Protein AF-E4XYS5-F1 (afdb_monomer)

pLDDT: mean 79.87, std 17.16, range [31.55, 98.06]

Sequence (472 aa):
MVQEGDLAFTRGDLIILDQVAGKALLSENEAHGRCERTGFSGNVRSDNVWVVPTLLKPDEELVKLFKMTDVELERLNRKTMSAAQMDQTESSAKYYTLQEYAQDFFRNENKGKSSRGVIAFDKSKSQASWAKSTQPITQPLLIKTPDYLTSDAGHMFLAILKFCGDHPTGRTVNITDQTDPIFNLPLKKKELRDECYCQIMKQLTRNPKKTSEARAWKLFWLLCGLMPPSAQLYPHTKELTEMEQDECPLIPQRSRLFKMRRRRSTTLSTLGPSQELKEVFPLDSSMRAGDLVSQIAKRLRMKSHEGFSLFIFIADKMIAIKDDQFFFDVIRELSDALSRSGQSAADYKVHFMRKLWISFIPGKDSVSDKLFNFPQESKKYLRGFYDVDQKKAAEIGAYLYTAFFDESPLNRQALKKGQITTELIPQNVKFSMDKVRKDIEKQLTNLAGVSPDDAKFKFLKVLSKIENMIVR

Nearest PDB structures (foldseek):
  5mv9-assembly1_A  TM=8.852E-01  e=9.282E-31  Homo sapiens
  5mv7-assembly1_A  TM=8.387E-01  e=4.853E-29  Homo sapiens
  5mv8-assembly1_A  TM=8.291E-01  e=2.849E-28  Homo sapiens
  5xbf-assembly1_A  TM=8.338E-01  e=1.431E-27  Homo sapiens
  5ejr-assembly1_A  TM=6.623E-01  e=1.104E-14  Dictyostelium discoideum

Foldseek 3Di:
DDDPFADDDDFLFDWAFPDPQCVCCVPVQKGWTAGPVPRDIGIDGNVVDDRDDDPDPDDPVVSVCRVDDPVVVVVVVVVVVVVVVVVVPPDDPPQAFCPVVLVPFFDDPPPPDDDDDDDDDDPPPPDDLQAADLDFDQAQGTPQQDPVCRVLLRQLLVLLSVQLVSDDDDDDDDPCVSCCSNVVVCLVDVSCLVSSVSSLSNNCHPPPDLSSNLRSVVNLLVSVLRDDHDPVCNVSNQSNQPRDDPDPPSDPRSVCSNVCQDFDWDFAQEDAQADRPTDTDGDGSQAFFLNVLVVVCVVLVWPDSPQKFKWKDFPNDIDTGDRRDGPVVVLVVVQVVCVVVVHHGGDMHMYIARRACPPDDQPPTLSCLRGHVLNVVLVCQQQPVFDDDLLLLLLQLLLVCQQHHDPDPVSVVCLVVLNCLSSSGHPPDDDPSVVSSVSNVVNNVVCVPPHSSNSSSVNSVSVVVRDPSPDD

Radius of gyration: 35.55 Å; Cα contacts (8 Å, |Δi|>4): 589; chains: 1; bounding box: 96×62×100 Å

Secondary structure (DSSP, 8-state):
---TTBPP--TT--EEESSGGGHHHHHSSEEEEEETTT--EEEEEGGG------SSPPPHHHHHHHHS-HHHHHHHHHHHHHHHHHGGGT-------THHHHHHHB--TTTT----------GGGS--TTS--SSPPSS-SBTTS-GGGHHHHHHHHHHHHHHHTSS-------HHHHHHHHHHHHHH-GGGHHHHHHHHHHHHTT---HHHHHHHHHHHHHHHHH-PPPTTTHHHHHHHHHS--S--TTSS-THHHHH----EEEEEEE--SSS-EEEEEEE-TT-BHHHHHHHHHHHHT-S--TTEEEEEEETTEEEEPPTTSBHHHHHHHHHHHHHHTT---PPEEEEEEE---TT--TTT-HHHIIIIIHHHHHHHHHTT-S---HHHHHHHHHHHHHHHS-S-HHHHHHHHTTTTGGGTS-TTS---HHHHHHHHHHHHGGGTT--HHHHHHHHHHHHHHHS--S--

InterPro domains:
  IPR000299 FERM domain [PS50057] (266-472)
  IPR000857 MyTH4 domain [PF00784] (182-239)
  IPR000857 MyTH4 domain [PS51016] (132-287)
  IPR000857 MyTH4 domain [SM00139] (132-277)
  IPR014352 FERM/acyl-CoA-binding protein superfamily [G3DSA:1.20.80.10] (363-467)
  IPR019748 FERM central domain [PF00373] (374-467)
  IPR019748 FERM central domain [cd14473] (374-465)
  IPR019749 Band 4.1 domain [SM00295] (252-470)
  IPR029071 Ubiquitin-like domain superfamily [SSF54236] (279-360)
  IPR035963 FERM superfamily, second domain [SSF47031] (353-466)
  IPR038185 MyTH4 domain superfamily [G3DSA:1.25.40.530] (80-275)
  IPR051567 Unconventional Myosin ATPase [PTHR22692] (7-465)

Structure (mmCIF, N/CA/C/O backbone):
data_AF-E4XYS5-F1
#
_entry.id   AF-E4XYS5-F1
#
loop_
_atom_site.group_PDB
_atom_site.id
_atom_site.type_symbol
_atom_site.label_atom_id
_atom_site.label_alt_id
_atom_site.label_comp_id
_atom_site.label_asym_id
_atom_site.label_entity_id
_atom_site.label_seq_id
_atom_site.pdbx_PDB_ins_code
_atom_site.Cartn_x
_atom_site.Cartn_y
_atom_site.Cartn_z
_atom_site.occupancy
_atom_site.B_iso_or_equiv
_atom_site.auth_seq_id
_atom_site.auth_comp_id
_atom_site.auth_asym_id
_atom_site.auth_atom_id
_atom_site.pdbx_PDB_model_num
ATOM 1 N N . MET A 1 1 ? 53.256 43.129 -13.836 1.00 31.55 1 MET A N 1
ATOM 2 C CA . MET A 1 1 ? 53.830 43.705 -12.603 1.00 31.55 1 MET A CA 1
ATOM 3 C C . MET A 1 1 ? 53.522 42.715 -11.498 1.00 31.55 1 MET A C 1
ATOM 5 O O . MET A 1 1 ? 52.348 42.496 -11.245 1.00 31.55 1 MET A O 1
ATOM 9 N N . VAL A 1 2 ? 54.535 42.018 -10.981 1.00 37.69 2 VAL A N 1
ATOM 10 C CA . VAL A 1 2 ? 54.390 41.026 -9.900 1.00 37.69 2 VAL A CA 1
ATOM 11 C C . VAL A 1 2 ? 54.386 41.803 -8.584 1.00 37.69 2 VAL A C 1
ATOM 13 O O . VAL A 1 2 ? 55.275 42.631 -8.389 1.00 37.69 2 VAL A O 1
ATOM 16 N N . GLN A 1 3 ? 53.367 41.619 -7.745 1.00 41.12 3 GLN A N 1
ATOM 17 C CA . GLN A 1 3 ? 53.355 42.174 -6.390 1.00 41.12 3 GLN A CA 1
ATOM 18 C C . GLN A 1 3 ? 54.384 41.399 -5.548 1.00 41.12 3 GLN A C 1
ATOM 20 O O . GLN A 1 3 ? 54.482 40.178 -5.668 1.00 41.12 3 GLN A O 1
ATOM 25 N N . GLU A 1 4 ? 55.201 42.092 -4.750 1.00 48.41 4 GLU A N 1
ATOM 26 C CA . GLU A 1 4 ? 56.162 41.447 -3.842 1.00 48.41 4 GLU A CA 1
ATOM 27 C C . GLU A 1 4 ? 55.414 40.503 -2.888 1.00 48.41 4 GLU A C 1
ATOM 29 O O . GLU A 1 4 ? 54.647 40.955 -2.042 1.00 48.41 4 GLU A O 1
ATOM 34 N N . GLY A 1 5 ? 55.618 39.192 -3.054 1.00 66.50 5 GLY A N 1
ATOM 35 C CA . GLY A 1 5 ? 54.980 38.142 -2.250 1.00 66.50 5 GLY A CA 1
ATOM 36 C C . GLY A 1 5 ? 54.414 36.968 -3.058 1.00 66.50 5 GLY A C 1
ATOM 37 O O . GLY A 1 5 ? 54.273 35.878 -2.507 1.00 66.50 5 GLY A O 1
ATOM 38 N N . ASP A 1 6 ? 54.150 37.143 -4.357 1.00 79.62 6 ASP A N 1
ATOM 39 C CA . ASP A 1 6 ? 53.554 36.093 -5.197 1.00 79.62 6 ASP A CA 1
ATOM 40 C C . ASP A 1 6 ? 54.557 34.991 -5.585 1.00 79.62 6 ASP A C 1
ATOM 42 O O . ASP A 1 6 ? 55.689 35.252 -6.007 1.00 79.62 6 ASP A O 1
ATOM 46 N N . LEU A 1 7 ? 54.121 33.730 -5.505 1.00 84.62 7 LEU A N 1
ATOM 47 C CA . LEU A 1 7 ? 54.910 32.576 -5.926 1.00 84.62 7 LEU A CA 1
ATOM 48 C C . LEU A 1 7 ? 54.969 32.490 -7.458 1.00 84.62 7 LEU A C 1
ATOM 50 O O . LEU A 1 7 ? 53.948 32.374 -8.133 1.00 84.62 7 LEU A O 1
ATOM 54 N N . ALA A 1 8 ? 56.179 32.451 -8.015 1.00 83.50 8 ALA A N 1
ATOM 55 C CA . ALA A 1 8 ? 56.385 32.210 -9.440 1.00 83.50 8 ALA A CA 1
ATOM 56 C C . ALA A 1 8 ? 56.363 30.704 -9.770 1.00 83.50 8 ALA A C 1
ATOM 58 O O . ALA A 1 8 ? 57.221 29.938 -9.321 1.00 83.50 8 ALA A O 1
ATOM 59 N N . PHE A 1 9 ? 55.413 30.283 -10.608 1.00 86.88 9 PHE A N 1
ATOM 60 C CA . PHE A 1 9 ? 55.270 28.905 -11.088 1.00 86.88 9 PHE A CA 1
ATOM 61 C C . PHE A 1 9 ? 54.766 28.854 -12.538 1.00 86.88 9 PHE A C 1
ATOM 63 O O . PHE A 1 9 ? 54.326 29.849 -13.109 1.00 86.88 9 PHE A O 1
ATOM 70 N N . THR A 1 10 ? 54.867 27.678 -13.151 1.00 84.25 10 THR A N 1
ATOM 71 C CA . THR A 1 10 ? 54.460 27.395 -14.534 1.00 84.25 10 THR A CA 1
ATOM 72 C C . THR A 1 10 ? 53.454 26.244 -14.585 1.00 84.25 10 THR A C 1
ATOM 74 O O . THR A 1 10 ? 53.304 25.493 -13.619 1.00 84.25 10 THR A O 1
ATOM 77 N N . ARG A 1 11 ? 52.731 26.100 -15.706 1.00 80.00 11 ARG A N 1
ATOM 78 C CA . ARG A 1 11 ? 51.699 25.061 -15.871 1.00 80.00 11 ARG A CA 1
ATOM 79 C C . ARG A 1 11 ? 52.278 23.666 -15.603 1.00 80.00 11 ARG A C 1
ATOM 81 O O . ARG A 1 11 ? 53.223 23.238 -16.262 1.00 80.00 11 ARG A O 1
ATOM 88 N N . GLY A 1 12 ? 51.657 22.959 -14.661 1.00 76.06 12 GLY A N 1
ATOM 89 C CA . GLY A 1 12 ? 52.041 21.609 -14.253 1.00 76.06 12 GLY A CA 1
ATOM 90 C C . GLY A 1 12 ? 53.146 21.537 -13.196 1.00 76.06 12 GLY A C 1
ATOM 91 O O . GLY A 1 12 ? 53.653 20.446 -12.937 1.00 76.06 12 GLY A O 1
ATOM 92 N N . ASP A 1 13 ? 53.524 22.660 -12.584 1.00 85.75 13 ASP A N 1
ATOM 93 C CA . ASP A 1 13 ? 54.304 22.642 -11.348 1.00 85.75 13 ASP A CA 1
ATOM 94 C C . ASP A 1 13 ? 53.445 22.168 -10.171 1.00 85.75 13 ASP A C 1
ATOM 96 O O . ASP A 1 13 ? 52.285 22.559 -10.030 1.00 85.75 13 ASP A O 1
ATOM 100 N N . LEU A 1 14 ? 54.030 21.329 -9.313 1.00 87.75 14 LEU A N 1
ATOM 101 C CA . LEU A 1 14 ? 53.398 20.913 -8.067 1.00 87.75 14 LEU A CA 1
ATOM 102 C C . LEU A 1 14 ? 53.655 21.972 -6.993 1.00 87.75 14 LEU A C 1
ATOM 104 O O . LEU A 1 14 ? 54.805 22.329 -6.718 1.00 87.75 14 LEU A O 1
ATOM 108 N N . ILE A 1 15 ? 52.577 22.448 -6.379 1.00 87.75 15 ILE A N 1
ATOM 109 C CA . ILE A 1 15 ? 52.628 23.410 -5.281 1.00 87.75 15 ILE A CA 1
ATOM 110 C C . ILE A 1 15 ? 52.199 22.693 -4.008 1.00 87.75 15 ILE A C 1
ATOM 112 O O . ILE A 1 15 ? 51.088 22.173 -3.912 1.00 87.75 15 ILE A O 1
ATOM 116 N N . ILE A 1 16 ? 53.097 22.673 -3.030 1.00 86.31 16 ILE A N 1
ATOM 117 C CA . ILE A 1 16 ? 52.853 22.114 -1.706 1.00 86.31 16 ILE A CA 1
ATOM 118 C C . ILE A 1 16 ? 52.352 23.259 -0.833 1.00 86.31 16 ILE A C 1
ATOM 120 O O . ILE A 1 16 ? 53.089 24.208 -0.579 1.00 86.31 16 ILE A O 1
ATOM 124 N N . LEU A 1 17 ? 51.088 23.202 -0.421 1.00 83.69 17 LEU A N 1
ATOM 125 C CA . LEU A 1 17 ? 50.502 24.219 0.450 1.00 83.69 17 LEU A CA 1
ATOM 126 C C . LEU A 1 17 ? 50.949 23.988 1.896 1.00 83.69 17 LEU A C 1
ATOM 128 O O . LEU A 1 17 ? 50.937 22.854 2.373 1.00 83.69 17 LEU A O 1
ATOM 132 N N . ASP A 1 18 ? 51.290 25.067 2.601 1.00 75.81 18 ASP A N 1
ATOM 133 C CA . ASP A 1 18 ? 51.774 24.980 3.987 1.00 75.81 18 ASP A CA 1
ATOM 134 C C . ASP A 1 18 ? 50.654 24.600 4.973 1.00 75.81 18 ASP A C 1
ATOM 136 O O . ASP A 1 18 ? 50.909 24.096 6.067 1.00 75.81 18 ASP A O 1
ATOM 140 N N . GLN A 1 19 ? 49.394 24.818 4.582 1.00 69.75 19 GLN A N 1
ATOM 141 C CA . GLN A 1 19 ? 48.221 24.417 5.354 1.00 69.75 19 GLN A CA 1
ATOM 142 C C . GLN A 1 19 ? 47.654 23.077 4.878 1.00 69.75 19 GLN A C 1
ATOM 144 O O . GLN A 1 19 ? 47.500 22.818 3.682 1.00 69.75 19 GLN A O 1
ATOM 149 N N . VAL A 1 20 ? 47.236 22.249 5.836 1.00 62.53 20 VAL A N 1
ATOM 150 C CA . VAL A 1 20 ? 46.615 20.948 5.566 1.00 62.53 20 VAL A CA 1
ATOM 151 C C . VAL A 1 20 ? 45.285 21.135 4.818 1.00 62.53 20 VAL A C 1
ATOM 153 O O . VAL A 1 20 ? 44.413 21.892 5.244 1.00 62.53 20 VAL A O 1
ATOM 156 N N . ALA A 1 21 ? 45.127 20.403 3.710 1.00 62.06 21 ALA A N 1
ATOM 157 C CA . ALA A 1 21 ? 43.904 20.288 2.906 1.00 62.06 21 ALA A CA 1
ATOM 158 C C . ALA A 1 21 ? 43.437 21.544 2.134 1.00 62.06 21 ALA A C 1
ATOM 160 O O . ALA A 1 21 ? 42.296 21.578 1.678 1.00 62.06 21 ALA A O 1
ATOM 161 N N . GLY A 1 22 ? 44.289 22.562 1.948 1.00 60.88 22 GLY A N 1
ATOM 162 C CA . GLY A 1 22 ? 43.999 23.683 1.034 1.00 60.88 22 GLY A CA 1
ATOM 163 C C . GLY A 1 22 ? 42.775 24.526 1.412 1.00 60.88 22 GLY A C 1
ATOM 164 O O . GLY A 1 22 ? 42.204 25.202 0.559 1.00 60.88 22 GLY A O 1
ATOM 165 N N . LYS A 1 23 ? 42.362 24.488 2.687 1.00 68.44 23 LYS A N 1
ATOM 166 C CA . LYS A 1 23 ? 41.141 25.142 3.177 1.00 68.44 23 LYS A CA 1
ATOM 167 C C . LYS A 1 23 ? 41.140 26.650 2.905 1.00 68.44 23 LYS A C 1
ATOM 169 O O . LYS A 1 23 ? 40.156 27.142 2.370 1.00 68.44 23 LYS A O 1
ATOM 174 N N . ALA A 1 24 ? 42.247 27.341 3.193 1.00 65.12 24 ALA A N 1
ATOM 175 C CA . ALA A 1 24 ? 42.402 28.772 2.918 1.00 65.12 24 ALA A CA 1
ATOM 176 C C . ALA A 1 24 ? 42.255 29.104 1.423 1.00 65.12 24 ALA A C 1
ATOM 178 O O . ALA A 1 24 ? 41.591 30.065 1.063 1.00 65.12 24 ALA A O 1
ATOM 179 N N . LEU A 1 25 ? 42.756 28.243 0.535 1.00 68.44 25 LEU A N 1
ATOM 180 C CA . LEU A 1 25 ? 42.672 28.454 -0.912 1.00 68.44 25 LEU A CA 1
ATOM 181 C C . LEU A 1 25 ? 41.231 28.304 -1.446 1.00 68.44 25 LEU A C 1
ATOM 183 O O . LEU A 1 25 ? 40.883 28.903 -2.458 1.00 68.44 25 LEU A O 1
ATOM 187 N N . LEU A 1 26 ? 40.386 27.531 -0.750 1.00 68.00 26 LEU A N 1
ATOM 188 C CA . LEU A 1 26 ? 38.963 27.347 -1.069 1.00 68.00 26 LEU A CA 1
ATOM 189 C C . LEU A 1 26 ? 38.045 28.400 -0.421 1.00 68.00 26 LEU A C 1
ATOM 191 O O . LEU A 1 26 ? 36.931 28.590 -0.905 1.00 68.00 26 LEU A O 1
ATOM 195 N N . SER A 1 27 ? 38.464 29.049 0.673 1.00 70.81 27 SER A N 1
ATOM 196 C CA . SER A 1 27 ? 37.641 30.021 1.416 1.00 70.81 27 SER A CA 1
ATOM 197 C C . SER A 1 27 ? 38.082 31.478 1.276 1.00 70.81 27 SER A C 1
ATOM 199 O O . SER A 1 27 ? 37.237 32.367 1.302 1.00 70.81 27 SER A O 1
ATOM 201 N N . GLU A 1 28 ? 39.382 31.729 1.150 1.00 70.81 28 GLU A N 1
ATOM 202 C CA . GLU A 1 28 ? 40.009 33.059 1.189 1.00 70.81 28 GLU A CA 1
ATOM 203 C C . GLU A 1 28 ? 40.663 33.439 -0.157 1.00 70.81 28 GLU A C 1
ATOM 205 O O . GLU A 1 28 ? 41.222 34.522 -0.284 1.00 70.81 28 GLU A O 1
ATOM 210 N N . ASN A 1 29 ? 40.547 32.582 -1.185 1.00 76.50 29 ASN A N 1
ATOM 211 C CA . ASN A 1 29 ? 41.082 32.743 -2.554 1.00 76.50 29 ASN A CA 1
ATOM 212 C C . ASN A 1 29 ? 42.606 32.922 -2.680 1.00 76.50 29 ASN A C 1
ATOM 214 O O . ASN A 1 29 ? 43.127 33.067 -3.791 1.00 76.50 29 ASN A O 1
ATOM 218 N N . GLU A 1 30 ? 43.330 32.840 -1.572 1.00 80.56 30 GLU A N 1
ATOM 219 C CA . GLU A 1 30 ? 44.780 32.941 -1.507 1.00 80.56 30 GLU A CA 1
ATOM 220 C C . GLU A 1 30 ? 45.303 31.964 -0.449 1.00 80.56 30 GLU A C 1
ATOM 222 O O . GLU A 1 30 ? 44.685 31.758 0.597 1.00 80.56 30 GLU A O 1
ATOM 227 N N . ALA A 1 31 ? 46.432 31.317 -0.721 1.00 83.12 31 ALA A N 1
ATOM 228 C CA . ALA A 1 31 ? 47.163 30.566 0.291 1.00 83.12 31 ALA A CA 1
ATOM 229 C C . ALA A 1 31 ? 48.663 30.619 0.024 1.00 83.12 31 ALA A C 1
ATOM 231 O O . ALA A 1 31 ? 49.104 30.814 -1.105 1.00 83.12 31 ALA A O 1
ATOM 232 N N . HIS A 1 32 ? 49.449 30.393 1.068 1.00 86.38 32 HIS A N 1
ATOM 233 C CA . HIS A 1 32 ? 50.895 30.295 0.953 1.00 86.38 32 HIS A CA 1
ATOM 234 C C . HIS A 1 32 ? 51.317 28.853 0.643 1.00 86.38 32 HIS A C 1
ATOM 236 O O . HIS A 1 32 ? 50.777 27.889 1.203 1.00 86.38 32 HIS A O 1
ATOM 242 N N . GLY A 1 33 ? 52.284 28.697 -0.256 1.00 87.00 33 GLY A N 1
ATOM 243 C CA . GLY A 1 33 ? 52.813 27.390 -0.616 1.00 87.00 33 GLY A CA 1
ATOM 244 C C . GLY A 1 33 ? 54.200 27.452 -1.237 1.00 87.00 33 GLY A C 1
ATOM 245 O O . GLY A 1 33 ? 54.724 28.518 -1.559 1.00 87.00 33 GLY A O 1
ATOM 246 N N . ARG A 1 34 ? 54.794 26.274 -1.415 1.00 89.19 34 ARG A N 1
ATOM 247 C CA . ARG A 1 34 ? 56.116 26.074 -2.006 1.00 89.19 34 ARG A CA 1
ATOM 248 C C . ARG A 1 34 ? 56.007 25.373 -3.351 1.00 89.19 34 ARG A C 1
ATOM 250 O O . ARG A 1 34 ? 55.401 24.307 -3.452 1.00 89.19 34 ARG A O 1
ATOM 257 N N . CYS A 1 35 ? 56.645 25.931 -4.374 1.00 87.38 35 CYS A N 1
ATOM 258 C CA . CYS A 1 35 ? 56.784 25.260 -5.663 1.00 87.38 35 CYS A CA 1
ATOM 259 C C . CYS A 1 35 ? 57.875 24.192 -5.554 1.00 87.38 35 CYS A C 1
ATOM 261 O O . CYS A 1 35 ? 59.029 24.504 -5.260 1.00 87.38 35 CYS A O 1
ATOM 263 N N . GLU A 1 36 ? 57.530 22.932 -5.814 1.00 85.56 36 GLU A N 1
ATOM 264 C CA . GLU A 1 36 ? 58.479 21.821 -5.700 1.00 85.56 36 GLU A CA 1
ATOM 265 C C . GLU A 1 36 ? 59.656 21.966 -6.677 1.00 85.56 36 GLU A C 1
ATOM 267 O O . GLU A 1 36 ? 60.798 21.685 -6.321 1.00 85.56 36 GLU A O 1
ATOM 272 N N . ARG A 1 37 ? 59.398 22.458 -7.895 1.00 85.25 37 ARG A N 1
ATOM 273 C CA . ARG A 1 37 ? 60.427 22.595 -8.934 1.00 85.25 37 ARG A CA 1
ATOM 274 C C . ARG A 1 37 ? 61.463 23.665 -8.601 1.00 85.25 37 ARG A C 1
ATOM 276 O O . ARG A 1 37 ? 62.640 23.479 -8.892 1.00 85.25 37 ARG A O 1
ATOM 283 N N . THR A 1 38 ? 61.028 24.812 -8.084 1.00 82.75 38 THR A N 1
ATOM 284 C CA . THR A 1 38 ? 61.918 25.963 -7.854 1.00 82.75 38 THR A CA 1
ATOM 285 C C . THR A 1 38 ? 62.401 26.059 -6.412 1.00 82.75 38 THR A C 1
ATOM 287 O O . THR A 1 38 ? 63.364 26.769 -6.147 1.00 82.75 38 THR A O 1
ATOM 290 N N . GLY A 1 39 ? 61.739 25.375 -5.475 1.00 83.56 39 GLY A N 1
ATOM 291 C CA . GLY A 1 39 ? 62.025 25.434 -4.042 1.00 83.56 39 GLY A CA 1
ATOM 292 C C . GLY A 1 39 ? 61.589 26.737 -3.363 1.00 83.56 39 GLY A C 1
ATOM 293 O O . GLY A 1 39 ? 61.604 26.813 -2.134 1.00 83.56 39 GLY A O 1
ATOM 294 N N . PHE A 1 40 ? 61.167 27.749 -4.127 1.00 85.25 40 PHE A N 1
ATOM 295 C CA . PHE A 1 40 ? 60.696 29.022 -3.591 1.00 85.25 40 PHE A CA 1
ATOM 296 C C . PHE A 1 40 ? 59.291 28.890 -3.005 1.00 85.25 40 PHE A C 1
ATOM 298 O O . PHE A 1 40 ? 58.484 28.073 -3.455 1.00 85.25 40 PHE A O 1
ATOM 305 N N . SER A 1 41 ? 59.021 29.693 -1.978 1.00 87.00 41 SER A N 1
ATOM 306 C CA . SER A 1 41 ? 57.718 29.778 -1.314 1.00 87.00 41 SER A CA 1
ATOM 307 C C . SER A 1 41 ? 57.150 31.186 -1.477 1.00 87.00 41 SER A C 1
ATOM 309 O O . SER A 1 41 ? 57.918 32.139 -1.601 1.00 87.00 41 SER A O 1
ATOM 311 N N . GLY A 1 42 ? 55.829 31.298 -1.526 1.00 87.31 42 GLY A N 1
ATOM 312 C CA . GLY A 1 42 ? 55.121 32.561 -1.705 1.00 87.31 42 GLY A CA 1
ATOM 313 C C . GLY A 1 42 ? 53.613 32.349 -1.797 1.00 87.31 42 GLY A C 1
ATOM 314 O O . GLY A 1 42 ? 53.114 31.233 -1.613 1.00 87.31 42 GLY A O 1
ATOM 315 N N . ASN A 1 43 ? 52.888 33.416 -2.111 1.00 85.69 43 ASN A N 1
ATOM 316 C CA . ASN A 1 43 ? 51.434 33.397 -2.198 1.00 85.69 43 ASN A CA 1
ATOM 317 C C . ASN A 1 43 ? 50.936 32.810 -3.524 1.00 85.69 43 ASN A C 1
ATOM 319 O O . ASN A 1 43 ? 51.517 33.010 -4.592 1.00 85.69 43 ASN A O 1
ATOM 323 N N . VAL A 1 44 ? 49.836 32.067 -3.444 1.00 85.56 44 VAL A N 1
ATOM 324 C CA . VAL A 1 44 ? 49.218 31.330 -4.543 1.00 85.56 44 VAL A CA 1
ATOM 325 C C . VAL A 1 44 ? 47.725 31.612 -4.540 1.00 85.56 44 VAL A C 1
ATOM 327 O O . VAL A 1 44 ? 47.034 31.388 -3.548 1.00 85.56 44 VAL A O 1
ATOM 330 N N . ARG A 1 45 ? 47.213 32.074 -5.680 1.00 82.56 45 ARG A N 1
ATOM 331 C CA . ARG A 1 45 ? 45.791 32.373 -5.871 1.00 82.56 45 ARG A CA 1
ATOM 332 C C . ARG A 1 45 ? 45.041 31.181 -6.445 1.00 82.56 45 ARG A C 1
ATOM 334 O O . ARG A 1 45 ? 45.562 30.491 -7.324 1.00 82.56 45 ARG A O 1
ATOM 341 N N . SER A 1 46 ? 43.804 30.986 -5.993 1.00 79.62 46 SER A N 1
ATOM 342 C CA . SER A 1 46 ? 42.942 29.865 -6.393 1.00 79.62 46 SER A CA 1
ATOM 343 C C . SER A 1 46 ? 42.648 29.807 -7.893 1.00 79.62 46 SER A C 1
ATOM 345 O O . SER A 1 46 ? 42.564 28.718 -8.450 1.00 79.62 46 SER A O 1
ATOM 347 N N . ASP A 1 47 ? 42.595 30.953 -8.570 1.00 79.12 47 ASP A N 1
ATOM 348 C CA . ASP A 1 47 ? 42.323 31.035 -10.013 1.00 79.12 47 ASP A CA 1
ATOM 349 C C . ASP A 1 47 ? 43.434 30.426 -10.893 1.00 79.12 47 ASP A C 1
ATOM 351 O O . ASP A 1 47 ? 43.202 30.096 -12.056 1.00 79.12 47 ASP A O 1
ATOM 355 N N . ASN A 1 48 ? 44.647 30.268 -10.352 1.00 80.75 48 ASN A N 1
ATOM 356 C CA . ASN A 1 48 ? 45.826 29.844 -11.112 1.00 80.75 48 ASN A CA 1
ATOM 357 C C . ASN A 1 48 ? 46.217 28.379 -10.867 1.00 80.75 48 ASN A C 1
ATOM 359 O O . ASN A 1 48 ? 47.197 27.904 -11.447 1.00 80.75 48 ASN A O 1
ATOM 363 N N . VAL A 1 49 ? 45.491 27.661 -10.004 1.00 81.56 49 VAL A N 1
ATOM 364 C CA . VAL A 1 49 ? 45.860 26.313 -9.555 1.00 81.56 49 VAL A CA 1
ATOM 365 C C . VAL A 1 49 ? 44.646 25.398 -9.430 1.00 81.56 49 VAL A C 1
ATOM 367 O O . VAL A 1 49 ? 43.538 25.832 -9.140 1.00 81.56 49 VAL A O 1
ATOM 370 N N . TRP A 1 50 ? 44.865 24.098 -9.611 1.00 77.94 50 TRP A N 1
ATOM 371 C CA . TRP A 1 50 ? 43.849 23.074 -9.372 1.00 77.94 50 TRP A CA 1
ATOM 372 C C . TRP A 1 50 ? 44.168 22.336 -8.073 1.00 77.94 50 TRP A C 1
ATOM 374 O O . TRP A 1 50 ? 45.262 21.793 -7.924 1.00 77.94 50 TRP A O 1
ATOM 384 N N . VAL A 1 51 ? 43.216 22.294 -7.138 1.00 77.25 51 VAL A N 1
ATOM 385 C CA . VAL A 1 51 ? 43.371 21.555 -5.876 1.00 77.25 51 VAL A CA 1
ATOM 386 C C . VAL A 1 51 ? 42.838 20.138 -6.057 1.00 77.25 51 VAL A C 1
ATOM 388 O O . VAL A 1 51 ? 41.641 19.941 -6.264 1.00 77.25 51 VAL A O 1
ATOM 391 N N . VAL A 1 52 ? 43.721 19.143 -5.962 1.00 71.06 52 VAL A N 1
ATOM 392 C CA . VAL A 1 52 ? 43.356 17.723 -6.051 1.00 71.06 52 VAL A CA 1
ATOM 393 C C . VAL A 1 52 ? 43.580 17.059 -4.687 1.00 71.06 52 VAL A C 1
ATOM 395 O O . VAL A 1 52 ? 44.715 17.040 -4.206 1.00 71.06 52 VAL A O 1
ATOM 398 N N . PRO A 1 53 ? 42.537 16.508 -4.038 1.00 64.56 53 PRO A N 1
ATOM 399 C CA . PRO A 1 53 ? 42.687 15.828 -2.758 1.00 64.56 53 PRO A CA 1
ATOM 400 C C . PRO A 1 53 ? 43.397 14.489 -2.969 1.00 64.56 53 PRO A C 1
ATOM 402 O O . PRO A 1 53 ? 42.849 13.571 -3.576 1.00 64.56 53 PRO A O 1
ATOM 405 N N . THR A 1 54 ? 44.625 14.372 -2.468 1.00 69.12 54 THR A N 1
ATOM 406 C CA . THR A 1 54 ? 45.436 13.155 -2.579 1.00 69.12 54 THR A CA 1
ATOM 407 C C . THR A 1 54 ? 45.975 12.755 -1.206 1.00 69.12 54 THR A C 1
ATOM 409 O O . THR A 1 54 ? 46.360 13.607 -0.409 1.00 69.12 54 THR A O 1
ATOM 412 N N . LEU A 1 55 ? 45.943 11.453 -0.898 1.00 71.25 55 LEU A N 1
ATOM 413 C CA . LEU A 1 55 ? 46.512 10.895 0.342 1.00 71.25 55 LEU A CA 1
ATOM 414 C C . LEU A 1 55 ? 48.023 10.650 0.227 1.00 71.25 55 LEU A C 1
ATOM 416 O O . LEU A 1 55 ? 48.715 10.553 1.235 1.00 71.25 55 LEU A O 1
ATOM 420 N N . LEU A 1 56 ? 48.519 10.532 -1.005 1.00 76.75 56 LEU A N 1
ATOM 421 C CA . LEU A 1 56 ? 49.914 10.306 -1.363 1.00 76.75 56 LEU A CA 1
ATOM 422 C C . LEU A 1 56 ? 50.314 11.331 -2.424 1.00 76.75 56 LEU A C 1
ATOM 424 O O . LEU A 1 56 ? 49.455 11.828 -3.153 1.00 76.75 56 LEU A O 1
ATOM 428 N N . LYS A 1 57 ? 51.613 11.626 -2.529 1.00 78.75 57 LYS A N 1
ATOM 429 C CA . LYS A 1 57 ? 52.132 12.514 -3.574 1.00 78.75 57 LYS A CA 1
ATOM 430 C C . LYS A 1 57 ? 51.668 12.015 -4.961 1.00 78.75 57 LYS A C 1
ATOM 432 O O . LYS A 1 57 ? 51.830 10.823 -5.226 1.00 78.75 57 LYS A O 1
ATOM 437 N N . PRO A 1 58 ? 51.117 12.890 -5.828 1.00 80.00 58 PRO A N 1
ATOM 438 C CA . PRO A 1 58 ? 50.743 12.532 -7.195 1.00 80.00 58 PRO A CA 1
ATOM 439 C C . PRO A 1 58 ? 51.916 11.900 -7.949 1.00 80.00 58 PRO A C 1
ATOM 441 O O . PRO A 1 58 ? 53.039 12.404 -7.863 1.00 80.00 58 PRO A O 1
ATOM 444 N N . ASP A 1 59 ? 51.659 10.820 -8.684 1.00 78.94 59 ASP A N 1
ATOM 445 C CA . ASP A 1 59 ? 52.674 10.192 -9.528 1.00 78.94 59 ASP A CA 1
ATOM 446 C C . ASP A 1 59 ? 53.058 11.086 -10.725 1.00 78.94 59 ASP A C 1
ATOM 448 O O . ASP A 1 59 ? 52.360 12.035 -11.100 1.00 78.94 59 ASP A O 1
ATOM 452 N N . GLU A 1 60 ? 54.221 10.811 -11.321 1.00 75.69 60 GLU A N 1
ATOM 453 C CA . GLU A 1 60 ? 54.732 11.616 -12.435 1.00 75.69 60 GLU A CA 1
ATOM 454 C C . GLU A 1 60 ? 53.823 11.555 -13.671 1.00 75.69 60 GLU A C 1
ATOM 456 O O . GLU A 1 60 ? 53.776 12.516 -14.443 1.00 75.69 60 GLU A O 1
ATOM 461 N N . GLU A 1 61 ? 53.070 10.466 -13.850 1.00 75.81 61 GLU A N 1
ATOM 462 C CA . GLU A 1 61 ? 52.126 10.308 -14.958 1.00 75.81 61 GLU A CA 1
ATOM 463 C C . GLU A 1 61 ? 50.930 11.254 -14.824 1.00 75.81 61 GLU A C 1
ATOM 465 O O . GLU A 1 61 ? 50.590 11.955 -15.781 1.00 75.81 61 GLU A O 1
ATOM 470 N N . LEU A 1 62 ? 50.344 11.355 -13.630 1.00 74.69 62 LEU A N 1
ATOM 471 C CA . LEU A 1 62 ? 49.261 12.279 -13.320 1.00 74.69 62 LEU A CA 1
ATOM 472 C C . LEU A 1 62 ? 49.728 13.728 -13.479 1.00 74.69 62 LEU A C 1
ATOM 474 O O . LEU A 1 62 ? 49.043 14.523 -14.121 1.00 74.69 62 LEU A O 1
ATOM 478 N N . VAL A 1 63 ? 50.919 14.075 -12.978 1.00 77.88 63 VAL A N 1
ATOM 479 C CA . VAL A 1 63 ? 51.500 15.421 -13.154 1.00 77.88 63 VAL A CA 1
ATOM 480 C C . VAL A 1 63 ? 51.721 15.740 -14.639 1.00 77.88 63 VAL A C 1
ATOM 482 O O . VAL A 1 63 ? 51.499 16.873 -15.079 1.00 77.88 63 VAL A O 1
ATOM 485 N N . LYS A 1 64 ? 52.110 14.746 -15.446 1.00 79.69 64 LYS A N 1
ATOM 486 C CA . LYS A 1 64 ? 52.306 14.902 -16.892 1.00 79.69 64 LYS A CA 1
ATOM 487 C C . LYS A 1 64 ? 51.005 15.241 -17.623 1.00 79.69 64 LYS A C 1
ATOM 489 O O . LYS A 1 64 ? 51.056 16.040 -18.555 1.00 79.69 64 LYS A O 1
ATOM 494 N N . LEU A 1 65 ? 49.850 14.728 -17.187 1.00 78.69 65 LEU A N 1
ATOM 495 C CA . LEU A 1 65 ? 48.545 15.065 -17.782 1.00 78.69 65 LEU A CA 1
ATOM 496 C C . LEU A 1 65 ? 48.226 16.562 -17.676 1.00 78.69 65 LEU A C 1
ATOM 498 O O . LEU A 1 65 ? 47.738 17.152 -18.635 1.00 78.69 65 LEU A O 1
ATOM 502 N N . PHE A 1 66 ? 48.563 17.205 -16.555 1.00 76.75 66 PHE A N 1
ATOM 503 C CA . PHE A 1 66 ? 48.340 18.646 -16.366 1.00 76.75 66 PHE A CA 1
ATOM 504 C C . PHE A 1 66 ? 49.313 19.524 -17.174 1.00 76.75 66 PHE A C 1
ATOM 506 O O . PHE A 1 66 ? 49.023 20.698 -17.438 1.00 76.75 66 PHE A O 1
ATOM 513 N N . LYS A 1 67 ? 50.446 18.955 -17.607 1.00 77.88 67 LYS A N 1
ATOM 514 C CA . LYS A 1 67 ? 51.424 19.601 -18.500 1.00 77.88 67 LYS A CA 1
ATOM 515 C C . LYS A 1 67 ? 51.046 19.500 -19.977 1.00 77.88 67 LYS A C 1
ATOM 517 O O . LYS A 1 67 ? 51.510 20.320 -20.763 1.00 77.88 67 LYS A O 1
ATOM 522 N N . MET A 1 68 ? 50.224 18.521 -20.356 1.00 79.50 68 MET A N 1
ATOM 523 C CA . MET A 1 68 ? 49.823 18.317 -21.748 1.00 79.50 68 MET A CA 1
ATOM 524 C C . MET A 1 68 ? 48.918 19.445 -22.248 1.00 79.50 68 MET A C 1
ATOM 526 O O . MET A 1 68 ? 48.062 19.965 -21.527 1.00 79.50 68 MET A O 1
ATOM 530 N N . THR A 1 69 ? 49.099 19.799 -23.517 1.00 74.12 69 THR A N 1
ATOM 531 C CA . THR A 1 69 ? 48.164 20.646 -24.264 1.00 74.12 69 THR A CA 1
ATOM 532 C C . THR A 1 69 ? 46.880 19.878 -24.584 1.00 74.12 69 THR A C 1
ATOM 534 O O . THR A 1 69 ? 46.876 18.647 -24.628 1.00 74.12 69 THR A O 1
ATOM 537 N N . ASP A 1 70 ? 45.787 20.586 -24.873 1.00 68.81 70 ASP A N 1
ATOM 538 C CA . ASP A 1 70 ? 44.493 19.955 -25.184 1.00 68.81 70 ASP A CA 1
ATOM 539 C C . ASP A 1 70 ? 44.598 18.991 -26.382 1.00 68.81 70 ASP A C 1
ATOM 541 O O . ASP A 1 70 ? 43.995 17.919 -26.393 1.00 68.81 70 ASP A O 1
ATOM 545 N N . VAL A 1 71 ? 45.459 19.309 -27.355 1.00 72.19 71 VAL A N 1
ATOM 546 C CA . VAL A 1 71 ? 45.735 18.465 -28.529 1.00 72.19 71 VAL A CA 1
ATOM 547 C C . VAL A 1 71 ? 46.463 17.168 -28.149 1.00 72.19 71 VAL A C 1
ATOM 549 O O . VAL A 1 71 ? 46.189 16.106 -28.716 1.00 72.19 71 VAL A O 1
ATOM 552 N N . GLU A 1 72 ? 47.394 17.225 -27.197 1.00 73.50 72 GLU A N 1
ATOM 553 C CA . GLU A 1 72 ? 48.112 16.049 -26.693 1.00 73.50 72 GLU A CA 1
ATOM 554 C C . GLU A 1 72 ? 47.213 15.177 -25.818 1.00 73.50 72 GLU A C 1
ATOM 556 O O . GLU A 1 72 ? 47.230 13.955 -25.974 1.00 73.50 72 GLU A O 1
ATOM 561 N N . LEU A 1 73 ? 46.365 15.795 -24.991 1.00 71.00 73 LEU A N 1
ATOM 562 C CA . LEU A 1 73 ? 45.317 15.119 -24.227 1.00 71.00 73 LEU A CA 1
ATOM 563 C C . LEU A 1 73 ? 44.343 14.391 -25.156 1.00 71.00 73 LEU A C 1
ATOM 565 O O . LEU A 1 73 ? 44.079 13.210 -24.950 1.00 71.00 73 LEU A O 1
ATOM 569 N N . GLU A 1 74 ? 43.872 15.022 -26.235 1.00 67.75 74 GLU A N 1
ATOM 570 C CA . GLU A 1 74 ? 43.016 14.344 -27.214 1.00 67.75 74 GLU A CA 1
ATOM 571 C C . GLU A 1 74 ? 43.727 13.199 -27.954 1.00 67.75 74 GLU A C 1
ATOM 573 O O . GLU A 1 74 ? 43.097 12.203 -28.322 1.00 67.75 74 GLU A O 1
ATOM 578 N N . ARG A 1 75 ? 45.032 13.324 -28.229 1.00 73.75 75 ARG A N 1
ATOM 579 C CA . ARG A 1 75 ? 45.829 12.251 -28.852 1.00 73.75 75 ARG A CA 1
ATOM 580 C C . ARG A 1 75 ? 46.047 11.083 -27.899 1.00 73.75 75 ARG A C 1
ATOM 582 O O . ARG A 1 75 ? 45.933 9.938 -28.336 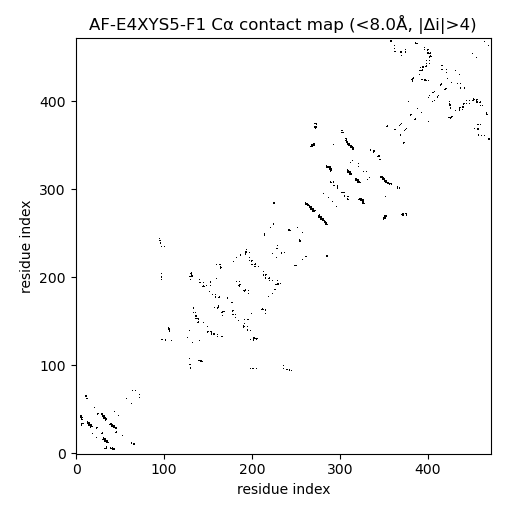1.00 73.75 75 ARG A O 1
ATOM 589 N N . LEU A 1 76 ? 46.334 11.357 -26.628 1.00 71.88 76 LEU A N 1
ATOM 590 C CA . LEU A 1 76 ? 46.451 10.335 -25.596 1.00 71.88 76 LEU A CA 1
ATOM 591 C C . LEU A 1 76 ? 45.109 9.635 -25.409 1.00 71.88 76 LEU A C 1
ATOM 593 O O . LEU A 1 76 ? 45.058 8.421 -25.515 1.00 71.88 76 LEU A O 1
ATOM 597 N N . ASN A 1 77 ? 44.012 10.384 -25.292 1.00 68.06 77 ASN A N 1
ATOM 598 C CA . ASN A 1 77 ? 42.672 9.821 -25.152 1.00 68.06 77 ASN A CA 1
ATOM 599 C C . ASN A 1 77 ? 42.292 8.948 -26.365 1.00 68.06 77 ASN A C 1
ATOM 601 O O . ASN A 1 77 ? 41.734 7.870 -26.197 1.00 68.06 77 ASN A O 1
ATOM 605 N N . ARG A 1 78 ? 42.680 9.340 -27.591 1.00 68.38 78 ARG A N 1
ATOM 606 C CA . ARG A 1 78 ? 42.537 8.504 -28.801 1.00 68.38 78 ARG A CA 1
ATOM 607 C C . ARG A 1 78 ? 43.390 7.230 -28.760 1.00 68.38 78 ARG A C 1
ATOM 609 O O . ARG A 1 78 ? 42.906 6.179 -29.172 1.00 68.38 78 ARG A O 1
ATOM 616 N N . LYS A 1 79 ? 44.626 7.294 -28.254 1.00 68.12 79 LYS A N 1
ATOM 617 C CA . LYS A 1 79 ? 45.489 6.113 -28.069 1.00 68.12 79 LYS A CA 1
ATOM 618 C C . LYS A 1 79 ? 44.978 5.186 -26.963 1.00 68.12 79 LYS A C 1
ATOM 620 O O . LYS A 1 79 ? 44.944 3.985 -27.188 1.00 68.12 79 LYS A O 1
ATOM 625 N N . THR A 1 80 ? 44.510 5.712 -25.833 1.00 63.25 80 THR A N 1
ATOM 626 C CA . THR A 1 80 ? 43.898 4.932 -24.745 1.00 63.25 80 THR A CA 1
ATOM 627 C C . THR A 1 80 ? 42.589 4.291 -25.204 1.00 63.25 80 THR A C 1
ATOM 629 O O . THR A 1 80 ? 42.359 3.119 -24.943 1.00 63.25 80 THR A O 1
ATOM 632 N N . MET A 1 81 ? 41.767 5.011 -25.975 1.00 55.16 81 MET A N 1
ATOM 633 C CA . MET A 1 81 ? 40.562 4.477 -26.624 1.00 55.16 81 MET A CA 1
ATOM 634 C C . MET A 1 81 ? 40.883 3.360 -27.630 1.00 55.16 81 MET A C 1
ATOM 636 O O . MET A 1 81 ? 40.138 2.389 -27.711 1.00 55.16 81 MET A O 1
ATOM 640 N N . SER A 1 82 ? 41.981 3.482 -28.383 1.00 56.25 82 SER A N 1
ATOM 641 C CA . SER A 1 82 ? 42.456 2.466 -29.333 1.00 56.25 82 SER A CA 1
ATOM 642 C C . SER A 1 82 ? 43.053 1.242 -28.630 1.00 56.25 82 SER A C 1
ATOM 644 O O . SER A 1 82 ? 42.813 0.120 -29.064 1.00 56.25 82 SER A O 1
ATOM 646 N N . ALA A 1 83 ? 43.805 1.435 -27.544 1.00 49.81 83 ALA A N 1
ATOM 647 C CA . ALA A 1 83 ? 44.364 0.350 -26.740 1.00 49.81 83 ALA A CA 1
ATOM 648 C C . ALA A 1 83 ? 43.258 -0.394 -25.972 1.00 49.81 83 ALA A C 1
ATOM 650 O O . ALA A 1 83 ? 43.218 -1.617 -26.003 1.00 49.81 83 ALA A O 1
ATOM 651 N N . ALA A 1 84 ? 42.275 0.326 -25.419 1.00 48.25 84 ALA A N 1
ATOM 652 C CA . ALA A 1 84 ? 41.076 -0.251 -24.807 1.00 48.25 84 ALA A CA 1
ATOM 653 C C . ALA A 1 84 ? 40.159 -0.976 -25.814 1.00 48.25 84 ALA A C 1
ATOM 655 O O . ALA A 1 84 ? 39.315 -1.770 -25.408 1.00 48.25 84 ALA A O 1
ATOM 656 N N . GLN A 1 85 ? 40.303 -0.715 -27.119 1.00 48.62 85 GLN A N 1
ATOM 657 C CA . GLN A 1 85 ? 39.637 -1.478 -28.181 1.00 48.62 85 GLN A CA 1
ATOM 658 C C . GLN A 1 85 ? 40.403 -2.750 -28.573 1.00 48.62 85 GLN A C 1
ATOM 660 O O . GLN A 1 85 ? 39.764 -3.717 -28.979 1.00 48.62 85 GLN A O 1
ATOM 665 N N . MET A 1 86 ? 41.734 -2.778 -28.435 1.00 43.19 86 MET A N 1
ATOM 666 C CA . MET A 1 86 ? 42.544 -3.978 -28.700 1.00 43.19 86 MET A CA 1
ATOM 667 C C . MET A 1 86 ? 42.557 -4.940 -27.498 1.00 43.19 86 MET A C 1
ATOM 669 O O . MET A 1 86 ? 42.421 -6.144 -27.690 1.00 43.19 86 MET A O 1
ATOM 673 N N . ASP A 1 87 ? 42.576 -4.428 -26.265 1.00 35.44 87 ASP A N 1
ATOM 674 C CA . ASP A 1 87 ? 42.607 -5.230 -25.025 1.00 35.44 87 ASP A CA 1
ATOM 675 C C . ASP A 1 87 ? 41.244 -5.877 -24.664 1.00 35.44 87 ASP A C 1
ATOM 677 O O . ASP A 1 87 ? 41.136 -6.747 -23.805 1.00 35.44 87 ASP A O 1
ATOM 681 N N . GLN A 1 88 ? 40.166 -5.516 -25.377 1.00 42.75 88 GLN A N 1
ATOM 682 C CA . GLN A 1 88 ? 38.845 -6.159 -25.256 1.00 42.75 88 GLN A CA 1
ATOM 683 C C . GLN A 1 88 ? 38.724 -7.498 -26.001 1.00 42.75 88 GLN A C 1
ATOM 685 O O . GLN A 1 88 ? 37.657 -8.115 -25.963 1.00 42.75 88 GLN A O 1
ATOM 690 N N . THR A 1 89 ? 39.778 -7.960 -26.681 1.00 41.81 89 THR A N 1
ATOM 691 C CA . THR A 1 89 ? 39.746 -9.250 -27.391 1.00 41.81 89 THR A CA 1
ATOM 692 C C . THR A 1 89 ? 40.237 -10.449 -26.573 1.00 41.81 89 THR A C 1
ATOM 694 O O . THR A 1 89 ? 39.904 -11.567 -26.954 1.00 41.81 89 THR A O 1
ATOM 697 N N . GLU A 1 90 ? 40.897 -10.266 -25.418 1.00 35.97 90 GLU A N 1
ATOM 698 C CA . GLU A 1 90 ? 41.498 -11.397 -24.675 1.00 35.97 90 GLU A CA 1
ATOM 699 C C . GLU A 1 90 ? 41.080 -11.577 -23.198 1.00 35.97 90 GLU A C 1
ATOM 701 O O . GLU A 1 90 ? 41.415 -12.603 -22.611 1.00 35.97 90 GLU A O 1
ATOM 706 N N . SER A 1 91 ? 40.254 -10.706 -22.598 1.00 35.00 91 SER A N 1
ATOM 707 C CA . SER A 1 91 ? 39.721 -10.929 -21.233 1.00 35.00 91 SER A CA 1
ATOM 708 C C . SER A 1 91 ? 38.201 -11.139 -21.220 1.00 35.00 91 SER A C 1
ATOM 710 O O . SER A 1 91 ? 37.401 -10.228 -21.010 1.00 35.00 91 SER A O 1
ATOM 712 N N . SER A 1 92 ? 37.781 -12.379 -21.485 1.00 39.44 92 SER A N 1
ATOM 713 C CA . SER A 1 92 ? 36.383 -12.819 -21.415 1.00 39.44 92 SER A CA 1
ATOM 714 C C . SER A 1 92 ? 35.944 -13.077 -19.966 1.00 39.44 92 SER A C 1
ATOM 716 O O . SER A 1 92 ? 35.813 -14.227 -19.542 1.00 39.44 92 SER A O 1
ATOM 718 N N . ALA A 1 93 ? 35.570 -12.021 -19.246 1.00 42.47 93 ALA A N 1
ATOM 719 C CA . ALA A 1 93 ? 34.368 -12.110 -18.420 1.00 42.47 93 ALA A CA 1
ATOM 720 C C . ALA A 1 93 ? 33.178 -11.895 -19.369 1.00 42.47 93 ALA A C 1
ATOM 722 O O . ALA A 1 93 ? 32.948 -10.799 -19.877 1.00 42.47 93 ALA A O 1
ATOM 723 N N . LYS A 1 94 ? 32.496 -12.985 -19.728 1.00 54.62 94 LYS A N 1
ATOM 724 C CA . LYS A 1 94 ? 31.505 -13.043 -20.811 1.00 54.62 94 LYS A CA 1
ATOM 725 C C . LYS A 1 94 ? 30.283 -12.182 -20.458 1.00 54.62 94 LYS A C 1
ATOM 727 O O . LYS A 1 94 ? 29.366 -12.677 -19.827 1.00 54.62 94 LYS A O 1
ATOM 732 N N . TYR A 1 95 ? 30.257 -10.901 -20.829 1.00 66.88 95 TYR A N 1
ATOM 733 C CA . TYR A 1 95 ? 29.082 -10.043 -20.634 1.00 66.88 95 TYR A CA 1
ATOM 734 C C . TYR A 1 95 ? 27.900 -10.547 -21.476 1.00 66.88 95 TYR A C 1
ATOM 736 O O . TYR A 1 95 ? 28.027 -10.712 -22.691 1.00 66.88 95 TYR A O 1
ATOM 744 N N . TYR A 1 96 ? 26.741 -10.751 -20.847 1.00 79.31 96 TYR A N 1
ATOM 745 C CA . TYR A 1 96 ? 25.537 -11.212 -21.530 1.00 79.31 96 TYR A CA 1
ATOM 746 C C . TYR A 1 96 ? 25.059 -10.159 -22.530 1.00 79.31 96 TYR A C 1
ATOM 748 O O . TYR A 1 96 ? 25.011 -8.961 -22.235 1.00 79.31 96 TYR A O 1
ATOM 756 N N . THR A 1 97 ? 24.667 -10.618 -23.716 1.00 85.25 97 THR A N 1
ATOM 757 C CA . THR A 1 97 ? 24.085 -9.772 -24.756 1.00 85.25 97 THR A CA 1
ATOM 758 C C . THR A 1 97 ? 22.866 -10.450 -25.358 1.00 85.25 97 THR A C 1
ATOM 760 O O . THR A 1 97 ? 22.782 -11.674 -25.415 1.00 85.25 97 THR A O 1
ATOM 763 N N . LEU A 1 98 ? 21.954 -9.650 -25.907 1.00 85.88 98 LEU A N 1
ATOM 764 C CA . LEU A 1 98 ? 20.833 -10.153 -26.700 1.00 85.88 98 LEU A CA 1
ATOM 765 C C . LEU A 1 98 ? 21.245 -10.661 -28.095 1.00 85.88 98 LEU A C 1
ATOM 767 O O . LEU A 1 98 ? 20.372 -10.885 -28.925 1.00 85.88 98 LEU A O 1
ATOM 771 N N . GLN A 1 99 ? 22.540 -10.822 -28.389 1.00 88.44 99 GLN A N 1
ATOM 772 C CA . GLN A 1 99 ? 23.016 -11.169 -29.728 1.00 88.44 99 GLN A CA 1
ATOM 773 C C . GLN A 1 99 ? 22.437 -12.493 -30.233 1.00 88.44 99 GLN A C 1
ATOM 775 O O . GLN A 1 99 ? 21.913 -12.523 -31.343 1.00 88.44 99 GLN A O 1
ATOM 780 N N . GLU A 1 100 ? 22.515 -13.556 -29.431 1.00 87.50 100 GLU A N 1
ATOM 781 C CA . GLU A 1 100 ? 21.996 -14.883 -29.795 1.00 87.50 100 GLU A CA 1
ATOM 782 C C . GLU A 1 100 ? 20.471 -14.841 -29.947 1.00 87.50 100 GLU A C 1
ATOM 784 O O . GLU A 1 100 ? 19.938 -15.217 -30.984 1.00 87.50 100 GLU A O 1
ATOM 789 N N . TYR A 1 101 ? 19.765 -14.244 -28.981 1.00 89.69 101 TYR A N 1
ATOM 790 C CA . TYR A 1 101 ? 18.309 -14.084 -29.049 1.00 89.69 101 TYR A CA 1
ATOM 791 C C . TYR A 1 101 ? 17.856 -13.270 -30.277 1.00 89.69 101 TYR A C 1
ATOM 793 O O . TYR A 1 101 ? 16.843 -13.566 -30.909 1.00 89.69 101 TYR A O 1
ATOM 801 N N . ALA A 1 102 ? 18.603 -12.233 -30.651 1.00 91.50 102 ALA A N 1
ATOM 802 C CA . ALA A 1 102 ? 18.258 -11.385 -31.783 1.00 91.50 102 ALA A CA 1
ATOM 803 C C . ALA A 1 102 ? 18.389 -12.099 -33.135 1.00 91.50 102 ALA A C 1
ATOM 805 O O . ALA A 1 102 ? 17.687 -11.720 -34.069 1.00 91.50 102 ALA A O 1
ATOM 806 N N . GLN A 1 103 ? 19.237 -13.124 -33.258 1.00 88.62 103 GLN A N 1
ATOM 807 C CA . GLN A 1 103 ? 19.371 -13.879 -34.509 1.00 88.62 103 GLN A CA 1
ATOM 808 C C . GLN A 1 103 ? 18.058 -14.563 -34.904 1.00 88.62 103 GLN A C 1
ATOM 810 O O . GLN A 1 103 ? 17.681 -14.532 -36.077 1.00 88.62 103 GLN A O 1
ATOM 815 N N . ASP A 1 104 ? 17.344 -15.099 -33.915 1.00 90.00 104 ASP A N 1
ATOM 816 C CA . ASP A 1 104 ? 16.119 -15.865 -34.135 1.00 90.00 104 ASP A CA 1
ATOM 817 C C . ASP A 1 104 ? 14.853 -15.008 -34.033 1.00 90.00 104 ASP A C 1
ATOM 819 O O . ASP A 1 104 ? 13.870 -15.257 -34.734 1.00 90.00 104 ASP A O 1
ATOM 823 N N . PHE A 1 105 ? 14.858 -13.987 -33.167 1.00 92.62 105 PHE A N 1
ATOM 824 C CA . PHE A 1 105 ? 13.631 -13.276 -32.792 1.00 92.62 105 PHE A CA 1
ATOM 825 C C . PHE A 1 105 ? 13.564 -11.821 -33.245 1.00 92.62 105 PHE A C 1
ATOM 827 O O . PHE A 1 105 ? 12.467 -11.253 -33.190 1.00 92.62 105 PHE A O 1
ATOM 834 N N . PHE A 1 106 ? 14.669 -11.203 -33.689 1.00 93.94 106 PHE A N 1
ATOM 835 C CA . PHE A 1 106 ? 14.640 -9.804 -34.126 1.00 93.94 106 PHE A CA 1
ATOM 836 C C . PHE A 1 106 ? 14.349 -9.663 -35.624 1.00 93.94 106 PHE A C 1
ATOM 838 O O . PHE A 1 106 ? 14.776 -10.463 -36.458 1.00 93.94 106 PHE A O 1
ATOM 845 N N . ARG A 1 107 ? 13.632 -8.596 -35.990 1.00 90.00 107 ARG A N 1
ATOM 846 C CA . ARG A 1 107 ? 13.439 -8.197 -37.382 1.00 90.00 107 ARG A CA 1
ATOM 847 C C . ARG A 1 107 ? 14.804 -7.869 -37.986 1.00 90.00 107 ARG A C 1
ATOM 849 O O . ARG A 1 107 ? 15.588 -7.096 -37.440 1.00 90.00 107 ARG A O 1
ATOM 856 N N . ASN A 1 108 ? 15.087 -8.458 -39.142 1.00 73.44 108 ASN A N 1
ATOM 857 C CA . ASN A 1 108 ? 16.304 -8.165 -39.884 1.00 73.44 108 ASN A CA 1
ATOM 858 C C . ASN A 1 108 ? 16.147 -6.825 -40.612 1.00 73.44 108 ASN A C 1
ATOM 860 O O . ASN A 1 108 ? 15.397 -6.755 -41.585 1.00 73.44 108 ASN A O 1
ATOM 864 N N . GLU A 1 109 ? 16.908 -5.800 -40.218 1.00 58.12 109 GLU A N 1
ATOM 865 C CA . GLU A 1 109 ? 16.903 -4.478 -40.879 1.00 58.12 109 GLU A CA 1
ATOM 866 C C . GLU A 1 109 ? 17.281 -4.544 -42.380 1.00 58.12 109 GLU A C 1
ATOM 868 O O . GLU A 1 109 ? 16.986 -3.627 -43.142 1.00 58.12 109 GLU A O 1
ATOM 873 N N . ASN A 1 110 ? 17.870 -5.660 -42.837 1.00 50.00 110 ASN A N 1
ATOM 874 C CA . ASN A 1 110 ? 18.485 -5.797 -44.162 1.00 50.00 110 ASN A CA 1
ATOM 875 C C . ASN A 1 110 ? 17.798 -6.768 -45.143 1.00 50.00 110 ASN A C 1
ATOM 877 O O . ASN A 1 110 ? 18.290 -6.927 -46.259 1.00 50.00 110 ASN A O 1
ATOM 881 N N . LYS A 1 111 ? 16.670 -7.414 -44.808 1.00 46.38 111 LYS A N 1
ATOM 882 C CA . LYS A 1 111 ? 16.044 -8.398 -45.729 1.00 46.38 111 LYS A CA 1
ATOM 883 C C . LYS A 1 111 ? 15.204 -7.791 -46.872 1.00 46.38 111 LYS A C 1
ATOM 885 O O . LYS A 1 111 ? 14.714 -8.538 -47.710 1.00 46.38 111 LYS A O 1
ATOM 890 N N . GLY A 1 112 ? 15.081 -6.461 -46.955 1.00 43.38 112 GLY A N 1
ATOM 891 C CA . GLY A 1 112 ? 14.289 -5.764 -47.985 1.00 43.38 112 GLY A CA 1
ATOM 892 C C . GLY A 1 112 ? 15.074 -5.038 -49.086 1.00 43.38 112 GLY A C 1
ATOM 893 O O . GLY A 1 112 ? 14.459 -4.498 -49.999 1.00 43.38 112 GLY A O 1
ATOM 894 N N . LYS A 1 113 ? 16.412 -4.996 -49.037 1.00 44.69 113 LYS A N 1
ATOM 895 C CA . LYS A 1 113 ? 17.232 -4.315 -50.059 1.00 44.69 113 LYS A CA 1
ATOM 896 C C . LYS A 1 113 ? 18.052 -5.325 -50.853 1.00 44.69 113 LYS A C 1
ATOM 898 O O . LYS A 1 113 ? 19.271 -5.381 -50.732 1.00 44.69 113 LYS A O 1
ATOM 903 N N . SER A 1 114 ? 17.371 -6.132 -51.666 1.00 38.06 114 SER A N 1
ATOM 904 C CA . SER A 1 114 ? 18.028 -6.859 -52.753 1.00 38.06 114 SER A CA 1
ATOM 905 C C . SER A 1 114 ? 17.887 -6.074 -54.058 1.00 38.06 114 SER A C 1
ATOM 907 O O . SER A 1 114 ? 16.782 -5.780 -54.506 1.00 38.06 114 SER A O 1
ATOM 909 N N . SER A 1 115 ? 19.041 -5.796 -54.666 1.00 40.84 115 SER A N 1
ATOM 910 C CA . SER A 1 115 ? 19.279 -5.310 -56.033 1.00 40.84 115 SER A CA 1
ATOM 911 C C . SER A 1 115 ? 19.028 -3.820 -56.335 1.00 40.84 115 SER A C 1
ATOM 913 O O . SER A 1 115 ? 17.918 -3.378 -56.601 1.00 40.84 115 SER A O 1
ATOM 915 N N . ARG A 1 116 ? 20.113 -3.039 -56.420 1.00 37.28 116 ARG A N 1
ATOM 916 C CA . ARG A 1 116 ? 20.811 -2.717 -57.685 1.00 37.28 116 ARG A CA 1
ATOM 917 C C . ARG A 1 116 ? 21.865 -1.635 -57.430 1.00 37.28 116 ARG A C 1
ATOM 919 O O . ARG A 1 116 ? 21.507 -0.496 -57.183 1.00 37.28 116 ARG A O 1
ATOM 926 N N . GLY A 1 117 ? 23.134 -2.017 -57.578 1.00 43.78 117 GLY A N 1
ATOM 927 C CA . GLY A 1 117 ? 24.233 -1.129 -57.963 1.00 43.78 117 GLY A CA 1
ATOM 928 C C . GLY A 1 117 ? 24.713 -0.079 -56.950 1.00 43.78 117 GLY A C 1
ATOM 929 O O . GLY A 1 117 ? 23.941 0.679 -56.387 1.00 43.78 117 GLY A O 1
ATOM 930 N N . VAL A 1 118 ? 26.042 0.045 -56.897 1.00 38.28 118 VAL A N 1
ATOM 931 C CA . VAL A 1 118 ? 26.829 1.201 -56.428 1.00 38.28 118 VAL A CA 1
ATOM 932 C C . VAL A 1 118 ? 27.214 1.224 -54.931 1.00 38.28 118 VAL A C 1
ATOM 934 O O . VAL A 1 118 ? 26.404 1.444 -54.041 1.00 38.28 118 VAL A O 1
ATOM 937 N N . ILE A 1 119 ? 28.532 1.047 -54.736 1.00 37.44 119 ILE A N 1
ATOM 938 C CA . ILE A 1 119 ? 29.402 1.293 -53.570 1.00 37.44 119 ILE A CA 1
ATOM 939 C C . ILE A 1 119 ? 29.089 0.480 -52.304 1.00 37.44 119 ILE A C 1
ATOM 941 O O . ILE A 1 119 ? 28.144 0.733 -51.561 1.00 37.44 119 ILE A O 1
ATOM 945 N N . ALA A 1 120 ? 29.985 -0.470 -52.019 1.00 36.72 120 ALA A N 1
ATOM 946 C CA . ALA A 1 120 ? 30.101 -1.125 -50.727 1.00 36.72 120 ALA A CA 1
ATOM 947 C C . ALA A 1 120 ? 30.430 -0.079 -49.648 1.00 36.72 120 ALA A C 1
ATOM 949 O O . ALA A 1 120 ? 31.585 0.288 -49.447 1.00 36.72 120 ALA A O 1
ATOM 950 N N . PHE A 1 121 ? 29.400 0.412 -48.961 1.00 35.00 121 PHE A N 1
ATOM 951 C CA . PHE A 1 121 ? 29.574 1.065 -47.672 1.00 35.00 121 PHE A CA 1
ATOM 952 C C . PHE A 1 121 ? 30.050 0.022 -46.658 1.00 35.00 121 PHE A C 1
ATOM 954 O O . PHE A 1 121 ? 29.494 -1.073 -46.554 1.00 35.00 121 PHE A O 1
ATOM 961 N N . ASP A 1 122 ? 31.105 0.386 -45.938 1.00 35.59 122 ASP A N 1
ATOM 962 C CA . ASP A 1 122 ? 31.731 -0.380 -44.869 1.00 35.59 122 ASP A CA 1
ATOM 963 C C . ASP A 1 122 ? 30.686 -0.971 -43.898 1.00 35.59 122 ASP A C 1
ATOM 965 O O . ASP A 1 122 ? 29.994 -0.254 -43.169 1.00 35.59 122 ASP A O 1
ATOM 969 N N . LYS A 1 123 ? 30.582 -2.309 -43.888 1.00 42.34 123 LYS A N 1
ATOM 970 C CA . LYS A 1 123 ? 29.721 -3.087 -42.980 1.00 42.34 123 LYS A CA 1
ATOM 971 C C . LYS A 1 123 ? 30.084 -2.884 -41.500 1.00 42.34 123 LYS A C 1
ATOM 973 O O . LYS A 1 123 ? 29.283 -3.265 -40.649 1.00 42.34 123 LYS A O 1
ATOM 978 N N . SER A 1 124 ? 31.237 -2.290 -41.171 1.00 38.53 124 SER A N 1
ATOM 979 C CA . SER A 1 124 ? 31.719 -2.163 -39.788 1.00 38.53 124 SER A CA 1
ATOM 980 C C . SER A 1 124 ? 30.952 -1.150 -38.921 1.00 38.53 124 SER A C 1
ATOM 982 O O . SER A 1 124 ? 31.057 -1.197 -37.697 1.00 38.53 124 SER A O 1
ATOM 984 N N . LYS A 1 125 ? 30.130 -0.267 -39.516 1.00 42.97 125 LYS A N 1
ATOM 985 C CA . LYS A 1 125 ? 29.409 0.803 -38.788 1.00 42.97 125 LYS A CA 1
ATOM 986 C C . LYS A 1 125 ? 27.897 0.613 -38.636 1.00 42.97 125 LYS A C 1
ATOM 988 O O . LYS A 1 125 ? 27.244 1.484 -38.061 1.00 42.97 125 LYS A O 1
ATOM 993 N N . SER A 1 126 ? 27.323 -0.502 -39.096 1.00 52.81 126 SER A N 1
ATOM 994 C CA . SER A 1 126 ? 25.921 -0.815 -38.785 1.00 52.81 126 SER A CA 1
ATOM 995 C C . SER A 1 126 ? 25.817 -1.182 -37.307 1.00 52.81 126 SER A C 1
ATOM 997 O O . SER A 1 126 ? 26.223 -2.267 -36.895 1.00 52.81 126 SER A O 1
ATOM 999 N N . GLN A 1 127 ? 25.300 -0.262 -36.495 1.00 64.50 127 GLN A N 1
ATOM 1000 C CA . GLN A 1 127 ? 25.062 -0.495 -35.075 1.00 64.50 127 GLN A CA 1
ATOM 1001 C C . GLN A 1 127 ? 24.174 -1.733 -34.904 1.00 64.50 127 GLN A C 1
ATOM 1003 O O . GLN A 1 127 ? 23.113 -1.826 -35.515 1.00 64.50 127 GLN A O 1
ATOM 1008 N N . ALA A 1 128 ? 24.616 -2.700 -34.099 1.00 80.81 128 ALA A N 1
ATOM 1009 C CA . ALA A 1 128 ? 23.884 -3.948 -33.924 1.00 80.81 128 ALA A CA 1
ATOM 1010 C C . ALA A 1 128 ? 22.453 -3.688 -33.409 1.00 80.81 128 ALA A C 1
ATOM 1012 O O . ALA A 1 128 ? 22.251 -2.928 -32.455 1.00 80.81 128 ALA A O 1
ATOM 1013 N N . SER A 1 129 ? 21.459 -4.357 -34.003 1.00 85.12 129 SER A N 1
ATOM 1014 C CA . SER A 1 129 ? 20.033 -4.185 -33.670 1.00 85.12 129 SER A CA 1
ATOM 1015 C C . SER A 1 129 ? 19.709 -4.508 -32.204 1.00 85.12 129 SER A C 1
ATOM 1017 O O . SER A 1 129 ? 18.744 -3.983 -31.655 1.00 85.12 129 SER A O 1
ATOM 1019 N N . TRP A 1 130 ? 20.567 -5.266 -31.526 1.00 88.19 130 TRP A N 1
ATOM 1020 C CA . TRP A 1 130 ? 20.463 -5.656 -30.118 1.00 88.19 130 TRP A CA 1
ATOM 1021 C C . TRP A 1 130 ? 21.330 -4.832 -29.148 1.00 88.19 130 TRP A C 1
ATOM 1023 O O . TRP A 1 130 ? 21.239 -5.036 -27.941 1.00 88.19 130 TRP A O 1
ATOM 1033 N N . ALA A 1 131 ? 22.153 -3.897 -29.637 1.00 89.62 131 ALA A N 1
ATOM 1034 C CA . ALA A 1 131 ? 23.002 -3.032 -28.809 1.00 89.62 131 ALA A CA 1
ATOM 1035 C C . ALA A 1 131 ? 22.446 -1.604 -28.699 1.00 89.62 131 ALA A C 1
ATOM 1037 O O . ALA A 1 131 ? 21.672 -1.165 -29.559 1.00 89.62 131 ALA A O 1
ATOM 1038 N N . LYS A 1 132 ? 22.857 -0.871 -27.656 1.00 91.38 132 LYS A N 1
ATOM 1039 C CA . LYS A 1 132 ? 22.390 0.488 -27.346 1.00 91.38 132 LYS A CA 1
ATOM 1040 C C . LYS A 1 132 ? 22.436 1.373 -28.575 1.00 91.38 132 LYS A C 1
ATOM 1042 O O . LYS A 1 132 ? 23.474 1.420 -29.223 1.00 91.38 132 LYS A O 1
ATOM 1047 N N . SER A 1 133 ? 21.370 2.135 -28.828 1.00 91.12 133 SER A N 1
ATOM 1048 C CA . SER A 1 133 ? 21.316 3.181 -29.858 1.00 91.12 133 SER A CA 1
ATOM 1049 C C . SER A 1 133 ? 20.772 4.496 -29.296 1.00 91.12 133 SER A C 1
ATOM 1051 O O . SER A 1 133 ? 20.165 4.527 -28.229 1.00 91.12 133 SER A O 1
ATOM 1053 N N . THR A 1 134 ? 21.037 5.602 -29.989 1.00 90.88 134 THR A N 1
ATOM 1054 C CA . THR A 1 134 ? 20.402 6.910 -29.737 1.00 90.88 134 THR A CA 1
ATOM 1055 C C . THR A 1 134 ? 19.381 7.264 -30.816 1.00 90.88 134 THR A C 1
ATOM 1057 O O . THR A 1 134 ? 18.693 8.272 -30.694 1.00 90.88 134 THR A O 1
ATOM 1060 N N . GLN A 1 135 ? 19.299 6.463 -31.882 1.00 90.81 135 GLN A N 1
ATOM 1061 C CA . GLN A 1 135 ? 18.364 6.675 -32.979 1.00 90.81 135 GLN A CA 1
ATOM 1062 C C . GLN A 1 135 ? 17.036 5.988 -32.662 1.00 90.81 135 GLN A C 1
ATOM 1064 O O . GLN A 1 135 ? 17.064 4.835 -32.228 1.00 90.81 135 GLN A O 1
ATOM 1069 N N . PRO A 1 136 ? 15.884 6.650 -32.869 1.00 92.38 136 PRO A N 1
ATOM 1070 C CA . PRO A 1 136 ? 14.586 5.997 -32.763 1.00 92.38 136 PRO A CA 1
ATOM 1071 C C . PRO A 1 136 ? 14.496 4.766 -33.673 1.00 92.38 136 PRO A C 1
ATOM 1073 O O . PRO A 1 136 ? 15.040 4.766 -34.778 1.00 92.38 136 PRO A O 1
ATOM 1076 N N . ILE A 1 137 ? 13.781 3.730 -33.231 1.00 92.06 137 ILE A N 1
ATOM 1077 C CA . ILE A 1 137 ? 13.497 2.574 -34.085 1.00 92.06 137 ILE A CA 1
ATOM 1078 C C . ILE A 1 137 ? 12.395 2.918 -35.089 1.00 92.06 137 ILE A C 1
ATOM 1080 O O . ILE A 1 137 ? 11.434 3.617 -34.767 1.00 92.06 137 ILE A O 1
ATOM 1084 N N . THR A 1 138 ? 12.526 2.401 -36.305 1.00 87.44 138 THR A N 1
ATOM 1085 C CA . THR A 1 138 ? 11.536 2.559 -37.384 1.00 87.44 138 THR A CA 1
ATOM 1086 C C . THR A 1 138 ? 10.593 1.362 -37.501 1.00 87.44 138 THR A C 1
ATOM 1088 O O . THR A 1 138 ? 9.554 1.453 -38.153 1.00 87.44 138 THR A O 1
ATOM 1091 N N . GLN A 1 139 ? 10.953 0.240 -36.879 1.00 92.00 139 GLN A N 1
ATOM 1092 C CA . GLN A 1 139 ? 10.205 -1.013 -36.816 1.00 92.00 139 GLN A CA 1
ATOM 1093 C C . GLN A 1 139 ? 10.369 -1.616 -35.414 1.00 92.00 139 GLN A C 1
ATOM 1095 O O . GLN A 1 139 ? 11.396 -1.358 -34.780 1.00 92.00 139 GLN A O 1
ATOM 1100 N N . PRO A 1 140 ? 9.409 -2.425 -34.926 1.00 95.88 140 PRO A N 1
ATOM 1101 C CA . PRO A 1 140 ? 9.603 -3.199 -33.705 1.00 95.88 140 PRO A CA 1
ATOM 1102 C C . PRO A 1 140 ? 10.860 -4.065 -33.792 1.00 95.88 140 PRO A C 1
ATOM 1104 O O . PRO A 1 140 ? 11.220 -4.539 -34.871 1.00 95.88 140 PRO A O 1
ATOM 1107 N N . LEU A 1 141 ? 11.503 -4.313 -32.655 1.00 95.56 141 LEU A N 1
ATOM 1108 C CA . LEU A 1 141 ? 12.642 -5.217 -32.601 1.00 95.56 141 LEU A CA 1
ATOM 1109 C C . LEU A 1 141 ? 12.203 -6.639 -32.920 1.00 95.56 141 LEU A C 1
ATOM 1111 O O . LEU A 1 141 ? 12.889 -7.303 -33.682 1.00 95.56 141 LEU A O 1
ATOM 1115 N N . LEU A 1 142 ? 11.075 -7.111 -32.386 1.00 95.88 142 LEU A N 1
ATOM 1116 C CA . LEU A 1 142 ? 10.671 -8.510 -32.506 1.00 95.88 142 LEU A CA 1
ATOM 1117 C C . LEU A 1 142 ? 9.871 -8.811 -33.779 1.00 95.88 142 LEU A C 1
ATOM 1119 O O . LEU A 1 142 ? 8.972 -8.067 -34.178 1.00 95.88 142 LEU A O 1
ATOM 1123 N N . ILE A 1 143 ? 10.133 -9.980 -34.370 1.00 94.31 143 ILE A N 1
ATOM 1124 C CA . ILE A 1 143 ? 9.377 -10.508 -35.521 1.00 94.31 143 ILE A CA 1
ATOM 1125 C C . ILE A 1 143 ? 7.907 -10.729 -35.147 1.00 94.31 143 ILE A C 1
ATOM 1127 O O . ILE A 1 143 ? 7.015 -10.420 -35.931 1.00 94.31 143 ILE A O 1
ATOM 1131 N N . LYS A 1 144 ? 7.647 -11.223 -33.931 1.00 92.88 144 LYS A N 1
ATOM 1132 C CA . LYS A 1 144 ? 6.291 -11.534 -33.453 1.00 92.88 144 LYS A CA 1
ATOM 1133 C C . LYS A 1 144 ? 5.440 -10.310 -33.112 1.00 92.88 144 LYS A C 1
ATOM 1135 O O . LYS A 1 144 ? 4.239 -10.470 -32.914 1.00 92.88 144 LYS A O 1
ATOM 1140 N N . THR A 1 145 ? 6.034 -9.119 -32.995 1.00 94.25 145 THR A N 1
ATOM 1141 C CA . THR A 1 145 ? 5.272 -7.891 -32.736 1.00 94.25 145 THR A CA 1
ATOM 1142 C C . THR A 1 145 ? 4.443 -7.577 -33.984 1.00 94.25 145 THR A C 1
ATOM 1144 O O . THR A 1 145 ? 5.041 -7.401 -35.043 1.00 94.25 145 THR A O 1
ATOM 1147 N N . PRO A 1 146 ? 3.101 -7.513 -33.914 1.00 94.31 146 PRO A N 1
ATOM 1148 C CA . PRO A 1 146 ? 2.267 -7.259 -35.086 1.00 94.31 146 PRO A CA 1
ATOM 1149 C C . PRO A 1 146 ? 2.511 -5.886 -35.722 1.00 94.31 146 PRO A C 1
ATOM 1151 O O . PRO A 1 146 ? 2.751 -4.903 -35.020 1.00 94.31 146 PRO A O 1
ATOM 1154 N N . ASP A 1 147 ? 2.351 -5.786 -37.043 1.00 93.25 147 ASP A N 1
ATOM 1155 C CA . ASP A 1 147 ? 2.641 -4.548 -37.781 1.00 93.25 147 ASP A CA 1
ATOM 1156 C C . ASP A 1 147 ? 1.754 -3.365 -37.371 1.00 93.25 147 ASP A C 1
ATOM 1158 O O . ASP A 1 147 ? 2.229 -2.228 -37.344 1.00 93.25 147 ASP A O 1
ATOM 1162 N N . TYR A 1 148 ? 0.508 -3.615 -36.951 1.00 94.88 148 TYR A N 1
ATOM 1163 C CA . TYR A 1 148 ? -0.387 -2.569 -36.436 1.00 94.88 148 TYR A CA 1
ATOM 1164 C C . TYR A 1 148 ? 0.103 -1.940 -35.115 1.00 94.88 148 TYR A C 1
ATOM 1166 O O . TYR A 1 148 ? -0.417 -0.906 -34.704 1.00 94.88 148 TYR A O 1
ATOM 1174 N N . LEU A 1 149 ? 1.110 -2.532 -34.457 1.00 95.69 149 LEU A N 1
ATOM 1175 C CA . LEU A 1 149 ? 1.764 -2.003 -33.253 1.00 95.69 149 LEU A CA 1
ATOM 1176 C C . LEU A 1 149 ? 3.116 -1.337 -33.543 1.00 95.69 149 LEU A C 1
ATOM 1178 O O . LEU A 1 149 ? 3.808 -0.936 -32.610 1.00 95.69 149 LEU A O 1
ATOM 1182 N N . THR A 1 150 ? 3.497 -1.173 -34.813 1.00 95.38 150 THR A N 1
ATOM 1183 C CA . THR A 1 150 ? 4.769 -0.540 -35.207 1.00 95.38 150 THR A CA 1
ATOM 1184 C C . THR A 1 150 ? 4.924 0.861 -34.623 1.00 95.38 150 THR A C 1
ATOM 1186 O O . THR A 1 150 ? 5.946 1.170 -34.010 1.00 95.38 150 THR A O 1
ATOM 1189 N N . SER A 1 151 ? 3.893 1.702 -34.761 1.00 95.94 151 SER A N 1
ATOM 1190 C CA . SER A 1 151 ? 3.920 3.060 -34.209 1.00 95.94 151 SER A CA 1
ATOM 1191 C C . SER A 1 151 ? 3.997 3.053 -32.681 1.00 95.94 151 SER A C 1
ATOM 1193 O O . SER A 1 151 ? 4.726 3.861 -32.111 1.00 95.94 151 SER A O 1
ATOM 1195 N N . ASP A 1 152 ? 3.280 2.137 -32.024 1.00 96.38 152 ASP A N 1
ATOM 1196 C CA . ASP A 1 152 ? 3.283 1.994 -30.565 1.00 96.38 152 ASP A CA 1
ATOM 1197 C C . ASP A 1 152 ? 4.680 1.604 -30.053 1.00 96.38 152 ASP A C 1
ATOM 1199 O O . ASP A 1 152 ? 5.199 2.224 -29.123 1.00 96.38 152 ASP A O 1
ATOM 1203 N N . ALA A 1 153 ? 5.323 0.622 -30.694 1.00 96.81 153 ALA A N 1
ATOM 1204 C CA . ALA A 1 153 ? 6.675 0.185 -30.358 1.00 96.81 153 ALA A CA 1
ATOM 1205 C C . ALA A 1 153 ? 7.714 1.299 -30.574 1.00 96.81 153 ALA A C 1
ATOM 1207 O O . ALA A 1 153 ? 8.611 1.467 -29.746 1.00 96.81 153 ALA A O 1
ATOM 1208 N N . GLY A 1 154 ? 7.575 2.087 -31.647 1.00 96.50 154 GLY A N 1
ATOM 1209 C CA . GLY A 1 154 ? 8.432 3.244 -31.918 1.00 96.50 154 GLY A CA 1
ATOM 1210 C C . GLY A 1 154 ? 8.284 4.355 -30.873 1.00 96.50 154 GLY A C 1
ATOM 1211 O O . GLY A 1 154 ? 9.284 4.868 -30.365 1.00 96.50 154 GLY A O 1
ATOM 1212 N N . HIS A 1 155 ? 7.048 4.695 -30.488 1.00 96.44 155 HIS A N 1
ATOM 1213 C CA . HIS A 1 155 ? 6.785 5.670 -29.425 1.00 96.44 155 HIS A CA 1
ATOM 1214 C C . HIS A 1 155 ? 7.327 5.211 -28.066 1.00 96.44 155 HIS A C 1
ATOM 1216 O O . HIS A 1 155 ? 7.920 6.017 -27.344 1.00 96.44 155 HIS A O 1
ATOM 1222 N N . MET A 1 156 ? 7.177 3.924 -27.743 1.00 97.56 156 MET A N 1
ATOM 1223 C CA . MET A 1 156 ? 7.744 3.322 -26.536 1.00 97.56 156 MET A CA 1
ATOM 1224 C C . MET A 1 156 ? 9.270 3.459 -26.512 1.00 97.56 156 MET A C 1
ATOM 1226 O O . MET A 1 156 ? 9.827 3.929 -25.518 1.00 97.56 156 MET A O 1
ATOM 1230 N N . PHE A 1 157 ? 9.951 3.150 -27.619 1.00 97.69 157 PHE A N 1
ATOM 1231 C CA . PHE A 1 157 ? 11.404 3.289 -27.689 1.00 97.69 157 PHE A CA 1
ATOM 1232 C C . PHE A 1 157 ? 11.856 4.743 -27.557 1.00 97.69 157 PHE A C 1
ATOM 1234 O O . PHE A 1 157 ? 12.804 5.044 -26.834 1.00 97.69 157 PHE A O 1
ATOM 1241 N N . LEU A 1 158 ? 11.149 5.673 -28.202 1.00 96.00 158 LEU A N 1
ATOM 1242 C CA . LEU A 1 158 ? 11.431 7.099 -28.064 1.00 96.00 158 LEU A CA 1
ATOM 1243 C C . LEU A 1 158 ? 11.282 7.567 -26.608 1.00 96.00 158 LEU A C 1
ATOM 1245 O O . LEU A 1 158 ? 12.086 8.372 -26.134 1.00 96.00 158 LEU A O 1
ATOM 1249 N N . ALA A 1 159 ? 10.284 7.060 -25.883 1.00 95.75 159 ALA A N 1
ATOM 1250 C CA . ALA A 1 159 ? 10.118 7.341 -24.462 1.00 95.75 159 ALA A CA 1
ATOM 1251 C C . ALA A 1 159 ? 11.271 6.766 -23.618 1.00 95.75 159 ALA A C 1
ATOM 1253 O O . ALA A 1 159 ? 11.774 7.461 -22.734 1.00 95.75 159 ALA A O 1
ATOM 1254 N N . ILE A 1 160 ? 11.762 5.563 -23.941 1.00 97.31 160 ILE A N 1
ATOM 1255 C CA . ILE A 1 160 ? 12.963 4.983 -23.317 1.00 97.31 160 ILE A CA 1
ATOM 1256 C C . ILE A 1 160 ? 14.184 5.884 -23.559 1.00 97.31 160 ILE A C 1
ATOM 1258 O O . ILE A 1 160 ? 14.881 6.234 -22.605 1.00 97.31 160 ILE A O 1
ATOM 1262 N N . LEU A 1 161 ? 14.423 6.324 -24.801 1.00 95.81 161 LEU A N 1
ATOM 1263 C CA . LEU A 1 161 ? 15.536 7.225 -25.131 1.00 95.81 161 LEU A CA 1
ATOM 1264 C C . LEU A 1 161 ? 15.462 8.539 -24.341 1.00 95.81 161 LEU A C 1
ATOM 1266 O O . LEU A 1 161 ? 16.465 9.001 -23.793 1.00 95.81 161 LEU A O 1
ATOM 1270 N N . LYS A 1 162 ? 14.266 9.125 -24.250 1.00 94.06 162 LYS A N 1
ATOM 1271 C CA . LYS A 1 162 ? 13.994 10.339 -23.471 1.00 94.06 162 LYS A CA 1
ATOM 1272 C C . LYS A 1 162 ? 14.289 10.137 -21.983 1.00 94.06 162 LYS A C 1
ATOM 1274 O O . LYS A 1 162 ? 15.025 10.929 -21.397 1.00 94.06 162 LYS A O 1
ATOM 1279 N N . PHE A 1 163 ? 13.792 9.053 -21.384 1.00 93.50 163 PHE A N 1
ATOM 1280 C CA . PHE A 1 163 ? 14.044 8.728 -19.977 1.00 93.50 163 PHE A CA 1
ATOM 1281 C C . PHE A 1 163 ? 15.545 8.547 -19.702 1.00 93.50 163 PHE A C 1
ATOM 1283 O O . PHE A 1 163 ? 16.098 9.147 -18.775 1.00 93.50 163 PHE A O 1
ATOM 1290 N N . CYS A 1 164 ? 16.244 7.792 -20.553 1.00 93.12 164 CYS A N 1
ATOM 1291 C CA . CYS A 1 164 ? 17.686 7.554 -20.454 1.00 93.12 164 CYS A CA 1
ATOM 1292 C C . CYS A 1 164 ? 18.549 8.805 -20.708 1.00 93.12 164 CYS A C 1
ATOM 1294 O O . CYS A 1 164 ? 19.743 8.795 -20.405 1.00 93.12 164 CYS A O 1
ATOM 1296 N N . GLY A 1 165 ? 17.965 9.907 -21.194 1.00 91.62 165 GLY A N 1
ATOM 1297 C CA . GLY A 1 165 ? 18.703 11.121 -21.547 1.00 91.62 165 GLY A CA 1
ATOM 1298 C C . GLY A 1 165 ? 19.554 10.948 -22.808 1.00 91.62 165 GLY A C 1
ATOM 1299 O O . GLY A 1 165 ? 20.625 11.549 -22.918 1.00 91.62 165 GLY A O 1
ATOM 1300 N N . ASP A 1 166 ? 19.101 10.084 -23.717 1.00 91.56 166 ASP A N 1
ATOM 1301 C CA . ASP A 1 166 ? 19.703 9.812 -25.026 1.00 91.56 166 ASP A CA 1
ATOM 1302 C C . ASP A 1 166 ? 18.953 10.509 -26.173 1.00 91.56 166 ASP A C 1
ATOM 1304 O O . ASP A 1 166 ? 19.421 10.496 -27.308 1.00 91.56 166 ASP A O 1
ATOM 1308 N N . HIS A 1 167 ? 17.815 11.145 -25.880 1.00 91.69 167 HIS A N 1
ATOM 1309 C CA . HIS A 1 167 ? 17.052 11.969 -26.813 1.00 91.69 167 HIS A CA 1
ATOM 1310 C C . HIS A 1 167 ? 16.597 13.263 -26.121 1.00 91.69 167 HIS A C 1
ATOM 1312 O O . HIS A 1 167 ? 16.245 13.210 -24.938 1.00 91.69 167 HIS A O 1
ATOM 1318 N N . PRO A 1 168 ? 16.550 14.412 -26.825 1.00 87.00 168 PRO A N 1
ATOM 1319 C CA . PRO A 1 168 ? 16.016 15.652 -26.275 1.00 87.00 168 PRO A CA 1
ATOM 1320 C C . PRO A 1 168 ? 14.622 15.476 -25.661 1.00 87.00 168 PRO A C 1
ATOM 1322 O O . PRO A 1 168 ? 13.722 14.871 -26.257 1.00 87.00 168 PRO A O 1
ATOM 1325 N N . THR A 1 169 ? 14.451 16.034 -24.467 1.00 81.62 169 THR A N 1
ATOM 1326 C CA . THR A 1 169 ? 13.192 16.082 -23.719 1.00 81.62 169 THR A CA 1
ATOM 1327 C C . THR A 1 169 ? 12.800 17.528 -23.459 1.00 81.62 169 THR A C 1
ATOM 1329 O O . THR A 1 169 ? 13.657 18.349 -23.138 1.00 81.62 169 THR A O 1
ATOM 1332 N N . GLY A 1 170 ? 11.504 17.835 -23.550 1.00 74.94 170 GLY A N 1
ATOM 1333 C CA . GLY A 1 170 ? 10.963 19.086 -23.015 1.00 74.94 170 GLY A CA 1
ATOM 1334 C C . GLY A 1 170 ? 10.984 19.109 -21.480 1.00 74.94 170 GLY A C 1
ATOM 1335 O O . GLY A 1 170 ? 11.511 18.198 -20.837 1.00 74.94 170 GLY A O 1
ATOM 1336 N N . ARG A 1 171 ? 10.372 20.134 -20.874 1.00 70.94 171 ARG A N 1
ATOM 1337 C CA . ARG A 1 171 ? 10.191 20.187 -19.415 1.00 70.94 171 ARG A CA 1
ATOM 1338 C C . ARG A 1 171 ? 9.187 19.119 -18.978 1.00 70.94 171 ARG A C 1
ATOM 1340 O O . ARG A 1 171 ? 7.988 19.280 -19.164 1.00 70.94 171 ARG A O 1
ATOM 1347 N N . THR A 1 172 ? 9.682 18.042 -18.386 1.00 64.62 172 THR A N 1
ATOM 1348 C CA . THR A 1 172 ? 8.870 17.038 -17.686 1.00 64.62 172 THR A CA 1
ATOM 1349 C C . THR A 1 172 ? 9.008 17.256 -16.186 1.00 64.62 172 THR A C 1
ATOM 1351 O O . THR A 1 172 ? 10.136 17.270 -15.690 1.00 64.62 172 THR A O 1
ATOM 1354 N N . VAL A 1 173 ? 7.892 17.422 -15.478 1.00 66.44 173 VAL A N 1
ATOM 1355 C CA . VAL A 1 173 ? 7.891 17.710 -14.033 1.00 66.44 173 VAL A CA 1
ATOM 1356 C C . VAL A 1 173 ? 7.785 16.422 -13.209 1.00 66.44 173 VAL A C 1
ATOM 1358 O O . VAL A 1 173 ? 8.484 16.291 -12.207 1.00 66.44 173 VAL A O 1
ATOM 1361 N N . ASN A 1 174 ? 6.996 15.437 -13.662 1.00 77.25 174 ASN A N 1
ATOM 1362 C CA . ASN A 1 174 ? 6.749 14.200 -12.917 1.00 77.25 174 ASN A CA 1
ATOM 1363 C C . ASN A 1 174 ? 7.417 12.972 -13.548 1.00 77.25 174 ASN A C 1
ATOM 1365 O O . ASN A 1 174 ? 7.452 12.802 -14.766 1.00 77.25 174 ASN A O 1
ATOM 1369 N N . ILE A 1 175 ? 7.901 12.063 -12.695 1.00 80.56 175 ILE A N 1
ATOM 1370 C CA . ILE A 1 175 ? 8.526 10.804 -13.127 1.00 80.56 175 ILE A CA 1
ATOM 1371 C C . ILE A 1 175 ? 7.531 9.867 -13.827 1.00 80.56 175 ILE A C 1
ATOM 1373 O O . ILE A 1 175 ? 7.910 9.159 -14.756 1.00 80.56 175 ILE A O 1
ATOM 1377 N N . THR A 1 176 ? 6.260 9.895 -13.415 1.00 81.69 176 THR A N 1
ATOM 1378 C CA . THR A 1 176 ? 5.180 9.095 -14.011 1.00 81.69 176 THR A CA 1
ATOM 1379 C C . THR A 1 176 ? 4.932 9.482 -15.461 1.00 81.69 176 THR A C 1
ATOM 1381 O O . THR A 1 176 ? 4.809 8.599 -16.300 1.00 81.69 176 THR A O 1
ATOM 1384 N N . ASP A 1 177 ? 4.994 10.774 -15.793 1.00 84.69 177 ASP A N 1
ATOM 1385 C CA . ASP A 1 177 ? 4.806 11.266 -17.165 1.00 84.69 177 ASP A CA 1
ATOM 1386 C C . ASP A 1 177 ? 5.890 10.741 -18.120 1.00 84.69 177 ASP A C 1
ATOM 1388 O O . ASP A 1 177 ? 5.675 10.642 -19.327 1.00 84.69 177 ASP A O 1
ATOM 1392 N N . GLN A 1 178 ? 7.061 10.380 -17.585 1.00 88.50 178 GLN A N 1
ATOM 1393 C CA . GLN A 1 178 ? 8.137 9.769 -18.361 1.00 88.50 178 GLN A CA 1
ATOM 1394 C C . GLN A 1 178 ? 7.992 8.246 -18.477 1.00 88.50 178 GLN A C 1
ATOM 1396 O O . GLN A 1 178 ? 8.371 7.676 -19.498 1.00 88.50 178 GLN A O 1
ATOM 1401 N N . THR A 1 179 ? 7.473 7.571 -17.446 1.00 92.25 179 THR A N 1
ATOM 1402 C CA . THR A 1 179 ? 7.365 6.101 -17.417 1.00 92.25 179 THR A CA 1
ATOM 1403 C C . THR A 1 179 ? 6.078 5.568 -18.040 1.00 92.25 179 THR A C 1
ATOM 1405 O O . THR A 1 179 ? 6.069 4.467 -18.586 1.00 92.25 179 THR A O 1
ATOM 1408 N N . ASP A 1 180 ? 4.991 6.330 -17.986 1.00 91.12 180 ASP A N 1
ATOM 1409 C CA . ASP A 1 180 ? 3.679 5.935 -18.500 1.00 91.12 180 ASP A CA 1
ATOM 1410 C C . ASP A 1 180 ? 3.685 5.622 -20.005 1.00 91.12 180 ASP A C 1
ATOM 1412 O O . ASP A 1 180 ? 3.166 4.567 -20.385 1.00 91.12 180 ASP A O 1
ATOM 1416 N N . PRO A 1 181 ? 4.325 6.435 -20.872 1.00 94.00 181 PRO A N 1
ATOM 1417 C CA . PRO A 1 181 ? 4.466 6.109 -22.291 1.00 94.00 181 PRO A CA 1
ATOM 1418 C C . PRO A 1 181 ? 5.266 4.826 -22.562 1.00 94.00 181 PRO A C 1
ATOM 1420 O O . PRO A 1 181 ? 5.155 4.262 -23.647 1.00 94.00 181 PRO A O 1
ATOM 1423 N N . ILE A 1 182 ? 6.065 4.360 -21.594 1.00 96.69 182 ILE A N 1
ATOM 1424 C CA . ILE A 1 182 ? 6.880 3.145 -21.716 1.00 96.69 182 ILE A CA 1
ATOM 1425 C C . ILE A 1 182 ? 6.059 1.909 -21.324 1.00 96.69 182 ILE A C 1
ATOM 1427 O O . ILE A 1 182 ? 6.099 0.900 -22.021 1.00 96.69 182 ILE A O 1
ATOM 1431 N N . PHE A 1 183 ? 5.302 1.971 -20.222 1.00 95.19 183 PHE A N 1
ATOM 1432 C CA . PHE A 1 183 ? 4.702 0.775 -19.614 1.00 95.19 183 PHE A CA 1
ATOM 1433 C C . PHE A 1 183 ? 3.190 0.613 -19.832 1.00 95.19 183 PHE A C 1
ATOM 1435 O O . PHE A 1 183 ? 2.703 -0.519 -19.817 1.00 95.19 183 PHE A O 1
ATOM 1442 N N . ASN A 1 184 ? 2.430 1.689 -20.075 1.00 92.06 184 ASN A N 1
ATOM 1443 C CA . ASN A 1 184 ? 0.962 1.604 -20.147 1.00 92.06 184 ASN A CA 1
ATOM 1444 C C . ASN A 1 184 ? 0.460 0.722 -21.299 1.00 92.06 184 ASN A C 1
ATOM 1446 O O . ASN A 1 184 ? -0.528 0.002 -21.141 1.00 92.06 184 ASN A O 1
ATOM 1450 N N . LEU A 1 185 ? 1.118 0.773 -22.461 1.00 93.19 185 LEU A N 1
ATOM 1451 C CA . LEU A 1 185 ? 0.736 -0.043 -23.617 1.00 93.19 185 LEU A CA 1
ATOM 1452 C C . LEU A 1 185 ? 1.100 -1.529 -23.428 1.00 93.19 185 LEU A C 1
ATOM 1454 O O . LEU A 1 185 ? 0.192 -2.348 -23.579 1.00 93.19 185 LEU A O 1
ATOM 1458 N N . PRO A 1 186 ? 2.332 -1.910 -23.027 1.00 94.88 186 PRO A N 1
ATOM 1459 C CA . PRO A 1 186 ? 2.676 -3.312 -22.739 1.00 94.88 186 PRO A CA 1
ATOM 1460 C C . PRO A 1 186 ? 1.858 -3.972 -21.615 1.00 94.88 186 PRO A C 1
ATOM 1462 O O . PRO A 1 186 ? 1.634 -5.186 -21.632 1.00 94.88 186 PRO A O 1
ATOM 1465 N N . LEU A 1 187 ? 1.359 -3.188 -20.651 1.00 91.44 187 LEU A N 1
ATOM 1466 C CA . LEU A 1 187 ? 0.430 -3.690 -19.632 1.00 91.44 187 LEU A CA 1
ATOM 1467 C C . LEU A 1 187 ? -0.909 -4.139 -20.243 1.00 91.44 187 LEU A C 1
ATOM 1469 O O . LEU A 1 187 ? -1.450 -5.171 -19.840 1.00 91.44 187 LEU A O 1
ATOM 1473 N N . LYS A 1 188 ? -1.409 -3.404 -21.248 1.00 92.06 188 LYS A N 1
ATOM 1474 C CA . LYS A 1 188 ? -2.694 -3.657 -21.928 1.00 92.06 188 LYS A CA 1
ATOM 1475 C C . LYS A 1 188 ? -2.586 -4.653 -23.087 1.00 92.06 188 LYS A C 1
ATOM 1477 O O . LYS A 1 188 ? -3.499 -5.447 -23.289 1.00 92.06 188 LYS A O 1
ATOM 1482 N N . LYS A 1 189 ? -1.488 -4.610 -23.846 1.00 93.62 189 LYS A N 1
ATOM 1483 C CA . LYS A 1 189 ? -1.247 -5.410 -25.057 1.00 93.62 189 LYS A CA 1
ATOM 1484 C C . LYS A 1 189 ? -0.099 -6.386 -24.807 1.00 93.62 189 LYS A C 1
ATOM 1486 O O . LYS A 1 189 ? 1.062 -5.982 -24.733 1.00 93.62 189 LYS A O 1
ATOM 1491 N N . LYS A 1 190 ? -0.417 -7.676 -24.650 1.00 93.31 190 LYS A N 1
ATOM 1492 C CA . LYS A 1 190 ? 0.567 -8.716 -24.287 1.00 93.31 190 LYS A CA 1
ATOM 1493 C C . LYS A 1 190 ? 1.678 -8.861 -25.331 1.00 93.31 190 LYS A C 1
ATOM 1495 O O . LYS A 1 190 ? 2.797 -9.225 -24.981 1.00 93.31 190 LYS A O 1
ATOM 1500 N N . GLU A 1 191 ? 1.376 -8.529 -26.579 1.00 94.12 191 GLU A N 1
ATOM 1501 C CA . GLU A 1 191 ? 2.269 -8.556 -27.736 1.00 94.12 191 GLU A CA 1
ATOM 1502 C C . GLU A 1 191 ? 3.463 -7.602 -27.574 1.00 94.12 191 GLU A C 1
ATOM 1504 O O . GLU A 1 191 ? 4.537 -7.877 -28.098 1.00 94.12 191 GLU A O 1
ATOM 1509 N N . LEU A 1 192 ? 3.308 -6.518 -26.802 1.00 96.88 192 LEU A N 1
ATOM 1510 C CA . LEU A 1 192 ? 4.362 -5.524 -26.561 1.00 96.88 192 LEU A CA 1
ATOM 1511 C C . LEU A 1 192 ? 5.217 -5.807 -25.318 1.00 96.88 192 LEU A C 1
ATOM 1513 O O . LEU A 1 192 ? 6.158 -5.063 -25.052 1.00 96.88 192 LEU A O 1
ATOM 1517 N N . ARG A 1 193 ? 4.919 -6.852 -24.535 1.00 95.88 193 ARG A N 1
ATOM 1518 C CA . ARG A 1 193 ? 5.647 -7.130 -23.282 1.00 95.88 193 ARG A CA 1
ATOM 1519 C C . ARG A 1 193 ? 7.105 -7.467 -23.539 1.00 95.88 193 ARG A C 1
ATOM 1521 O O . ARG A 1 193 ? 7.993 -6.781 -23.043 1.00 95.88 193 ARG A O 1
ATOM 1528 N N . ASP A 1 194 ? 7.341 -8.483 -24.361 1.00 96.56 194 ASP A N 1
ATOM 1529 C CA . ASP A 1 194 ? 8.700 -8.881 -24.727 1.00 96.56 194 ASP A CA 1
ATOM 1530 C C . ASP A 1 194 ? 9.394 -7.795 -25.554 1.00 96.56 194 ASP A C 1
ATOM 1532 O O . ASP A 1 194 ? 10.596 -7.602 -25.415 1.00 96.56 194 ASP A O 1
ATOM 1536 N N . GLU A 1 195 ? 8.644 -7.043 -26.364 1.00 97.81 195 GLU A N 1
ATOM 1537 C CA . GLU A 1 195 ? 9.176 -5.896 -27.106 1.00 97.81 195 GLU A CA 1
ATOM 1538 C C . GLU A 1 195 ? 9.737 -4.839 -26.142 1.00 97.81 195 GLU A C 1
ATOM 1540 O O . GLU A 1 195 ? 10.865 -4.384 -26.313 1.00 97.81 195 GLU A O 1
ATOM 1545 N N . CYS A 1 196 ? 8.998 -4.506 -25.078 1.00 98.06 196 CYS A N 1
ATOM 1546 C CA . CYS A 1 196 ? 9.440 -3.585 -24.029 1.00 98.06 196 CYS A CA 1
ATOM 1547 C C . CYS A 1 196 ? 10.713 -4.089 -23.330 1.00 98.06 196 CYS A C 1
ATOM 1549 O O . CYS A 1 196 ? 11.674 -3.330 -23.167 1.00 98.06 196 CYS A O 1
ATOM 1551 N N . TYR A 1 197 ? 10.758 -5.383 -22.986 1.00 97.25 197 TYR A N 1
ATOM 1552 C CA . TYR A 1 197 ? 11.957 -6.019 -22.433 1.00 97.25 197 TYR A CA 1
ATOM 1553 C C . TYR A 1 197 ? 13.156 -5.878 -23.371 1.00 97.25 197 TYR A C 1
ATOM 1555 O O . TYR A 1 197 ? 14.196 -5.361 -22.964 1.00 97.25 197 TYR A O 1
ATOM 1563 N N . CYS A 1 198 ? 13.010 -6.288 -24.631 1.00 97.12 198 CYS A N 1
ATOM 1564 C CA . CYS A 1 198 ? 14.084 -6.248 -25.616 1.00 97.12 198 CYS A CA 1
ATOM 1565 C C . CYS A 1 198 ? 14.579 -4.823 -25.877 1.00 97.12 198 CYS A C 1
ATOM 1567 O O . CYS A 1 198 ? 15.787 -4.608 -25.956 1.00 97.12 198 CYS A O 1
ATOM 1569 N N . GLN A 1 199 ? 13.683 -3.837 -25.948 1.00 97.75 199 GLN A N 1
ATOM 1570 C CA . GLN A 1 199 ? 14.048 -2.432 -26.127 1.00 97.75 199 GLN A CA 1
ATOM 1571 C C . GLN A 1 199 ? 14.856 -1.871 -24.949 1.00 97.75 199 GLN A C 1
ATOM 1573 O O . GLN A 1 199 ? 15.851 -1.176 -25.160 1.00 97.75 199 GLN A O 1
ATOM 1578 N N . ILE A 1 200 ? 14.480 -2.191 -23.707 1.00 97.06 200 ILE A N 1
ATOM 1579 C CA . ILE A 1 200 ? 15.229 -1.752 -22.519 1.00 97.06 200 ILE A CA 1
ATOM 1580 C C . ILE A 1 200 ? 16.571 -2.491 -22.420 1.00 97.06 200 ILE A C 1
ATOM 1582 O O . ILE A 1 200 ? 17.607 -1.860 -22.211 1.00 97.06 200 ILE A O 1
ATOM 1586 N N . MET A 1 201 ? 16.584 -3.809 -22.629 1.00 94.12 201 MET A N 1
ATOM 158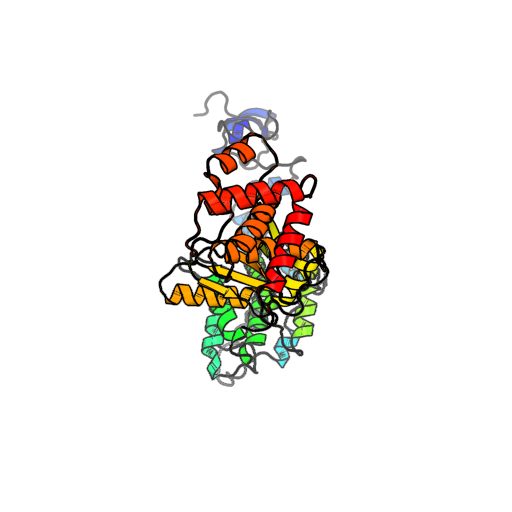7 C CA . MET A 1 201 ? 17.807 -4.622 -22.635 1.00 94.12 201 MET A CA 1
ATOM 15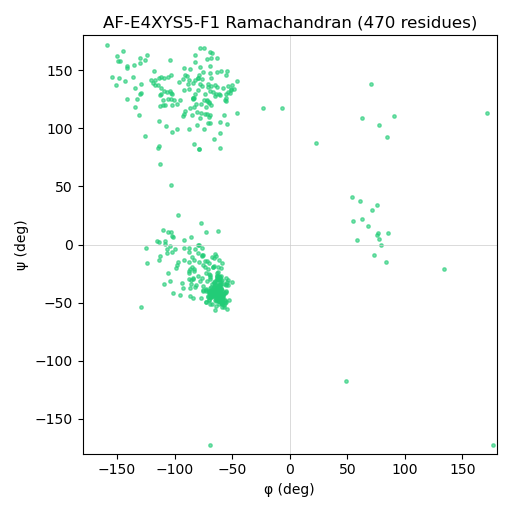88 C C . MET A 1 201 ? 18.780 -4.203 -23.747 1.00 94.12 201 MET A C 1
ATOM 1590 O O . MET A 1 201 ? 19.993 -4.191 -23.532 1.00 94.12 201 MET A O 1
ATOM 1594 N N . LYS A 1 202 ? 18.271 -3.772 -24.909 1.00 94.38 202 LYS A N 1
ATOM 1595 C CA . LYS A 1 202 ? 19.073 -3.140 -25.966 1.00 94.38 202 LYS A CA 1
ATOM 1596 C C . LYS A 1 202 ? 19.812 -1.915 -25.429 1.00 94.38 202 LYS A C 1
ATOM 1598 O O . LYS A 1 202 ? 21.018 -1.817 -25.618 1.00 94.38 202 LYS A O 1
ATOM 1603 N N . GLN A 1 203 ? 19.136 -1.023 -24.699 1.00 94.06 203 GLN A N 1
ATOM 1604 C CA . GLN A 1 203 ? 19.762 0.175 -24.114 1.00 94.06 203 GLN A CA 1
ATOM 1605 C C . GLN A 1 203 ? 20.733 -0.119 -22.961 1.00 94.06 203 GLN A C 1
ATOM 1607 O O . GLN A 1 203 ? 21.543 0.743 -22.617 1.00 94.06 203 GLN A O 1
ATOM 1612 N N . LEU A 1 204 ? 20.691 -1.322 -22.386 1.00 90.56 204 LEU A N 1
ATOM 1613 C CA . LEU A 1 204 ? 21.679 -1.810 -21.419 1.00 90.56 204 LEU A CA 1
ATOM 1614 C C . LEU A 1 204 ? 22.918 -2.412 -22.094 1.00 90.56 204 LEU A C 1
ATOM 1616 O O . LEU A 1 204 ? 24.019 -2.354 -21.551 1.00 90.56 204 LEU A O 1
ATOM 1620 N N . THR A 1 205 ? 22.759 -2.972 -23.290 1.00 88.38 205 THR A N 1
ATOM 1621 C CA . THR A 1 205 ? 23.810 -3.742 -23.957 1.00 88.38 205 THR A CA 1
ATOM 1622 C C . THR A 1 205 ? 24.807 -2.825 -24.668 1.00 88.38 205 THR A C 1
ATOM 1624 O O . THR A 1 205 ? 24.436 -2.076 -25.572 1.00 88.38 205 THR A O 1
ATOM 1627 N N . ARG A 1 206 ? 26.094 -2.912 -24.297 1.00 85.62 206 ARG A N 1
ATOM 1628 C CA . ARG A 1 206 ? 27.189 -2.080 -24.846 1.00 85.62 206 ARG A CA 1
ATOM 1629 C C . ARG A 1 206 ? 26.906 -0.573 -24.749 1.00 85.62 206 ARG A C 1
ATOM 1631 O O . ARG A 1 206 ? 27.170 0.180 -25.685 1.00 85.62 206 ARG A O 1
ATOM 1638 N N . ASN A 1 207 ? 26.340 -0.122 -23.629 1.00 86.62 207 ASN A N 1
ATOM 1639 C CA . ASN A 1 207 ? 26.083 1.297 -23.398 1.00 86.62 207 ASN A CA 1
ATOM 1640 C C . ASN A 1 207 ? 27.335 2.002 -22.834 1.00 86.62 207 ASN A C 1
ATOM 1642 O O . ASN A 1 207 ? 27.694 1.756 -21.685 1.00 86.62 207 ASN A O 1
ATOM 1646 N N . PRO A 1 208 ? 27.991 2.910 -23.586 1.00 83.88 208 PRO A N 1
ATOM 1647 C CA . PRO A 1 208 ? 29.188 3.600 -23.100 1.00 83.88 208 PRO A CA 1
ATOM 1648 C C . PRO A 1 208 ? 28.871 4.696 -22.068 1.00 83.88 208 PRO A C 1
ATOM 1650 O O . PRO A 1 208 ? 29.757 5.153 -21.351 1.00 83.88 208 PRO A O 1
ATOM 1653 N N . LYS A 1 209 ? 27.615 5.160 -21.986 1.00 86.31 209 LYS A N 1
ATOM 1654 C CA . LYS A 1 209 ? 27.214 6.288 -21.139 1.00 86.31 209 LYS A CA 1
ATOM 1655 C C . LYS A 1 209 ? 26.628 5.771 -19.826 1.00 86.31 209 LYS A C 1
ATOM 1657 O O . LYS A 1 209 ? 25.439 5.470 -19.753 1.00 86.31 209 LYS A O 1
ATOM 1662 N N . LYS A 1 210 ? 27.436 5.766 -18.760 1.00 85.44 210 LYS A N 1
ATOM 1663 C CA . LYS A 1 210 ? 27.048 5.269 -17.422 1.00 85.44 210 LYS A CA 1
ATOM 1664 C C . LYS A 1 210 ? 25.775 5.897 -16.854 1.00 85.44 210 LYS A C 1
ATOM 1666 O O . LYS A 1 210 ? 24.982 5.215 -16.212 1.00 85.44 210 LYS A O 1
ATOM 1671 N N . THR A 1 211 ? 25.523 7.176 -17.131 1.00 85.62 211 THR A N 1
ATOM 1672 C CA . THR A 1 211 ? 24.283 7.844 -16.703 1.00 85.62 211 THR A CA 1
ATOM 1673 C C . THR A 1 211 ? 23.044 7.332 -17.442 1.00 85.62 211 THR A C 1
ATOM 1675 O O . THR A 1 211 ? 21.997 7.183 -16.816 1.00 85.62 211 THR A O 1
ATOM 1678 N N . SER A 1 212 ? 23.154 7.029 -18.739 1.00 89.88 212 SER A N 1
ATOM 1679 C CA . SER A 1 212 ? 22.082 6.397 -19.524 1.00 89.88 212 SER A CA 1
ATOM 1680 C C . SER A 1 212 ? 21.875 4.950 -19.078 1.00 89.88 212 SER A C 1
ATOM 1682 O O . SER A 1 212 ? 20.741 4.553 -18.807 1.00 89.88 212 SER A O 1
ATOM 1684 N N . GLU A 1 213 ? 22.966 4.201 -18.890 1.00 87.12 213 GLU A N 1
ATOM 1685 C CA . GLU A 1 213 ? 22.947 2.817 -18.406 1.00 87.12 213 GLU A CA 1
ATOM 1686 C C . GLU A 1 213 ? 22.215 2.709 -17.056 1.00 87.12 213 GLU A C 1
ATOM 1688 O O . GLU A 1 213 ? 21.263 1.943 -16.916 1.00 87.12 213 GLU A O 1
ATOM 1693 N N . ALA A 1 214 ? 22.575 3.550 -16.080 1.00 84.00 214 ALA A N 1
ATOM 1694 C CA . ALA A 1 214 ? 21.931 3.572 -14.768 1.00 84.00 214 ALA A CA 1
ATOM 1695 C C . ALA A 1 214 ? 20.425 3.884 -14.846 1.00 84.00 214 ALA A C 1
ATOM 1697 O O . ALA A 1 214 ? 19.636 3.365 -14.056 1.00 84.00 214 ALA A O 1
ATOM 1698 N N . ARG A 1 215 ? 19.991 4.725 -15.794 1.00 89.94 215 ARG A N 1
ATOM 1699 C CA . ARG A 1 215 ? 18.564 5.008 -16.019 1.00 89.94 215 ARG A CA 1
ATOM 1700 C C . ARG A 1 215 ? 17.850 3.854 -16.726 1.00 89.94 215 ARG A C 1
ATOM 1702 O O . ARG A 1 215 ? 16.741 3.514 -16.325 1.00 89.94 215 ARG A O 1
ATOM 1709 N N . ALA A 1 216 ? 18.480 3.210 -17.704 1.00 92.38 216 ALA A N 1
ATOM 1710 C CA . ALA A 1 216 ? 17.935 2.018 -18.352 1.00 92.38 216 ALA A CA 1
ATOM 1711 C C . ALA A 1 216 ? 17.744 0.870 -17.345 1.00 92.38 216 ALA A C 1
ATOM 1713 O O . ALA A 1 216 ? 16.711 0.204 -17.356 1.00 92.38 216 ALA A O 1
ATOM 1714 N N . TRP A 1 217 ? 18.664 0.710 -16.390 1.00 89.19 217 TRP A N 1
ATOM 1715 C CA . TRP A 1 217 ? 18.514 -0.254 -15.298 1.00 89.19 217 TRP A CA 1
ATOM 1716 C C . TRP A 1 217 ? 17.330 0.062 -14.386 1.00 89.19 217 TRP A C 1
ATOM 1718 O O . TRP A 1 217 ? 16.622 -0.854 -13.966 1.00 89.19 217 TRP A O 1
ATOM 1728 N N . LYS A 1 218 ? 17.062 1.347 -14.108 1.00 87.44 218 LYS A N 1
ATOM 1729 C CA . LYS A 1 218 ? 15.844 1.747 -13.387 1.00 87.44 218 LYS A CA 1
ATOM 1730 C C . LYS A 1 218 ? 14.594 1.318 -14.154 1.00 87.44 218 LYS A C 1
ATOM 1732 O O . LYS A 1 218 ? 13.688 0.769 -13.537 1.00 87.44 218 LYS A O 1
ATOM 1737 N N . LEU A 1 219 ? 14.547 1.509 -15.475 1.00 92.62 219 LEU A N 1
ATOM 1738 C CA . LEU A 1 219 ? 13.423 1.038 -16.295 1.00 92.62 219 LEU A CA 1
ATOM 1739 C C . LEU A 1 219 ? 13.284 -0.484 -16.259 1.00 92.62 219 LEU A C 1
ATOM 1741 O O . LEU A 1 219 ? 12.178 -0.977 -16.064 1.00 92.62 219 LEU A O 1
ATOM 1745 N N . PHE A 1 220 ? 14.389 -1.220 -16.385 1.00 91.94 220 PHE A N 1
ATOM 1746 C CA . PHE A 1 220 ? 14.385 -2.682 -16.327 1.00 91.94 220 PHE A CA 1
ATOM 1747 C C . PHE A 1 220 ? 13.858 -3.194 -14.981 1.00 91.94 220 PHE A C 1
ATOM 1749 O O . PHE A 1 220 ? 13.000 -4.072 -14.929 1.00 91.94 220 PHE A O 1
ATOM 1756 N N . TRP A 1 221 ? 14.295 -2.579 -13.881 1.00 82.56 221 TRP A N 1
ATOM 1757 C CA . TRP A 1 221 ? 13.781 -2.878 -12.548 1.00 82.56 221 TRP A CA 1
ATOM 1758 C C . TRP A 1 221 ? 12.281 -2.595 -12.414 1.00 82.56 221 TRP A C 1
ATOM 1760 O O . TRP A 1 221 ? 11.540 -3.408 -11.858 1.00 82.56 221 TRP A O 1
ATOM 1770 N N . LEU A 1 222 ? 11.814 -1.447 -12.927 1.00 85.62 222 LEU A N 1
ATOM 1771 C CA . LEU A 1 222 ? 10.390 -1.116 -12.922 1.00 85.62 222 LEU A CA 1
ATOM 1772 C C . LEU A 1 222 ? 9.593 -2.158 -13.717 1.00 85.62 222 LEU A C 1
ATOM 1774 O O . LEU A 1 222 ? 8.572 -2.616 -13.208 1.00 85.62 222 LEU A O 1
ATOM 1778 N N . LEU A 1 223 ? 10.083 -2.545 -14.900 1.00 90.56 223 LEU A N 1
ATOM 1779 C CA . LEU A 1 223 ? 9.465 -3.513 -15.804 1.00 90.56 223 LEU A CA 1
ATOM 1780 C C . LEU A 1 223 ? 9.272 -4.881 -15.138 1.00 90.56 223 LEU A C 1
ATOM 1782 O O . LEU A 1 223 ? 8.153 -5.387 -15.126 1.00 90.56 223 LEU A O 1
ATOM 1786 N N . CYS A 1 224 ? 10.317 -5.421 -14.499 1.00 85.06 224 CYS A N 1
ATOM 1787 C CA . CYS A 1 224 ? 10.253 -6.703 -13.785 1.00 85.06 224 CYS A CA 1
ATOM 1788 C C . CYS A 1 224 ? 9.223 -6.724 -12.646 1.00 85.06 224 CYS A C 1
ATOM 1790 O O . CYS A 1 224 ? 8.701 -7.785 -12.311 1.00 85.06 224 CYS A O 1
ATOM 1792 N N . GLY A 1 225 ? 8.921 -5.568 -12.046 1.00 79.69 225 GLY A N 1
ATOM 1793 C CA . GLY A 1 225 ? 7.878 -5.446 -11.025 1.00 79.69 225 GLY A CA 1
ATOM 1794 C C . GLY A 1 225 ? 6.457 -5.294 -11.579 1.00 79.69 225 GLY A C 1
ATOM 1795 O O . GLY A 1 225 ? 5.512 -5.406 -10.804 1.00 79.69 225 GLY A O 1
ATOM 1796 N N . LEU A 1 226 ? 6.303 -5.010 -12.876 1.00 85.38 226 LEU A N 1
ATOM 1797 C CA . LEU A 1 226 ? 5.017 -4.736 -13.530 1.00 85.38 226 LEU A CA 1
ATOM 1798 C C . LEU A 1 226 ? 4.493 -5.937 -14.321 1.00 85.38 226 LEU A C 1
ATOM 1800 O O . LEU A 1 226 ? 3.298 -6.216 -14.311 1.00 85.38 226 LEU A O 1
ATOM 1804 N N . MET A 1 227 ? 5.370 -6.637 -15.037 1.00 88.81 227 MET A N 1
ATOM 1805 C CA . MET A 1 227 ? 4.988 -7.763 -15.885 1.00 88.81 227 MET A CA 1
ATOM 1806 C C . MET A 1 227 ? 6.167 -8.723 -16.053 1.00 88.81 227 MET A C 1
ATOM 1808 O O . MET A 1 227 ? 7.292 -8.251 -16.141 1.00 88.81 227 MET A O 1
ATOM 1812 N N . PRO A 1 228 ? 5.947 -10.047 -16.114 1.00 89.00 228 PRO A N 1
ATOM 1813 C CA . PRO A 1 228 ? 7.014 -10.993 -16.426 1.00 89.00 228 PRO A CA 1
ATOM 1814 C C . PRO A 1 228 ? 7.310 -11.021 -17.939 1.00 89.00 228 PRO A C 1
ATOM 1816 O O . PRO A 1 228 ? 6.392 -10.780 -18.737 1.00 89.00 228 PRO A O 1
ATOM 1819 N N . PRO A 1 229 ? 8.547 -11.366 -18.351 1.00 91.44 229 PRO A N 1
ATOM 1820 C CA . PRO A 1 229 ? 8.834 -11.702 -19.743 1.00 91.44 229 PRO A CA 1
ATOM 1821 C C . PRO A 1 229 ? 8.171 -13.041 -20.101 1.00 91.44 229 PRO A C 1
ATOM 1823 O O . PRO A 1 229 ? 7.755 -13.804 -19.222 1.00 91.44 229 PRO A O 1
ATOM 1826 N N . SER A 1 230 ? 8.079 -13.362 -21.390 1.00 92.75 230 SER A N 1
ATOM 1827 C CA . SER A 1 230 ? 7.652 -14.701 -21.808 1.00 92.75 230 SER A CA 1
ATOM 1828 C C . SER A 1 230 ? 8.632 -15.787 -21.351 1.00 92.75 230 SER A C 1
ATOM 1830 O O . SER A 1 230 ? 9.806 -15.524 -21.090 1.00 92.75 230 SER A O 1
ATOM 1832 N N . ALA A 1 231 ? 8.170 -17.041 -21.322 1.00 91.00 231 ALA A N 1
ATOM 1833 C CA . ALA A 1 231 ? 9.020 -18.195 -21.017 1.00 91.00 231 ALA A CA 1
ATOM 1834 C C . ALA A 1 231 ? 10.246 -18.298 -21.946 1.00 91.00 231 ALA A C 1
ATOM 1836 O O . ALA A 1 231 ? 11.289 -18.787 -21.530 1.00 91.00 231 ALA A O 1
ATOM 1837 N N . GLN A 1 232 ? 10.124 -17.800 -23.179 1.00 92.00 232 GLN A N 1
ATOM 1838 C CA . GLN A 1 232 ? 11.190 -17.795 -24.174 1.00 92.00 232 GLN A CA 1
ATOM 1839 C C . GLN A 1 232 ? 12.256 -16.730 -23.892 1.00 92.00 232 GLN A C 1
ATOM 1841 O O . GLN A 1 232 ? 13.441 -16.984 -24.065 1.00 92.00 232 GLN A O 1
ATOM 1846 N N . LEU A 1 233 ? 11.847 -15.542 -23.438 1.00 92.56 233 LEU A N 1
ATOM 1847 C CA . LEU A 1 233 ? 12.766 -14.444 -23.131 1.00 92.56 233 LEU A CA 1
ATOM 1848 C C . LEU A 1 233 ? 13.314 -14.518 -21.693 1.00 92.56 233 LEU A C 1
ATOM 1850 O O . LEU A 1 233 ? 14.370 -13.961 -21.397 1.00 92.56 233 LEU A O 1
ATOM 1854 N N . TYR A 1 234 ? 12.626 -15.221 -20.789 1.00 89.38 234 TYR A N 1
ATOM 1855 C CA . TYR A 1 234 ? 12.994 -15.310 -19.377 1.00 89.38 234 TYR A CA 1
ATOM 1856 C C . TYR A 1 234 ? 14.454 -15.739 -19.121 1.00 89.38 234 TYR A C 1
ATOM 1858 O O . TYR A 1 234 ? 15.118 -15.032 -18.357 1.00 89.38 234 TYR A O 1
ATOM 1866 N N . PRO A 1 235 ? 15.008 -16.796 -19.759 1.00 87.94 235 PRO A N 1
ATOM 1867 C CA . PRO A 1 235 ? 16.398 -17.209 -19.534 1.00 87.94 235 PRO A CA 1
ATOM 1868 C C . PRO A 1 235 ? 17.401 -16.076 -19.784 1.00 87.94 235 PRO A C 1
ATOM 1870 O O . PRO A 1 235 ? 18.293 -15.844 -18.975 1.00 87.94 235 PRO A O 1
ATOM 1873 N N . HIS A 1 236 ? 17.171 -15.295 -20.836 1.00 89.00 236 HIS A N 1
ATOM 1874 C CA . HIS A 1 236 ? 17.993 -14.153 -21.225 1.00 89.00 236 HIS A CA 1
ATOM 1875 C C . HIS A 1 236 ? 17.886 -12.980 -20.243 1.00 89.00 236 HIS A C 1
ATOM 1877 O O . HIS A 1 236 ? 18.881 -12.341 -19.907 1.00 89.00 236 HIS A O 1
ATOM 1883 N N . THR A 1 237 ? 16.680 -12.701 -19.733 1.00 86.50 237 THR A N 1
ATOM 1884 C CA . THR A 1 237 ? 16.504 -11.683 -18.681 1.00 86.50 237 THR A CA 1
ATOM 1885 C C . THR A 1 237 ? 17.169 -12.089 -17.372 1.00 86.50 237 THR A C 1
ATOM 1887 O O . THR A 1 237 ? 17.725 -11.237 -16.682 1.00 86.50 237 THR A O 1
ATOM 1890 N N . LYS A 1 238 ? 17.126 -13.384 -17.039 1.00 83.38 238 LYS A N 1
ATOM 1891 C CA . LYS A 1 238 ? 17.729 -13.946 -15.835 1.00 83.38 238 LYS A CA 1
ATOM 1892 C C . LYS A 1 238 ? 19.252 -13.852 -15.912 1.00 83.38 238 LYS A C 1
ATOM 1894 O O . LYS A 1 238 ? 19.860 -13.270 -15.018 1.00 83.38 238 LYS A O 1
ATOM 1899 N N . GLU A 1 239 ? 19.842 -14.314 -17.010 1.00 83.19 239 GLU A N 1
ATOM 1900 C CA . GLU A 1 239 ? 21.287 -14.264 -17.240 1.00 83.19 239 GLU A CA 1
ATOM 1901 C C . GLU A 1 239 ? 21.829 -12.825 -17.187 1.00 83.19 239 GLU A C 1
ATOM 1903 O O . GLU A 1 239 ? 22.798 -12.558 -16.478 1.00 83.19 239 GLU A O 1
ATOM 1908 N N . LEU A 1 240 ? 21.131 -11.862 -17.809 1.00 82.31 240 LEU A N 1
ATOM 1909 C CA . LEU A 1 240 ? 21.479 -10.437 -17.722 1.00 82.31 240 LEU A CA 1
ATOM 1910 C C . LEU A 1 240 ? 21.554 -9.921 -16.269 1.00 82.31 240 LEU A C 1
ATOM 1912 O O . LEU A 1 240 ? 22.366 -9.045 -15.967 1.00 82.31 240 LEU A O 1
ATOM 1916 N N . THR A 1 241 ? 20.698 -10.423 -15.372 1.00 75.06 241 THR A N 1
ATOM 1917 C CA . THR A 1 241 ? 20.659 -9.994 -13.961 1.00 75.06 241 THR A CA 1
ATOM 1918 C C . THR A 1 241 ? 21.602 -10.745 -13.033 1.00 75.06 241 THR A C 1
ATOM 1920 O O . THR A 1 241 ? 21.960 -10.210 -11.982 1.00 75.06 241 THR A O 1
ATOM 1923 N N . GLU A 1 242 ? 21.971 -11.973 -13.388 1.00 70.06 242 GLU A N 1
ATOM 1924 C CA . GLU A 1 242 ? 22.839 -12.832 -12.579 1.00 70.06 242 GLU A CA 1
ATOM 1925 C C . GLU A 1 242 ? 24.324 -12.557 -12.824 1.00 70.06 242 GLU A C 1
ATOM 1927 O O . GLU A 1 242 ? 25.140 -12.859 -11.958 1.00 70.06 242 GLU A O 1
ATOM 1932 N N . MET A 1 243 ? 24.680 -11.921 -13.943 1.00 64.50 243 MET A N 1
ATOM 1933 C CA . MET A 1 243 ? 26.058 -11.515 -14.197 1.00 64.50 243 MET A CA 1
ATOM 1934 C C . MET A 1 243 ? 26.515 -10.368 -13.289 1.00 64.50 243 MET A C 1
ATOM 1936 O O . MET A 1 243 ? 25.951 -9.266 -13.293 1.00 64.50 243 MET A O 1
ATOM 1940 N N . GLU A 1 244 ? 27.594 -10.620 -12.549 1.00 51.22 244 GLU A N 1
ATOM 1941 C CA . GLU A 1 244 ? 28.377 -9.592 -11.873 1.00 51.22 244 GLU A CA 1
ATOM 1942 C C . GLU A 1 244 ? 29.099 -8.762 -12.938 1.00 51.22 244 GLU A C 1
ATOM 1944 O O . GLU A 1 244 ? 29.954 -9.252 -13.667 1.00 51.22 244 GLU A O 1
ATOM 1949 N N . GLN A 1 245 ? 28.698 -7.501 -13.082 1.00 53.50 245 GLN A N 1
ATOM 1950 C CA . GLN A 1 245 ? 29.503 -6.506 -13.781 1.00 53.50 245 GLN A CA 1
ATOM 1951 C C . GLN A 1 245 ? 30.065 -5.583 -12.709 1.00 53.50 245 GLN A C 1
ATOM 1953 O O . GLN A 1 245 ? 29.289 -5.116 -11.864 1.00 53.50 245 GLN A O 1
ATOM 1958 N N . ASP A 1 246 ? 31.370 -5.332 -12.755 1.00 47.09 246 ASP A N 1
ATOM 1959 C CA . ASP A 1 246 ? 32.054 -4.487 -11.782 1.00 47.09 246 ASP A CA 1
ATOM 1960 C C . ASP A 1 246 ? 31.354 -3.128 -11.603 1.00 47.09 246 ASP A C 1
ATOM 1962 O O . ASP A 1 246 ? 30.917 -2.465 -12.550 1.00 47.09 246 ASP A O 1
ATOM 1966 N N . GLU A 1 247 ? 31.185 -2.797 -10.324 1.00 43.88 247 GLU A N 1
ATOM 1967 C CA . GLU A 1 247 ? 30.778 -1.538 -9.698 1.00 43.88 247 GLU A CA 1
ATOM 1968 C C . GLU A 1 247 ? 29.969 -0.536 -10.547 1.00 43.88 247 GLU A C 1
ATOM 1970 O O . GLU A 1 247 ? 30.468 0.463 -11.067 1.00 43.88 247 GLU A O 1
ATOM 1975 N N . CYS A 1 248 ? 28.640 -0.705 -10.553 1.00 40.72 248 CYS A N 1
ATOM 1976 C CA . CYS A 1 248 ? 27.733 0.440 -10.646 1.00 40.72 248 CYS A CA 1
ATOM 1977 C C . CYS A 1 248 ? 27.171 0.741 -9.241 1.00 40.72 248 CYS A C 1
ATOM 1979 O O . CYS A 1 248 ? 26.190 0.111 -8.839 1.00 40.72 248 CYS A O 1
ATOM 1981 N N . PRO A 1 249 ? 27.744 1.694 -8.478 1.00 43.19 249 PRO A N 1
ATOM 1982 C CA . PRO A 1 249 ? 27.352 1.969 -7.087 1.00 43.19 249 PRO A CA 1
ATOM 1983 C C . PRO A 1 249 ? 25.916 2.504 -6.923 1.00 43.19 249 PRO A C 1
ATOM 1985 O O . PRO A 1 249 ? 25.411 2.611 -5.809 1.00 43.19 249 PRO A O 1
ATOM 1988 N N . LEU A 1 250 ? 25.227 2.829 -8.023 1.00 43.47 250 LEU A N 1
ATOM 1989 C CA . LEU A 1 250 ? 23.880 3.410 -8.018 1.00 43.47 250 LEU A CA 1
ATOM 1990 C C . LEU A 1 250 ? 22.743 2.374 -7.986 1.00 43.47 250 LEU A C 1
ATOM 1992 O O . LEU A 1 250 ? 21.574 2.767 -7.943 1.00 43.47 250 LEU A O 1
ATOM 1996 N N . ILE A 1 251 ? 23.049 1.073 -8.030 1.00 48.56 251 ILE A N 1
ATOM 1997 C CA . ILE A 1 251 ? 22.046 0.001 -8.022 1.00 48.56 251 ILE A CA 1
ATOM 1998 C C . ILE A 1 251 ? 22.510 -1.074 -7.028 1.00 48.56 251 ILE A C 1
ATOM 2000 O O . ILE A 1 251 ? 23.576 -1.652 -7.235 1.00 48.56 251 ILE A O 1
ATOM 2004 N N . PRO A 1 252 ? 21.751 -1.369 -5.952 1.00 42.38 252 PRO A N 1
ATOM 2005 C CA . PRO A 1 252 ? 22.082 -2.468 -5.045 1.00 42.38 252 PRO A CA 1
ATOM 2006 C C . PRO A 1 252 ? 22.298 -3.748 -5.858 1.00 42.38 252 PRO A C 1
ATOM 2008 O O . PRO A 1 252 ? 21.447 -4.034 -6.696 1.00 42.38 252 PRO A O 1
ATOM 2011 N N . GLN A 1 253 ? 23.415 -4.459 -5.623 1.00 51.62 253 GLN A N 1
ATOM 2012 C CA . GLN A 1 253 ? 23.844 -5.724 -6.262 1.00 51.62 253 GLN A CA 1
ATOM 2013 C C . GLN A 1 253 ? 22.788 -6.342 -7.190 1.00 51.62 253 GLN A C 1
ATOM 2015 O O . GLN A 1 253 ? 21.725 -6.728 -6.721 1.00 51.62 253 GLN A O 1
ATOM 2020 N N . ARG A 1 254 ? 23.075 -6.466 -8.488 1.00 53.19 254 ARG A N 1
ATOM 2021 C CA . ARG A 1 254 ? 22.118 -6.822 -9.558 1.00 53.19 254 ARG A CA 1
ATOM 2022 C C . ARG A 1 254 ? 21.313 -8.107 -9.317 1.00 53.19 254 ARG A C 1
ATOM 2024 O O . ARG A 1 254 ? 20.132 -8.150 -9.646 1.00 53.19 254 ARG A O 1
ATOM 2031 N N . SER A 1 255 ? 21.879 -9.085 -8.612 1.00 46.75 255 SER A N 1
ATOM 2032 C CA . SER A 1 255 ? 21.181 -10.292 -8.131 1.00 46.75 255 SER A CA 1
ATOM 2033 C C . SER A 1 255 ? 20.035 -9.992 -7.147 1.00 46.75 255 SER A C 1
ATOM 2035 O O . SER A 1 255 ? 19.070 -10.750 -7.014 1.00 46.75 255 SER A O 1
ATOM 2037 N N . ARG A 1 256 ? 20.095 -8.841 -6.473 1.00 45.22 256 ARG A N 1
ATOM 2038 C CA . ARG A 1 256 ? 19.017 -8.273 -5.669 1.00 45.22 256 ARG A CA 1
ATOM 2039 C C . ARG A 1 256 ? 17.952 -7.591 -6.513 1.00 45.22 256 ARG A C 1
ATOM 2041 O O . ARG A 1 256 ? 16.889 -7.424 -5.961 1.00 45.22 256 ARG A O 1
ATOM 2048 N N . LEU A 1 257 ? 18.111 -7.251 -7.796 1.00 46.00 257 LEU A N 1
ATOM 2049 C CA . LEU A 1 257 ? 17.023 -6.631 -8.586 1.00 46.00 257 LEU A CA 1
ATOM 2050 C C . LEU A 1 257 ? 15.791 -7.547 -8.698 1.00 46.00 257 LEU A C 1
ATOM 2052 O O . LEU A 1 257 ? 14.668 -7.066 -8.568 1.00 46.00 257 LEU A O 1
ATOM 2056 N N . PHE A 1 258 ? 15.994 -8.864 -8.835 1.00 43.09 258 PHE A N 1
ATOM 2057 C CA . PHE A 1 258 ? 14.913 -9.863 -8.787 1.00 43.09 258 PHE A CA 1
ATOM 2058 C C . PHE A 1 258 ? 14.401 -10.139 -7.360 1.00 43.09 258 PHE A C 1
ATOM 2060 O O . PHE A 1 258 ? 13.229 -10.465 -7.176 1.00 43.09 258 PHE A O 1
ATOM 2067 N N . LYS A 1 259 ? 15.249 -9.983 -6.330 1.00 40.19 259 LYS A N 1
ATOM 2068 C CA . LYS A 1 259 ? 14.862 -10.134 -4.906 1.00 40.19 259 LYS A CA 1
ATOM 2069 C C . LYS A 1 259 ? 14.317 -8.843 -4.279 1.00 40.19 259 LYS A C 1
ATOM 2071 O O . LYS A 1 259 ? 13.689 -8.883 -3.227 1.00 40.19 259 LYS A O 1
ATOM 2076 N N . MET A 1 260 ? 14.523 -7.709 -4.934 1.00 38.72 260 MET A N 1
ATOM 2077 C CA . MET A 1 260 ? 14.096 -6.363 -4.570 1.00 38.72 260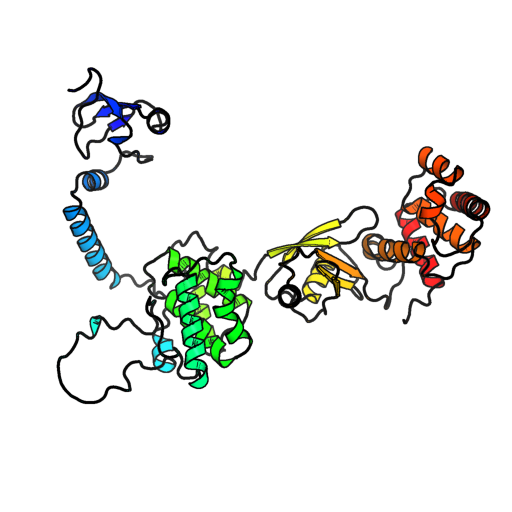 MET A CA 1
ATOM 2078 C C . MET A 1 260 ? 12.887 -6.010 -5.434 1.00 38.72 260 MET A C 1
ATOM 2080 O O . MET A 1 260 ? 12.793 -4.953 -6.053 1.00 38.72 260 MET A O 1
ATOM 2084 N N . ARG A 1 261 ? 11.921 -6.932 -5.406 1.00 47.44 261 ARG A N 1
ATOM 2085 C CA . ARG A 1 261 ? 10.525 -6.623 -5.105 1.00 47.44 261 ARG A CA 1
ATOM 2086 C C . ARG A 1 261 ? 10.473 -5.325 -4.296 1.00 47.44 261 ARG A C 1
ATOM 2088 O O . ARG A 1 261 ? 11.146 -5.234 -3.265 1.00 47.44 261 ARG A O 1
ATOM 2095 N N . ARG A 1 262 ? 9.831 -4.285 -4.849 1.00 45.59 262 ARG A N 1
ATOM 2096 C CA . ARG A 1 262 ? 9.949 -2.903 -4.346 1.00 45.59 262 ARG A CA 1
ATOM 2097 C C . ARG A 1 262 ? 9.815 -2.908 -2.819 1.00 45.59 262 ARG A C 1
ATOM 2099 O O . ARG A 1 262 ? 9.042 -3.672 -2.272 1.00 45.59 262 ARG A O 1
ATOM 2106 N N . ARG A 1 263 ? 10.585 -2.100 -2.102 1.00 44.94 263 ARG A N 1
ATOM 2107 C CA . ARG A 1 263 ? 10.229 -1.743 -0.725 1.00 44.94 263 ARG A CA 1
ATOM 2108 C C . ARG A 1 263 ? 9.925 -0.264 -0.752 1.00 44.94 263 ARG A C 1
ATOM 2110 O O . ARG A 1 263 ? 10.810 0.558 -0.557 1.00 44.94 263 ARG A O 1
ATOM 2117 N N . ARG A 1 264 ? 8.687 0.082 -1.096 1.00 48.88 264 ARG A N 1
ATOM 2118 C CA . ARG A 1 264 ? 8.159 1.407 -0.769 1.00 48.88 264 ARG A CA 1
ATOM 2119 C C . ARG A 1 264 ? 7.643 1.325 0.657 1.00 48.88 264 ARG A C 1
ATOM 2121 O O . ARG A 1 264 ? 6.868 0.433 0.970 1.00 48.88 264 ARG A O 1
ATOM 2128 N N . SER A 1 265 ? 8.099 2.214 1.524 1.00 47.34 265 SER A N 1
ATOM 2129 C CA . SER A 1 265 ? 7.500 2.351 2.847 1.00 47.34 265 SER A CA 1
ATOM 2130 C C . SER A 1 265 ? 6.243 3.191 2.701 1.00 47.34 265 SER A C 1
ATOM 2132 O O . SER A 1 265 ? 6.336 4.365 2.352 1.00 47.34 265 SER A O 1
ATOM 2134 N N . THR A 1 266 ? 5.083 2.594 2.954 1.00 53.75 266 THR A N 1
ATOM 2135 C CA . THR A 1 266 ? 3.849 3.359 3.135 1.00 53.75 266 THR A CA 1
ATOM 2136 C C . THR A 1 266 ? 3.534 3.394 4.621 1.00 53.75 266 THR A C 1
ATOM 2138 O O . THR A 1 266 ? 3.576 2.366 5.304 1.00 53.75 266 THR A O 1
ATOM 2141 N N . THR A 1 267 ? 3.238 4.589 5.130 1.00 54.81 267 THR A N 1
ATOM 2142 C CA . THR A 1 267 ? 2.732 4.761 6.491 1.00 54.81 267 THR A CA 1
ATOM 2143 C C . THR A 1 267 ? 1.284 4.293 6.519 1.00 54.81 267 THR A C 1
ATOM 2145 O O . THR A 1 267 ? 0.411 4.893 5.892 1.00 54.81 267 THR A O 1
ATOM 2148 N N . LEU A 1 268 ? 1.038 3.200 7.230 1.00 55.38 268 LEU A N 1
ATOM 2149 C CA . LEU A 1 268 ? -0.292 2.718 7.544 1.00 55.38 268 LEU A CA 1
ATOM 2150 C C . LEU A 1 268 ? -0.757 3.417 8.821 1.00 55.38 268 LEU A C 1
ATOM 2152 O O . LEU A 1 268 ? -0.171 3.246 9.892 1.00 55.38 268 LEU A O 1
ATOM 2156 N N . SER A 1 269 ? -1.830 4.188 8.711 1.00 53.97 269 SER A N 1
ATOM 2157 C CA . SER A 1 269 ? -2.534 4.719 9.870 1.00 53.97 269 SER A CA 1
ATOM 2158 C C . SER A 1 269 ? -3.557 3.687 10.313 1.00 53.97 269 SER A C 1
ATOM 2160 O O . SER A 1 269 ? -4.640 3.574 9.743 1.00 53.97 269 SER A O 1
ATOM 2162 N N . THR A 1 270 ? -3.233 2.905 11.332 1.00 51.00 270 THR A N 1
ATOM 2163 C CA . THR A 1 270 ? -4.237 2.046 11.960 1.00 51.00 270 THR A CA 1
ATOM 2164 C C . THR A 1 270 ? -5.047 2.874 12.954 1.00 51.00 270 THR A C 1
ATOM 2166 O O . THR A 1 270 ? -4.505 3.652 13.744 1.00 51.00 270 THR A O 1
ATOM 2169 N N . LEU A 1 271 ? -6.375 2.792 12.849 1.00 43.94 271 LEU A N 1
ATOM 2170 C CA . LEU A 1 271 ? -7.275 3.629 13.636 1.00 43.94 271 LEU A CA 1
ATOM 2171 C C . LEU A 1 271 ? -7.481 2.997 15.024 1.00 43.94 271 LEU A C 1
ATOM 2173 O O . LEU A 1 271 ? -8.421 2.235 15.226 1.00 43.94 271 LEU A O 1
ATOM 2177 N N . GLY A 1 272 ? -6.591 3.309 15.969 1.00 41.47 272 GLY A N 1
ATOM 2178 C CA . GLY A 1 272 ? -6.763 2.991 17.390 1.00 41.47 272 GLY A CA 1
ATOM 2179 C C . GLY A 1 272 ? -7.645 4.019 18.127 1.00 41.47 272 GLY A C 1
ATOM 2180 O O . GLY A 1 272 ? -7.857 5.120 17.615 1.00 41.47 272 GLY A O 1
ATOM 2181 N N . PRO A 1 273 ? -8.174 3.701 19.327 1.00 39.03 273 PRO A N 1
ATOM 2182 C CA . PRO A 1 273 ? -9.127 4.547 20.058 1.00 39.03 273 PRO A CA 1
ATOM 2183 C C . PRO A 1 273 ? -8.478 5.703 20.819 1.00 39.03 273 PRO A C 1
ATOM 2185 O O . PRO A 1 273 ? -9.145 6.700 21.061 1.00 39.03 273 PRO A O 1
ATOM 2188 N N . SER A 1 274 ? -7.214 5.572 21.223 1.00 40.66 274 SER A N 1
ATOM 2189 C CA . SER A 1 274 ? -6.555 6.534 22.116 1.00 40.66 274 SER A CA 1
ATOM 2190 C C . SER A 1 274 ? -5.267 7.130 21.550 1.00 40.66 274 SER A C 1
ATOM 2192 O O . SER A 1 274 ? -4.836 8.172 22.026 1.00 40.66 274 SER A O 1
ATOM 2194 N N . GLN A 1 275 ? -4.687 6.532 20.507 1.00 53.91 275 GLN A N 1
ATOM 2195 C CA . GLN A 1 275 ? -3.603 7.094 19.698 1.00 53.91 275 GLN A CA 1
ATOM 2196 C C . GLN A 1 275 ? -3.728 6.520 18.278 1.00 53.91 275 GLN A C 1
ATOM 2198 O O . GLN A 1 275 ? -4.012 5.330 18.119 1.00 53.91 275 GLN A O 1
ATOM 2203 N N . GLU A 1 276 ? -3.547 7.345 17.241 1.00 57.31 276 GLU A N 1
ATOM 2204 C CA . GLU A 1 276 ? -3.352 6.834 15.879 1.00 57.31 276 GLU A CA 1
ATOM 2205 C C . GLU A 1 276 ? -2.089 5.966 15.888 1.00 57.31 276 GLU A C 1
ATOM 2207 O O . GLU A 1 276 ? -0.975 6.491 15.949 1.00 57.31 276 GLU A O 1
ATOM 2212 N N . LEU A 1 277 ? -2.244 4.640 15.844 1.00 65.62 277 LEU A N 1
ATOM 2213 C CA . LEU A 1 277 ? -1.104 3.747 15.703 1.00 65.62 277 LEU A CA 1
ATOM 2214 C C . LEU A 1 277 ? -0.640 3.846 14.247 1.00 65.62 277 LEU A C 1
ATOM 2216 O O . LEU A 1 277 ? -1.233 3.271 13.330 1.00 65.62 277 LEU A O 1
ATOM 2220 N N . LYS A 1 278 ? 0.403 4.646 14.039 1.00 72.00 278 LYS A N 1
ATOM 2221 C CA . LYS A 1 278 ? 1.069 4.807 12.749 1.00 72.00 278 LYS A CA 1
ATOM 2222 C C . LYS A 1 278 ? 2.217 3.826 12.676 1.00 72.00 278 LYS A C 1
ATOM 2224 O O . LYS A 1 278 ? 3.224 3.983 13.361 1.00 72.00 278 LYS A O 1
ATOM 2229 N N . GLU A 1 279 ? 2.065 2.829 11.823 1.00 73.81 279 GLU A N 1
ATOM 2230 C CA . GLU A 1 279 ? 3.117 1.865 11.549 1.00 73.81 279 GLU A CA 1
ATOM 2231 C C . GLU A 1 279 ? 3.538 1.947 10.088 1.00 73.81 279 GLU A C 1
ATOM 2233 O O . GLU A 1 279 ? 2.727 2.144 9.186 1.00 73.81 279 GLU A O 1
ATOM 2238 N N . VAL A 1 280 ? 4.836 1.803 9.846 1.00 76.12 280 VAL A N 1
ATOM 2239 C CA . VAL A 1 280 ? 5.394 1.817 8.496 1.00 76.12 280 VAL A CA 1
ATOM 2240 C C . VAL A 1 280 ? 5.587 0.381 8.039 1.00 76.12 280 VAL A C 1
ATOM 2242 O O . VAL A 1 280 ? 6.336 -0.378 8.658 1.00 76.12 280 VAL A O 1
ATOM 2245 N N . PHE A 1 281 ? 4.930 0.023 6.936 1.00 76.62 281 PHE A N 1
ATOM 2246 C CA . PHE A 1 281 ? 5.036 -1.306 6.345 1.00 76.62 281 PHE A CA 1
ATOM 2247 C C . PHE A 1 281 ? 5.819 -1.251 5.031 1.00 76.62 281 PHE A C 1
ATOM 2249 O O . PHE A 1 281 ? 5.541 -0.395 4.183 1.00 76.62 281 PHE A O 1
ATOM 2256 N N . PRO A 1 282 ? 6.799 -2.153 4.837 1.00 75.88 282 PRO A N 1
ATOM 2257 C CA . PRO A 1 282 ? 7.479 -2.279 3.560 1.00 75.88 282 PRO A CA 1
ATOM 2258 C C . PRO A 1 282 ? 6.536 -2.932 2.546 1.00 75.88 282 PRO A C 1
ATOM 2260 O O . PRO A 1 282 ? 6.136 -4.081 2.719 1.00 75.88 282 PRO A O 1
ATOM 2263 N N . LEU A 1 283 ? 6.221 -2.205 1.478 1.00 75.50 283 LEU A N 1
ATOM 2264 C CA . LEU A 1 283 ? 5.348 -2.642 0.395 1.00 75.50 283 LEU A CA 1
ATOM 2265 C C . LEU A 1 283 ? 6.119 -2.982 -0.864 1.00 75.50 283 LEU A C 1
ATOM 2267 O O . LEU A 1 283 ? 7.030 -2.251 -1.255 1.00 75.50 283 LEU A O 1
ATOM 2271 N N . ASP A 1 284 ? 5.624 -4.003 -1.549 1.00 72.44 284 ASP A N 1
ATOM 2272 C CA . ASP A 1 284 ? 6.146 -4.541 -2.796 1.00 72.44 284 ASP A CA 1
ATOM 2273 C C . ASP A 1 284 ? 5.205 -4.281 -3.971 1.00 72.44 284 ASP A C 1
ATOM 2275 O O . ASP A 1 284 ? 3.989 -4.284 -3.810 1.00 72.44 284 ASP A O 1
ATOM 2279 N N . SER A 1 285 ? 5.773 -4.026 -5.160 1.00 75.75 285 SER A N 1
ATOM 2280 C CA . SER A 1 285 ? 5.028 -3.811 -6.413 1.00 75.75 285 SER A CA 1
ATOM 2281 C C . SER A 1 285 ? 3.995 -4.897 -6.679 1.00 75.75 285 SER A C 1
ATOM 2283 O O . SER A 1 285 ? 2.954 -4.625 -7.257 1.00 75.75 285 SER A O 1
ATOM 2285 N N . SER A 1 286 ? 4.296 -6.115 -6.245 1.00 79.56 286 SER A N 1
ATOM 2286 C CA . SER A 1 286 ? 3.476 -7.306 -6.450 1.00 79.56 286 SER A CA 1
ATOM 2287 C C . SER A 1 286 ? 2.663 -7.710 -5.218 1.00 79.56 286 SER A C 1
ATOM 2289 O O . SER A 1 286 ? 2.078 -8.791 -5.200 1.00 79.56 286 SER A O 1
ATOM 2291 N N . MET A 1 287 ? 2.655 -6.883 -4.171 1.00 84.25 287 MET A N 1
ATOM 2292 C CA . MET A 1 287 ? 1.917 -7.163 -2.946 1.00 84.25 287 MET A CA 1
ATOM 2293 C C . MET A 1 287 ? 0.419 -7.008 -3.190 1.00 84.25 287 MET A C 1
ATOM 2295 O O . MET A 1 287 ? -0.044 -5.942 -3.615 1.00 84.25 287 MET A O 1
ATOM 2299 N N . ARG A 1 288 ? -0.342 -8.063 -2.896 1.00 92.00 288 ARG A N 1
ATOM 2300 C CA . ARG A 1 288 ? -1.801 -7.981 -2.860 1.00 92.00 288 ARG A CA 1
ATOM 2301 C C . ARG A 1 288 ? -2.262 -7.423 -1.523 1.00 92.00 288 ARG A C 1
ATOM 2303 O O . ARG A 1 288 ? -1.552 -7.506 -0.519 1.00 92.00 288 ARG A O 1
ATOM 2310 N N . ALA A 1 289 ? -3.464 -6.861 -1.497 1.00 92.88 289 ALA A N 1
ATOM 2311 C CA . ALA A 1 289 ? -4.040 -6.330 -0.268 1.00 92.88 289 ALA A CA 1
ATOM 2312 C C . ALA A 1 289 ? -4.151 -7.402 0.828 1.00 92.88 289 ALA A C 1
ATOM 2314 O O . ALA A 1 289 ? -3.818 -7.117 1.977 1.00 92.88 289 ALA A O 1
ATOM 2315 N N . GLY A 1 290 ? -4.525 -8.635 0.466 1.00 94.38 290 GLY A N 1
ATOM 2316 C CA . GLY A 1 290 ? -4.596 -9.763 1.396 1.00 94.38 290 GLY A CA 1
ATOM 2317 C C . GLY A 1 290 ? -3.240 -10.112 2.018 1.00 94.38 290 GLY A C 1
ATOM 2318 O O . GLY A 1 290 ? -3.154 -10.307 3.228 1.00 94.38 290 GLY A O 1
ATOM 2319 N N . ASP A 1 291 ? -2.160 -10.090 1.226 1.00 92.75 291 ASP A N 1
ATOM 2320 C CA . ASP A 1 291 ? -0.799 -10.339 1.727 1.00 92.75 291 ASP A CA 1
ATOM 2321 C C . ASP A 1 291 ? -0.407 -9.305 2.792 1.00 92.75 291 ASP A C 1
ATOM 2323 O O . ASP A 1 291 ? 0.145 -9.645 3.844 1.00 92.75 291 ASP A O 1
ATOM 2327 N N . LEU A 1 292 ? -0.732 -8.032 2.537 1.00 91.00 292 LEU A N 1
ATOM 2328 C CA . LEU A 1 292 ? -0.471 -6.938 3.465 1.00 91.00 292 LEU A CA 1
ATOM 2329 C C . LEU A 1 292 ? -1.336 -7.050 4.729 1.00 91.00 292 LEU A C 1
ATOM 2331 O O . LEU A 1 292 ? -0.818 -6.878 5.831 1.00 91.00 292 LEU A O 1
ATOM 2335 N N . VAL A 1 293 ? -2.620 -7.400 4.598 1.00 93.50 293 VAL A N 1
ATOM 2336 C CA . VAL A 1 293 ? -3.517 -7.689 5.733 1.00 93.50 293 VAL A CA 1
ATOM 2337 C C . VAL A 1 293 ? -2.925 -8.778 6.629 1.00 93.50 293 VAL A C 1
ATOM 2339 O O . VAL A 1 293 ? -2.800 -8.579 7.841 1.00 93.50 293 VAL A O 1
ATOM 2342 N N . SER A 1 294 ? -2.488 -9.898 6.049 1.00 94.12 294 SER A N 1
ATOM 2343 C CA . SER A 1 294 ? -1.855 -10.984 6.800 1.00 94.12 294 SER A CA 1
ATOM 2344 C C . SER A 1 294 ? -0.538 -10.546 7.453 1.00 94.12 294 SER A C 1
ATOM 2346 O O . SER A 1 294 ? -0.264 -10.916 8.598 1.00 94.12 294 SER A O 1
ATOM 2348 N N . GLN A 1 295 ? 0.271 -9.722 6.776 1.00 90.88 295 GLN A N 1
ATOM 2349 C CA . GLN A 1 295 ? 1.519 -9.188 7.329 1.00 90.88 295 GLN A CA 1
ATOM 2350 C C . GLN A 1 295 ? 1.276 -8.260 8.529 1.00 90.88 295 GLN A C 1
ATOM 2352 O O . GLN A 1 295 ? 1.976 -8.379 9.540 1.00 90.88 295 GLN A O 1
ATOM 2357 N N . ILE A 1 296 ? 0.285 -7.367 8.439 1.00 89.94 296 ILE A N 1
ATOM 2358 C CA . ILE A 1 296 ? -0.120 -6.470 9.530 1.00 89.94 296 ILE A CA 1
ATOM 2359 C C . ILE A 1 296 ? -0.595 -7.293 10.724 1.00 89.94 296 ILE A C 1
ATOM 2361 O O . ILE A 1 296 ? -0.078 -7.129 11.827 1.00 89.94 296 ILE A O 1
ATOM 2365 N N . ALA A 1 297 ? -1.510 -8.236 10.501 1.00 92.62 297 ALA A N 1
ATOM 2366 C CA . ALA A 1 297 ? -2.053 -9.077 11.561 1.00 92.62 297 ALA A CA 1
ATOM 2367 C C . ALA A 1 297 ? -0.967 -9.891 12.276 1.00 92.62 297 ALA A C 1
ATOM 2369 O O . ALA A 1 297 ? -0.941 -9.952 13.507 1.00 92.62 297 ALA A O 1
ATOM 2370 N N . LYS A 1 298 ? -0.013 -10.449 11.519 1.00 93.38 298 LYS A N 1
ATOM 2371 C CA . LYS A 1 298 ? 1.144 -11.155 12.079 1.00 93.38 298 LYS A CA 1
ATOM 2372 C C . LYS A 1 298 ? 2.028 -10.230 12.916 1.00 93.38 298 LYS A C 1
ATOM 2374 O O . LYS A 1 298 ? 2.470 -10.626 13.993 1.00 93.38 298 LYS A O 1
ATOM 2379 N N . ARG A 1 299 ? 2.287 -9.006 12.443 1.00 88.88 299 ARG A N 1
ATOM 2380 C CA . ARG A 1 299 ? 3.112 -8.019 13.157 1.00 88.88 299 ARG A CA 1
ATOM 2381 C C . ARG A 1 299 ? 2.458 -7.559 14.459 1.00 88.88 299 ARG A C 1
ATOM 2383 O O . ARG A 1 299 ? 3.139 -7.492 15.478 1.00 88.88 299 ARG A O 1
ATOM 2390 N N . LEU A 1 300 ? 1.147 -7.332 14.433 1.00 89.19 300 LEU A N 1
ATOM 2391 C CA . LEU A 1 300 ? 0.349 -6.964 15.603 1.00 89.19 300 LEU A CA 1
ATOM 2392 C C . LEU A 1 300 ? 0.064 -8.149 16.539 1.00 89.19 300 LEU A C 1
ATOM 2394 O O . LEU A 1 300 ? -0.419 -7.939 17.645 1.00 89.19 300 LEU A O 1
ATOM 2398 N N . ARG A 1 301 ? 0.393 -9.386 16.133 1.00 92.62 301 ARG A N 1
ATOM 2399 C CA . ARG A 1 301 ? 0.116 -10.631 16.876 1.00 92.62 301 ARG A CA 1
ATOM 2400 C C . ARG A 1 301 ? -1.383 -10.878 17.097 1.00 92.62 301 ARG A C 1
ATOM 2402 O O . ARG A 1 301 ? -1.792 -11.368 18.148 1.00 92.62 301 ARG A O 1
ATOM 2409 N N . MET A 1 302 ? -2.195 -10.545 16.098 1.00 92.81 302 MET A N 1
ATOM 2410 C CA . MET A 1 302 ? -3.618 -10.893 16.066 1.00 92.81 302 MET A CA 1
ATOM 2411 C C . MET A 1 302 ? -3.785 -12.406 15.878 1.00 92.81 302 MET A C 1
ATOM 2413 O O . MET A 1 302 ? -2.988 -13.050 15.194 1.00 92.81 302 MET A O 1
ATOM 2417 N N . LYS A 1 303 ? -4.840 -12.980 16.461 1.00 93.38 303 LYS A N 1
ATOM 2418 C CA . LYS A 1 303 ? -5.179 -14.404 16.314 1.00 93.38 303 LYS A CA 1
ATOM 2419 C C . LYS A 1 303 ? -5.849 -14.705 14.978 1.00 93.38 303 LYS A C 1
ATOM 2421 O O . LYS A 1 303 ? -5.705 -15.811 14.469 1.00 93.38 303 LYS A O 1
ATOM 2426 N N . SER A 1 304 ? -6.608 -13.754 14.435 1.00 91.5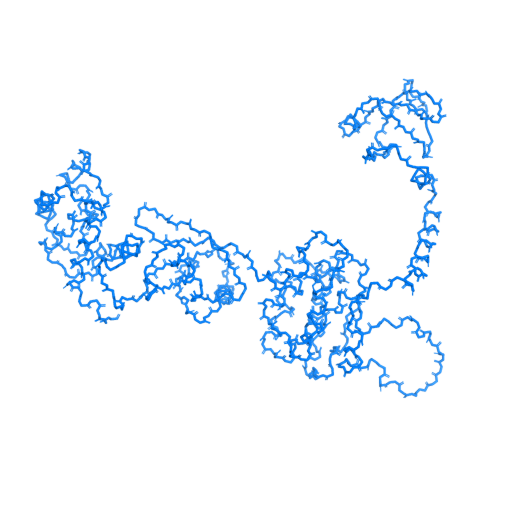6 304 SER A N 1
ATOM 2427 C CA . SER A 1 304 ? -7.235 -13.871 13.116 1.00 91.56 304 SER A CA 1
ATOM 2428 C C . SER A 1 304 ? -7.347 -12.505 12.448 1.00 91.56 304 SER A C 1
ATOM 2430 O O . SER A 1 304 ? -7.631 -11.507 13.105 1.00 91.56 304 SER A O 1
ATOM 2432 N N . HIS A 1 305 ? -7.155 -12.476 11.130 1.00 92.56 305 HIS A N 1
ATOM 2433 C CA . HIS A 1 305 ? -7.417 -11.312 10.281 1.00 92.56 305 HIS A CA 1
ATOM 2434 C C . HIS A 1 305 ? -8.723 -11.447 9.483 1.00 92.56 305 HIS A C 1
ATOM 2436 O O . HIS A 1 305 ? -8.984 -10.663 8.575 1.00 92.56 305 HIS A O 1
ATOM 2442 N N . GLU A 1 306 ? -9.555 -12.441 9.800 1.00 92.06 306 GLU A N 1
ATOM 2443 C CA . GLU A 1 306 ? -10.849 -12.634 9.150 1.00 92.06 306 GLU A CA 1
ATOM 2444 C C . GLU A 1 306 ? -11.760 -11.418 9.371 1.00 92.06 306 GLU A C 1
ATOM 2446 O O . GLU A 1 306 ? -11.948 -10.937 10.493 1.00 92.06 306 GLU A O 1
ATOM 2451 N N . GLY A 1 307 ? -12.313 -10.910 8.271 1.00 91.56 307 GLY A N 1
ATOM 2452 C CA . GLY A 1 307 ? -13.153 -9.719 8.261 1.00 91.56 307 GLY A CA 1
ATOM 2453 C C . GLY A 1 307 ? -1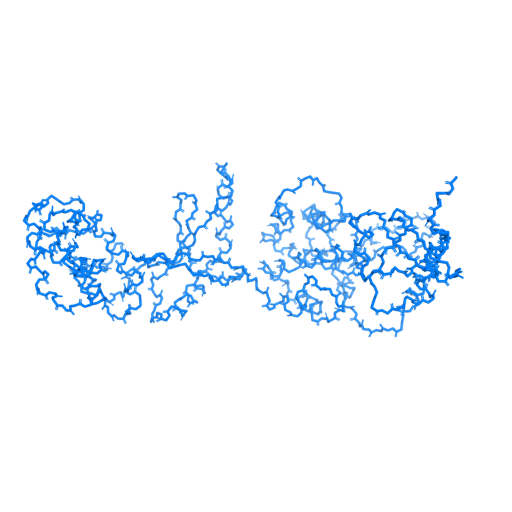2.390 -8.395 8.315 1.00 91.56 307 GLY A C 1
ATOM 2454 O O . GLY A 1 307 ? -13.036 -7.349 8.263 1.00 91.56 307 GLY A O 1
ATOM 2455 N N . PHE A 1 308 ? -11.055 -8.397 8.378 1.00 93.44 308 PHE A N 1
ATOM 2456 C CA . PHE A 1 308 ? -10.235 -7.190 8.245 1.00 93.44 308 PHE A CA 1
ATOM 2457 C C . PHE A 1 308 ? -9.922 -6.862 6.786 1.00 93.44 308 PHE A C 1
ATOM 2459 O O . PHE A 1 308 ? -9.859 -7.745 5.942 1.00 93.44 308 PHE A O 1
ATOM 2466 N N . SER A 1 309 ? -9.742 -5.574 6.495 1.00 94.56 309 SER A N 1
ATOM 2467 C CA . SER A 1 309 ? -9.473 -5.068 5.149 1.00 94.56 309 SER A CA 1
ATOM 2468 C C . SER A 1 309 ? -8.621 -3.807 5.212 1.00 94.56 309 SER A C 1
ATOM 2470 O O . SER A 1 309 ? -8.560 -3.112 6.233 1.00 94.56 309 SER A O 1
ATOM 2472 N N . LEU A 1 310 ? -8.012 -3.476 4.077 1.00 93.00 310 LEU A N 1
ATOM 2473 C CA . LEU A 1 310 ? -7.395 -2.175 3.850 1.00 93.00 310 LEU A CA 1
ATOM 2474 C C . LEU A 1 310 ? -8.404 -1.196 3.260 1.00 93.00 310 LEU A C 1
ATOM 2476 O O . LEU A 1 310 ? -9.255 -1.575 2.454 1.00 93.00 310 LEU A O 1
ATOM 2480 N N . PHE A 1 311 ? -8.269 0.065 3.648 1.00 91.12 311 PHE A N 1
ATOM 2481 C CA . PHE A 1 311 ? -9.058 1.191 3.178 1.00 91.12 311 PHE A CA 1
ATOM 2482 C C . PHE A 1 311 ? -8.122 2.310 2.739 1.00 91.12 311 PHE A C 1
ATOM 2484 O O . PHE A 1 311 ? -7.225 2.695 3.487 1.00 91.12 311 PHE A O 1
ATOM 2491 N N . ILE A 1 312 ? -8.334 2.845 1.543 1.00 88.62 312 ILE A N 1
ATOM 2492 C CA . ILE A 1 312 ? -7.615 4.015 1.043 1.00 88.62 312 ILE A CA 1
ATOM 2493 C C . ILE A 1 312 ? -8.520 5.226 1.210 1.00 88.62 312 ILE A C 1
ATOM 2495 O O . ILE A 1 312 ? -9.643 5.235 0.710 1.00 88.62 312 ILE A O 1
ATOM 2499 N N . PHE A 1 313 ? -8.007 6.232 1.906 1.00 85.19 313 PHE A N 1
ATOM 2500 C CA . PHE A 1 313 ? -8.585 7.561 1.997 1.00 85.19 313 PHE A CA 1
ATOM 2501 C C . PHE A 1 313 ? -7.806 8.479 1.075 1.00 85.19 313 PHE A C 1
ATOM 2503 O O . PHE A 1 313 ? -6.600 8.639 1.250 1.00 85.19 313 PHE A O 1
ATOM 2510 N N . ILE A 1 314 ? -8.482 9.065 0.098 1.00 82.12 314 ILE A N 1
ATOM 2511 C CA . ILE A 1 314 ? -7.883 10.011 -0.836 1.00 82.12 314 ILE A CA 1
ATOM 2512 C C . ILE A 1 314 ? -8.891 11.125 -1.118 1.00 82.12 314 ILE A C 1
ATOM 2514 O O . ILE A 1 314 ? -10.042 10.848 -1.470 1.00 82.12 314 ILE A O 1
ATOM 2518 N N . ALA A 1 315 ? -8.473 12.376 -0.900 1.00 79.81 315 ALA A N 1
ATOM 2519 C CA . ALA A 1 315 ? -9.393 13.506 -0.743 1.00 79.81 315 ALA A CA 1
ATOM 2520 C C . ALA A 1 315 ? -10.507 13.152 0.273 1.00 79.81 315 ALA A C 1
ATOM 2522 O O . ALA A 1 315 ? -10.193 12.815 1.413 1.00 79.81 315 ALA A O 1
ATOM 2523 N N . ASP A 1 316 ? -11.770 13.123 -0.159 1.00 76.81 316 ASP A N 1
ATOM 2524 C CA . ASP A 1 316 ? -12.933 12.786 0.680 1.00 76.81 316 ASP A CA 1
ATOM 2525 C C . ASP A 1 316 ? -13.516 11.390 0.397 1.00 76.81 316 ASP A C 1
ATOM 2527 O O . ASP A 1 316 ? -14.609 11.045 0.852 1.00 76.81 316 ASP A O 1
ATOM 2531 N N . LYS A 1 317 ? -12.813 10.561 -0.385 1.00 79.88 317 LYS A N 1
ATOM 2532 C CA . LYS A 1 317 ? -13.271 9.215 -0.748 1.00 79.88 317 LYS A CA 1
ATOM 2533 C C . LYS A 1 317 ? -12.543 8.164 0.077 1.00 79.88 317 LYS A C 1
ATOM 2535 O O . LYS A 1 317 ? -11.316 8.136 0.116 1.00 79.88 317 LYS A O 1
ATOM 2540 N N . MET A 1 318 ? -13.315 7.263 0.681 1.00 83.88 318 MET A N 1
ATOM 2541 C CA . MET A 1 318 ? -12.817 6.062 1.348 1.00 83.88 318 MET A CA 1
ATOM 2542 C C . MET A 1 318 ? -13.219 4.830 0.541 1.00 83.88 318 MET A C 1
ATOM 2544 O O . MET A 1 318 ? -14.404 4.615 0.287 1.00 83.88 318 MET A O 1
ATOM 2548 N N . ILE A 1 319 ? -12.244 4.005 0.161 1.00 89.94 319 ILE A N 1
ATOM 2549 C CA . ILE A 1 319 ? -12.480 2.802 -0.645 1.00 89.94 319 ILE A CA 1
ATOM 2550 C C . ILE A 1 319 ? -11.793 1.606 0.003 1.00 89.94 319 ILE A C 1
ATOM 2552 O O . ILE A 1 319 ? -10.613 1.668 0.337 1.00 89.94 319 ILE A O 1
ATOM 2556 N N . ALA A 1 320 ? -12.538 0.513 0.177 1.00 91.75 320 ALA A N 1
ATOM 2557 C CA . ALA A 1 320 ? -11.990 -0.756 0.639 1.00 91.75 320 ALA A CA 1
ATOM 2558 C C . ALA A 1 320 ? -11.307 -1.496 -0.518 1.00 91.75 320 ALA A C 1
ATOM 2560 O O . ALA A 1 320 ? -11.905 -1.652 -1.583 1.00 91.75 320 ALA A O 1
ATOM 2561 N N . ILE A 1 321 ? -10.095 -1.995 -0.289 1.00 93.19 321 ILE A N 1
ATOM 2562 C CA . ILE A 1 321 ? -9.356 -2.804 -1.263 1.00 93.19 321 ILE A CA 1
ATOM 2563 C C . ILE A 1 321 ? -9.801 -4.265 -1.148 1.00 93.19 321 ILE A C 1
ATOM 2565 O O . ILE A 1 321 ? -9.991 -4.754 -0.035 1.00 93.19 321 ILE A O 1
ATOM 2569 N N . LYS A 1 322 ? -9.981 -4.968 -2.271 1.00 93.62 322 LYS A N 1
ATOM 2570 C CA . LYS A 1 322 ? -10.227 -6.419 -2.253 1.00 93.62 322 LYS A CA 1
ATOM 2571 C C . LYS A 1 322 ? -8.919 -7.180 -2.051 1.00 93.62 322 LYS A C 1
ATOM 2573 O O . LYS A 1 322 ? -7.888 -6.775 -2.579 1.00 93.62 322 LYS A O 1
ATOM 2578 N N . ASP A 1 323 ? -8.978 -8.306 -1.349 1.00 92.69 323 ASP A N 1
ATOM 2579 C CA . ASP A 1 323 ? -7.792 -9.079 -0.960 1.00 92.69 323 ASP A CA 1
ATOM 2580 C C . ASP A 1 323 ? -6.943 -9.561 -2.147 1.00 92.69 323 ASP A C 1
ATOM 2582 O O . ASP A 1 323 ? -5.723 -9.669 -2.025 1.00 92.69 323 ASP A O 1
ATOM 2586 N N . ASP A 1 324 ? -7.568 -9.821 -3.297 1.00 94.06 324 ASP A N 1
ATOM 2587 C CA . ASP A 1 324 ? -6.931 -10.315 -4.519 1.00 94.06 324 ASP A CA 1
ATOM 2588 C C . ASP A 1 324 ? -6.318 -9.213 -5.399 1.00 94.06 324 ASP A C 1
ATOM 2590 O O . ASP A 1 324 ? -5.554 -9.521 -6.317 1.00 94.06 324 ASP A O 1
ATOM 2594 N N . GLN A 1 325 ? -6.602 -7.940 -5.113 1.00 93.81 325 GLN A N 1
ATOM 2595 C CA . GLN A 1 325 ? -6.085 -6.806 -5.875 1.00 93.81 325 GLN A CA 1
ATOM 2596 C C . GLN A 1 325 ? -4.665 -6.431 -5.444 1.00 93.81 325 GLN A C 1
ATOM 2598 O O . GLN A 1 325 ? -4.332 -6.419 -4.254 1.00 93.81 325 GLN A O 1
ATOM 2603 N N . PHE A 1 326 ? -3.830 -6.055 -6.415 1.00 90.44 326 PHE A N 1
ATOM 2604 C CA . PHE A 1 326 ? -2.522 -5.469 -6.140 1.00 90.44 326 PHE A CA 1
ATOM 2605 C C . PHE A 1 326 ? -2.682 -4.074 -5.541 1.00 90.44 326 PHE A C 1
ATOM 2607 O O . PHE A 1 326 ? -3.419 -3.233 -6.056 1.00 90.44 326 PHE A O 1
ATOM 2614 N N . PHE A 1 327 ? -1.958 -3.813 -4.455 1.00 88.69 327 PHE A N 1
ATOM 2615 C CA . PHE A 1 327 ? -2.099 -2.572 -3.698 1.00 88.69 327 PHE A CA 1
ATOM 2616 C C . PHE A 1 327 ? -1.832 -1.324 -4.558 1.00 88.69 327 PHE A C 1
ATOM 2618 O O . PHE A 1 327 ? -2.600 -0.362 -4.528 1.00 88.69 327 PHE A O 1
ATOM 2625 N N . PHE A 1 328 ? -0.756 -1.338 -5.352 1.00 86.69 328 PHE A N 1
ATOM 2626 C CA . PHE A 1 328 ? -0.370 -0.184 -6.169 1.00 86.69 328 PHE A CA 1
ATOM 2627 C C . PHE A 1 328 ? -1.278 0.050 -7.377 1.00 86.69 328 PHE A C 1
ATOM 2629 O O . PHE A 1 328 ? -1.389 1.198 -7.808 1.00 86.69 328 PHE A O 1
ATOM 2636 N N . ASP A 1 329 ? -1.957 -0.986 -7.873 1.00 88.88 329 ASP A N 1
ATOM 2637 C CA . ASP A 1 329 ? -2.919 -0.847 -8.969 1.00 88.88 329 ASP A CA 1
ATOM 2638 C C . ASP A 1 329 ? -4.121 -0.028 -8.501 1.00 88.88 329 ASP A C 1
ATOM 2640 O O . ASP A 1 329 ? -4.502 0.938 -9.156 1.00 88.88 329 ASP A O 1
ATOM 2644 N N . VAL A 1 330 ? -4.635 -0.309 -7.300 1.00 89.81 330 VAL A N 1
ATOM 2645 C CA . VAL A 1 330 ? -5.747 0.465 -6.729 1.00 89.81 330 VAL A CA 1
ATOM 2646 C C . VAL A 1 330 ? -5.340 1.915 -6.474 1.00 89.81 330 VAL A C 1
ATOM 2648 O O . VAL A 1 330 ? -6.079 2.830 -6.824 1.00 89.81 330 VAL A O 1
ATOM 2651 N N . ILE A 1 331 ? -4.140 2.167 -5.939 1.00 85.50 331 ILE A N 1
ATOM 2652 C CA . ILE A 1 331 ? -3.639 3.544 -5.775 1.00 85.50 331 ILE A CA 1
ATOM 2653 C C . ILE A 1 331 ? -3.561 4.273 -7.125 1.00 85.50 331 ILE A C 1
ATOM 2655 O O . ILE A 1 331 ? -3.958 5.437 -7.216 1.00 85.50 331 ILE A O 1
ATOM 2659 N N . ARG A 1 332 ? -3.082 3.598 -8.179 1.00 84.50 332 ARG A N 1
ATOM 2660 C CA . ARG A 1 332 ? -3.004 4.168 -9.531 1.00 84.50 332 ARG A CA 1
ATOM 2661 C C . ARG A 1 332 ? -4.393 4.485 -10.079 1.00 84.50 332 ARG A C 1
ATOM 2663 O O . ARG A 1 332 ? -4.601 5.607 -10.531 1.00 84.50 332 ARG A O 1
ATOM 2670 N N . GLU A 1 333 ? -5.329 3.543 -9.992 1.00 87.38 333 GLU A N 1
ATOM 2671 C CA . GLU A 1 333 ? -6.710 3.706 -10.460 1.00 87.38 333 GLU A CA 1
ATOM 2672 C C . GLU A 1 333 ? -7.402 4.899 -9.792 1.00 87.38 333 GLU A C 1
ATOM 2674 O O . GLU A 1 333 ? -8.077 5.687 -10.462 1.00 87.38 333 GLU A O 1
ATOM 2679 N N . LEU A 1 334 ? -7.198 5.071 -8.481 1.00 86.25 334 LEU A N 1
ATOM 2680 C CA . LEU A 1 334 ? -7.744 6.199 -7.729 1.00 86.25 334 LEU A CA 1
ATOM 2681 C C . LEU A 1 334 ? -7.097 7.524 -8.117 1.00 86.25 334 LEU A C 1
ATOM 2683 O O . LEU A 1 334 ? -7.810 8.504 -8.339 1.00 86.25 334 LEU A O 1
ATOM 2687 N N . SER A 1 335 ? -5.770 7.550 -8.253 1.00 83.06 335 SER A N 1
ATOM 2688 C CA . SER A 1 335 ? -5.054 8.734 -8.728 1.00 83.06 335 SER A CA 1
ATOM 2689 C C . SER A 1 335 ? -5.537 9.150 -10.119 1.00 83.06 335 SER A C 1
ATOM 2691 O O . SER A 1 335 ? -5.801 10.326 -10.344 1.00 83.06 335 SER A O 1
ATOM 2693 N N . ASP A 1 336 ? -5.719 8.198 -11.038 1.00 82.62 336 ASP A N 1
ATOM 2694 C CA . ASP A 1 336 ? -6.213 8.470 -12.390 1.00 82.62 336 ASP A CA 1
ATOM 2695 C C . ASP A 1 336 ? -7.653 8.980 -12.396 1.00 82.62 336 ASP A C 1
ATOM 2697 O O . ASP A 1 336 ? -7.999 9.876 -13.168 1.00 82.62 336 ASP A O 1
ATOM 2701 N N . ALA A 1 337 ? -8.513 8.424 -11.541 1.00 84.06 337 ALA A N 1
ATOM 2702 C CA . ALA A 1 337 ? -9.882 8.898 -11.401 1.00 84.06 337 ALA A CA 1
ATOM 2703 C C . ALA A 1 337 ? -9.937 10.350 -10.900 1.00 84.06 337 ALA A C 1
ATOM 2705 O O . ALA A 1 337 ? -10.751 11.128 -11.398 1.00 84.06 337 ALA A O 1
ATOM 2706 N N . LEU A 1 338 ? -9.054 10.726 -9.969 1.00 82.44 338 LEU A N 1
ATOM 2707 C CA . LEU A 1 338 ? -8.945 12.097 -9.462 1.00 82.44 338 LEU A CA 1
ATOM 2708 C C . LEU A 1 338 ? -8.405 13.054 -10.520 1.00 82.44 338 LEU A C 1
ATOM 2710 O O . LEU A 1 338 ? -9.006 14.106 -10.749 1.00 82.44 338 LEU A O 1
ATOM 2714 N N . SER A 1 339 ? -7.351 12.655 -11.236 1.00 82.12 339 SER A N 1
ATOM 2715 C CA . SER A 1 339 ? -6.797 13.458 -12.327 1.00 82.12 339 SER A CA 1
ATOM 2716 C C . SER A 1 339 ? -7.828 13.713 -13.429 1.00 82.12 339 SER A C 1
ATOM 2718 O O . SER A 1 339 ? -7.938 14.838 -13.909 1.00 82.12 339 SER A O 1
ATOM 2720 N N . ARG A 1 340 ? -8.666 12.721 -13.774 1.00 83.06 340 ARG A N 1
ATOM 2721 C CA . ARG A 1 340 ? -9.791 12.914 -14.712 1.00 83.06 340 ARG A CA 1
ATOM 2722 C C . ARG A 1 340 ? -10.850 13.896 -14.206 1.00 83.06 340 ARG A C 1
ATOM 2724 O O . ARG A 1 340 ? -11.524 14.517 -15.018 1.00 83.06 340 ARG A O 1
ATOM 2731 N N . SER A 1 341 ? -10.996 14.043 -12.891 1.00 80.19 341 SER A N 1
ATOM 2732 C CA . SER A 1 341 ? -11.896 15.028 -12.275 1.00 80.19 341 SER A CA 1
ATOM 2733 C C . SER A 1 341 ? -11.271 16.418 -12.094 1.00 80.19 341 SER A C 1
ATOM 2735 O O . SER A 1 341 ? -11.884 17.282 -11.477 1.00 80.19 341 SER A O 1
ATOM 2737 N N . GLY A 1 342 ? -10.057 16.644 -12.613 1.00 74.94 342 GLY A N 1
ATOM 2738 C CA . GLY A 1 342 ? -9.343 17.918 -12.486 1.00 74.94 342 GLY A CA 1
ATOM 2739 C C . GLY A 1 342 ? -8.708 18.148 -11.112 1.00 74.94 342 GLY A C 1
ATOM 2740 O O . GLY A 1 342 ? -8.228 19.245 -10.838 1.00 74.94 342 GLY A O 1
ATOM 2741 N N . GLN A 1 343 ? -8.685 17.130 -10.246 1.00 72.19 343 GLN A N 1
ATOM 2742 C CA . GLN A 1 343 ? -8.015 17.186 -8.950 1.00 72.19 343 GLN A CA 1
ATOM 2743 C C . GLN A 1 343 ? -6.577 16.672 -9.087 1.00 72.19 343 GLN A C 1
ATOM 2745 O O . GLN A 1 343 ? -6.328 15.635 -9.709 1.00 72.19 343 GLN A O 1
ATOM 2750 N N . SER A 1 344 ? -5.619 17.408 -8.516 1.00 65.31 344 SER A N 1
ATOM 2751 C CA . SER A 1 344 ? -4.218 16.975 -8.472 1.00 65.31 344 SER A CA 1
ATOM 2752 C C . SER A 1 344 ? -4.049 15.751 -7.566 1.00 65.31 344 SER A C 1
ATOM 2754 O O . SER A 1 344 ? -4.937 15.430 -6.775 1.00 65.31 344 SER A O 1
ATOM 2756 N N . ALA A 1 345 ? -2.903 15.075 -7.684 1.00 61.19 345 ALA A N 1
ATOM 2757 C CA . ALA A 1 345 ? -2.547 13.926 -6.860 1.00 61.19 345 ALA A CA 1
ATOM 2758 C C . ALA A 1 345 ? -2.650 14.295 -5.371 1.00 61.19 345 ALA A C 1
ATOM 2760 O O . ALA A 1 345 ? -1.810 15.017 -4.837 1.00 61.19 345 ALA A O 1
ATOM 2761 N N . ALA A 1 346 ? -3.719 13.835 -4.726 1.00 64.75 346 ALA A N 1
ATOM 2762 C CA . ALA A 1 346 ? -3.935 14.033 -3.307 1.00 64.75 346 ALA A CA 1
ATOM 2763 C C . ALA A 1 346 ? -3.100 13.020 -2.523 1.00 64.75 346 ALA A C 1
ATOM 2765 O O . ALA A 1 346 ? -2.985 11.854 -2.920 1.00 64.75 346 ALA A O 1
ATOM 2766 N N . ASP A 1 347 ? -2.565 13.454 -1.384 1.00 75.69 347 ASP A N 1
ATOM 2767 C CA . ASP A 1 347 ? -2.012 12.530 -0.407 1.00 75.69 347 ASP A CA 1
ATOM 2768 C C . ASP A 1 347 ? -3.083 11.504 -0.041 1.00 75.69 347 ASP A C 1
ATOM 2770 O O . ASP A 1 347 ? -4.227 11.844 0.279 1.00 75.69 347 ASP A O 1
ATOM 2774 N N . TYR A 1 348 ? -2.708 10.231 -0.101 1.00 82.25 348 TYR A N 1
ATOM 2775 C CA . TYR A 1 348 ? -3.573 9.150 0.326 1.00 82.25 348 TYR A CA 1
ATOM 2776 C C . TYR A 1 348 ? -3.128 8.633 1.691 1.00 82.25 348 TYR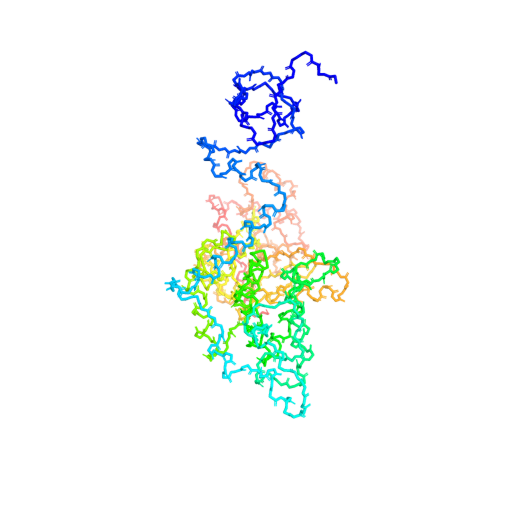 A C 1
ATOM 2778 O O . TYR A 1 348 ? -1.939 8.574 2.008 1.00 82.25 348 TYR A O 1
ATOM 2786 N N . LYS A 1 349 ? -4.097 8.208 2.498 1.00 83.81 349 LYS A N 1
ATOM 2787 C CA . LYS A 1 349 ? -3.863 7.497 3.755 1.00 83.81 349 LYS A CA 1
ATOM 2788 C C . LYS A 1 349 ? -4.393 6.084 3.626 1.00 83.81 349 LYS A C 1
ATOM 2790 O O . LYS A 1 349 ? -5.487 5.867 3.110 1.00 83.81 349 LYS A O 1
ATOM 2795 N N . VAL A 1 350 ? -3.625 5.121 4.117 1.00 85.94 350 VAL A N 1
ATOM 2796 C CA . VAL A 1 350 ? -4.058 3.725 4.174 1.00 85.94 350 VAL A CA 1
ATOM 279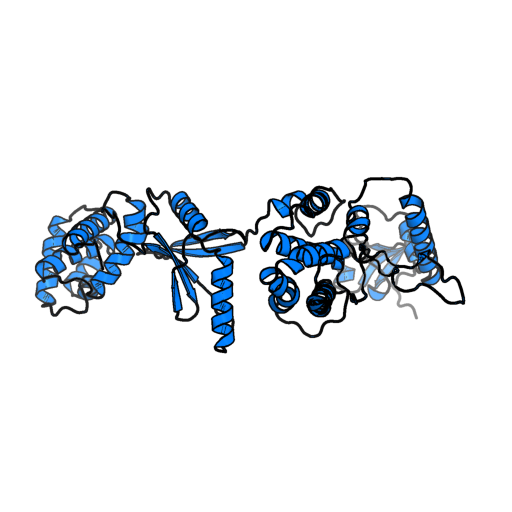7 C C . VAL A 1 350 ? -4.454 3.407 5.604 1.00 85.94 350 VAL A C 1
ATOM 2799 O O . VAL A 1 350 ? -3.690 3.670 6.532 1.00 85.94 350 VAL A O 1
ATOM 2802 N N . HIS A 1 351 ? -5.635 2.826 5.764 1.00 88.06 351 HIS A N 1
ATOM 2803 C CA . HIS A 1 351 ? -6.182 2.390 7.035 1.00 88.06 351 HIS A CA 1
ATOM 2804 C C . HIS A 1 351 ? -6.419 0.886 7.023 1.00 88.06 351 HIS A C 1
ATOM 2806 O O . HIS A 1 351 ? -6.915 0.332 6.047 1.00 88.06 351 HIS A O 1
ATOM 2812 N N . PHE A 1 352 ? -6.092 0.230 8.129 1.00 91.12 352 PHE A N 1
ATOM 2813 C CA . PHE A 1 352 ? -6.418 -1.171 8.374 1.00 91.12 352 PHE A CA 1
ATOM 2814 C C . PHE A 1 352 ? -7.507 -1.233 9.442 1.00 91.12 352 PHE A C 1
ATOM 2816 O O . PHE A 1 352 ? -7.330 -0.687 10.533 1.00 91.12 352 PHE A O 1
ATOM 2823 N N . MET A 1 353 ? -8.653 -1.820 9.098 1.00 90.31 353 MET A N 1
ATOM 2824 C CA . MET A 1 353 ? -9.855 -1.831 9.938 1.00 90.31 353 MET A CA 1
ATOM 2825 C C . MET A 1 353 ? -10.662 -3.109 9.708 1.00 90.31 353 MET A C 1
ATOM 2827 O O . MET A 1 353 ? -10.576 -3.731 8.643 1.00 90.31 353 MET A O 1
ATOM 2831 N N . ARG A 1 354 ? -11.501 -3.482 10.679 1.00 91.25 354 ARG A N 1
ATOM 2832 C CA . ARG A 1 354 ? -12.498 -4.538 10.485 1.00 91.25 354 ARG A CA 1
ATOM 2833 C C . ARG A 1 354 ? -13.589 -4.028 9.544 1.00 91.25 354 ARG A C 1
ATOM 2835 O O . ARG A 1 354 ? -14.233 -3.017 9.816 1.00 91.25 354 ARG A O 1
ATOM 2842 N N . LYS A 1 355 ? -13.788 -4.731 8.435 1.00 91.62 355 LYS A N 1
ATOM 2843 C CA . LYS A 1 355 ? -14.825 -4.481 7.429 1.00 91.62 355 LYS A CA 1
ATOM 2844 C C . LYS A 1 355 ? -16.061 -5.343 7.669 1.00 91.62 355 LYS A C 1
ATOM 2846 O O . LYS A 1 355 ? -17.172 -4.840 7.569 1.00 91.62 355 LYS A O 1
ATOM 2851 N N . LEU A 1 356 ? -15.865 -6.625 7.976 1.00 91.06 356 LEU A N 1
ATOM 2852 C CA . LEU A 1 356 ? -16.939 -7.600 8.171 1.00 91.06 356 LEU A CA 1
ATOM 2853 C C . LEU A 1 356 ? -16.926 -8.120 9.608 1.00 91.06 356 LEU A C 1
ATOM 2855 O O . LEU A 1 356 ? -15.870 -8.438 10.153 1.00 91.06 356 LEU A O 1
ATOM 2859 N N . TRP A 1 357 ? -18.105 -8.249 10.211 1.00 88.81 357 TRP A N 1
ATOM 2860 C CA . TRP A 1 357 ? -18.297 -8.717 11.593 1.00 88.81 357 TRP A CA 1
ATOM 2861 C C . TRP A 1 357 ? -18.648 -10.210 11.676 1.00 88.81 357 TRP A C 1
ATOM 2863 O O . TRP A 1 357 ? -19.243 -10.678 12.639 1.00 88.81 357 TRP A O 1
ATOM 2873 N N . ILE A 1 358 ? -18.231 -10.980 10.667 1.00 80.50 358 ILE A N 1
ATOM 2874 C CA . ILE A 1 358 ? -18.439 -12.429 10.600 1.00 80.50 358 ILE A CA 1
ATOM 2875 C C . ILE A 1 358 ? -17.582 -13.106 11.675 1.00 80.50 358 ILE A C 1
ATOM 2877 O O . ILE A 1 358 ? -16.424 -12.723 11.884 1.00 80.50 358 ILE A O 1
ATOM 2881 N N . SER A 1 359 ? -18.169 -14.082 12.376 1.00 80.75 359 SER A N 1
ATOM 2882 C CA . SER A 1 359 ? -17.501 -14.902 13.401 1.00 80.75 359 SER A CA 1
ATOM 2883 C C . SER A 1 359 ? -16.824 -14.096 14.522 1.00 80.75 359 SER A C 1
ATOM 2885 O O . SER A 1 359 ? -15.928 -14.600 15.209 1.00 80.75 359 SER A O 1
ATOM 2887 N N . PHE A 1 360 ? -17.227 -12.833 14.710 1.00 87.81 360 PHE A N 1
ATOM 2888 C CA . PHE A 1 360 ? -16.702 -11.979 15.764 1.00 87.81 360 PHE A CA 1
ATOM 2889 C C . PHE A 1 360 ? -17.224 -12.444 17.122 1.00 87.81 360 PHE A C 1
ATOM 2891 O O . PHE A 1 360 ? -18.428 -12.531 17.348 1.00 87.81 360 PHE A O 1
ATOM 2898 N N . ILE A 1 361 ? -16.299 -12.731 18.035 1.00 89.69 361 ILE A N 1
ATOM 2899 C CA . ILE A 1 361 ? -16.608 -13.104 19.413 1.00 89.69 361 ILE A CA 1
ATOM 2900 C C . ILE A 1 361 ? -15.718 -12.243 20.314 1.00 89.69 361 ILE A C 1
ATOM 2902 O O . ILE A 1 361 ? -14.497 -12.456 20.309 1.00 89.69 361 ILE A O 1
ATOM 2906 N N . PRO A 1 362 ? -16.289 -11.295 21.084 1.00 92.00 362 PRO A N 1
ATOM 2907 C CA . PRO A 1 362 ? -15.532 -10.513 22.054 1.00 92.00 362 PRO A CA 1
ATOM 2908 C C . PRO A 1 362 ? -14.697 -11.417 22.967 1.00 92.00 362 PRO A C 1
ATOM 2910 O O . PRO A 1 362 ? -15.168 -12.455 23.436 1.00 92.00 362 PRO A O 1
ATOM 2913 N N . GLY A 1 363 ? -13.453 -11.030 23.234 1.00 91.31 363 GLY A N 1
ATOM 2914 C CA . GLY A 1 363 ? -12.500 -11.738 24.092 1.00 91.31 363 GLY A CA 1
ATOM 2915 C C . GLY A 1 363 ? -11.740 -12.868 23.399 1.00 91.31 363 GLY A C 1
ATOM 2916 O O . GLY A 1 363 ? -10.700 -13.298 23.902 1.00 91.31 363 GLY A O 1
ATOM 2917 N N . LYS A 1 364 ? -12.191 -13.332 22.223 1.00 92.50 364 LYS A N 1
ATOM 2918 C CA . LYS A 1 364 ? -11.467 -14.359 21.460 1.00 92.50 364 LYS A CA 1
ATOM 2919 C C . LYS A 1 364 ? -10.097 -13.841 21.039 1.00 92.50 364 LYS A C 1
ATOM 2921 O O . LYS A 1 364 ? -9.113 -14.557 21.216 1.00 92.50 364 LYS A O 1
ATOM 2926 N N . ASP A 1 365 ? -10.021 -12.608 20.545 1.00 93.50 365 ASP A N 1
ATOM 2927 C CA . ASP A 1 365 ? -8.784 -11.932 20.152 1.00 93.50 365 ASP A CA 1
ATOM 2928 C C . ASP A 1 365 ? -8.658 -10.578 20.864 1.00 93.50 365 ASP A C 1
ATOM 2930 O O . ASP A 1 365 ? -9.132 -9.545 20.393 1.00 93.50 365 ASP A O 1
ATOM 2934 N N . SER A 1 366 ? -7.976 -10.594 22.011 1.00 91.75 366 SER A N 1
ATOM 2935 C CA . SER A 1 366 ? -7.788 -9.403 22.838 1.00 91.75 366 SER A CA 1
ATOM 2936 C C . SER A 1 366 ? -7.033 -8.273 22.129 1.00 91.75 366 SER A C 1
ATOM 2938 O O . SER A 1 366 ? -7.239 -7.116 22.494 1.00 91.75 366 SER A O 1
ATOM 2940 N N . VAL A 1 367 ? -6.147 -8.569 21.172 1.00 91.25 367 VAL A N 1
ATOM 2941 C CA . VAL A 1 367 ? -5.413 -7.529 20.434 1.00 91.25 367 VAL A CA 1
ATOM 2942 C C . VAL A 1 367 ? -6.369 -6.839 19.472 1.00 91.25 367 VAL A C 1
ATOM 2944 O O . VAL A 1 367 ? -6.477 -5.612 19.481 1.00 91.25 367 VAL A O 1
ATOM 2947 N N . SER A 1 368 ? -7.112 -7.637 18.699 1.00 91.12 368 SER A N 1
ATOM 2948 C CA . SER A 1 368 ? -8.137 -7.137 17.784 1.00 91.12 368 SER A CA 1
ATOM 2949 C C . SER A 1 368 ? -9.177 -6.284 18.510 1.00 91.12 368 SER A C 1
ATOM 2951 O O . SER A 1 368 ? -9.578 -5.235 18.003 1.00 91.12 368 SER A O 1
ATOM 2953 N N . ASP A 1 369 ? -9.600 -6.715 19.699 1.00 92.00 369 ASP A N 1
ATOM 2954 C CA . ASP A 1 369 ? -10.611 -6.016 20.488 1.00 92.00 369 ASP A CA 1
ATOM 2955 C C . ASP A 1 369 ? -10.157 -4.629 20.919 1.00 92.00 369 ASP A C 1
ATOM 2957 O O . ASP A 1 369 ? -10.887 -3.654 20.745 1.00 92.00 369 ASP A O 1
ATOM 2961 N N . LYS A 1 370 ? -8.931 -4.536 21.439 1.00 89.00 370 LYS A N 1
ATOM 2962 C CA . LYS A 1 370 ? -8.367 -3.287 21.958 1.00 89.00 370 LYS A CA 1
ATOM 2963 C C . LYS A 1 370 ? -8.037 -2.298 20.847 1.00 89.00 370 LYS A C 1
ATOM 2965 O O . LYS A 1 370 ? -8.309 -1.108 21.001 1.00 89.00 370 LYS A O 1
ATOM 2970 N N . LEU A 1 371 ? -7.424 -2.780 19.765 1.00 87.00 371 LEU A N 1
ATOM 2971 C CA . LEU A 1 371 ? -6.888 -1.920 18.711 1.00 87.00 371 LEU A CA 1
ATOM 2972 C C . LEU A 1 371 ? -7.924 -1.537 17.655 1.00 87.00 371 LEU A C 1
ATOM 2974 O O . LEU A 1 371 ? -7.815 -0.448 17.103 1.00 87.00 371 LEU A O 1
ATOM 2978 N N . PHE A 1 372 ? -8.918 -2.391 17.384 1.00 88.88 372 PHE A N 1
ATOM 2979 C CA . PHE A 1 372 ? -9.828 -2.205 16.247 1.00 88.88 372 PHE A CA 1
ATOM 2980 C C . PHE A 1 372 ? -11.300 -2.290 16.630 1.00 88.88 372 PHE A C 1
ATOM 2982 O O . PHE A 1 372 ? -12.056 -1.358 16.359 1.00 88.88 372 PHE A O 1
ATOM 2989 N N . ASN A 1 373 ? -11.723 -3.368 17.296 1.00 91.06 373 ASN A N 1
ATOM 2990 C CA . ASN A 1 373 ? -13.154 -3.613 17.462 1.00 91.06 373 ASN A CA 1
ATOM 2991 C C . ASN A 1 373 ? -13.792 -2.579 18.399 1.00 91.06 373 ASN A C 1
ATOM 2993 O O . ASN A 1 373 ? -14.754 -1.918 18.020 1.00 91.06 373 ASN A O 1
ATOM 2997 N N . PHE A 1 374 ? -13.220 -2.364 19.588 1.00 92.31 374 PHE A N 1
ATOM 2998 C CA . PHE A 1 374 ? -13.683 -1.332 20.516 1.00 92.31 374 PHE A CA 1
ATOM 2999 C C . PHE A 1 374 ? -13.689 0.081 19.898 1.00 92.31 374 PHE A C 1
ATOM 3001 O O . PHE A 1 374 ? -14.739 0.724 19.938 1.00 92.31 374 PHE A O 1
ATOM 3008 N N . PRO A 1 375 ? -12.598 0.591 19.286 1.00 90.06 375 PRO A N 1
ATOM 3009 C CA . PRO A 1 375 ? -12.607 1.922 18.668 1.00 90.06 375 PRO A CA 1
ATOM 3010 C C . PRO A 1 375 ? -13.642 2.079 17.553 1.00 90.06 375 PRO A C 1
ATOM 3012 O O . PRO A 1 375 ? -14.234 3.150 17.419 1.00 90.06 375 PRO A O 1
ATOM 3015 N N . GLN A 1 376 ? -13.853 1.045 16.736 1.00 90.81 376 GLN A N 1
ATOM 3016 C CA . GLN A 1 376 ? -14.836 1.100 15.657 1.00 90.81 376 GLN A CA 1
ATOM 3017 C C . GLN A 1 376 ? -16.270 1.114 16.203 1.00 90.81 376 GLN A C 1
ATOM 3019 O O . GLN A 1 376 ? -17.064 1.969 15.809 1.00 90.81 376 GLN A O 1
ATOM 3024 N N . GLU A 1 377 ? -16.587 0.224 17.143 1.00 91.69 377 GLU A N 1
ATOM 3025 C CA . GLU A 1 377 ? -17.945 0.077 17.680 1.00 91.69 377 GLU A CA 1
ATOM 3026 C C . GLU A 1 377 ? -18.320 1.202 18.652 1.00 91.69 377 GLU A C 1
ATOM 3028 O O . GLU A 1 377 ? -19.444 1.691 18.617 1.00 91.69 377 GLU A O 1
ATOM 3033 N N . SER A 1 378 ? -17.379 1.706 19.457 1.00 92.31 378 SER A N 1
ATOM 3034 C CA . SER A 1 378 ? -17.619 2.874 20.327 1.00 92.31 378 SER A CA 1
ATOM 3035 C C . SER A 1 378 ? -17.996 4.122 19.535 1.00 92.31 378 SER A C 1
ATOM 3037 O O . SER A 1 378 ? -18.954 4.805 19.892 1.00 92.31 378 SER A O 1
ATOM 3039 N N . LYS A 1 379 ? -17.334 4.388 18.402 1.00 90.69 379 LYS A N 1
ATOM 3040 C CA . LYS A 1 379 ? -17.705 5.503 17.515 1.00 90.69 379 LYS A CA 1
ATOM 3041 C C . LYS A 1 379 ? -19.095 5.324 16.909 1.00 90.69 379 LYS A C 1
ATOM 3043 O O . LYS A 1 379 ? -19.834 6.303 16.800 1.00 90.69 379 LYS A O 1
ATOM 3048 N N . LYS A 1 380 ? -19.468 4.103 16.513 1.00 90.56 380 LYS A N 1
ATOM 3049 C CA . LYS A 1 380 ? -20.827 3.824 16.023 1.00 90.56 380 LYS A CA 1
ATOM 3050 C C . LYS A 1 380 ? -21.867 4.000 17.134 1.00 90.56 380 LYS A C 1
ATOM 3052 O O . LYS A 1 380 ? -22.906 4.615 16.912 1.00 90.56 380 LYS A O 1
ATOM 3057 N N . TYR A 1 381 ? -21.572 3.522 18.338 1.00 92.94 381 TYR A N 1
ATOM 3058 C CA . TYR A 1 381 ? -22.450 3.666 19.493 1.00 92.94 381 TYR A CA 1
ATOM 3059 C C . TYR A 1 381 ? -22.727 5.133 19.818 1.00 92.94 381 TYR A C 1
ATOM 3061 O O . TYR A 1 381 ? -23.885 5.542 19.877 1.00 92.94 381 TYR A O 1
ATOM 3069 N N . LEU A 1 382 ? -21.677 5.951 19.920 1.00 92.81 382 LEU A N 1
ATOM 3070 C CA . LEU A 1 382 ? -21.808 7.378 20.221 1.00 92.81 382 LEU A CA 1
ATOM 3071 C C . LEU A 1 382 ? -22.565 8.147 19.129 1.00 92.81 382 LEU A C 1
ATOM 3073 O O . LEU A 1 382 ? -23.279 9.100 19.425 1.00 92.81 382 LEU A O 1
ATOM 3077 N N . ARG A 1 383 ? -22.487 7.703 17.870 1.00 91.25 383 ARG A N 1
ATOM 3078 C CA . ARG A 1 383 ? -23.291 8.250 16.764 1.00 91.25 383 ARG A CA 1
ATOM 3079 C C . ARG A 1 383 ? -24.750 7.783 16.760 1.00 91.25 383 ARG A C 1
ATOM 3081 O O . ARG A 1 383 ? -25.506 8.231 15.908 1.00 91.25 383 ARG A O 1
ATOM 3088 N N . GLY A 1 384 ? -25.155 6.902 17.676 1.00 90.00 384 GLY A N 1
ATOM 3089 C CA . GLY A 1 384 ? -26.537 6.435 17.799 1.00 90.00 384 GLY A CA 1
ATOM 3090 C C . GLY A 1 384 ? -26.971 5.429 16.743 1.00 90.00 384 GLY A C 1
ATOM 3091 O O . GLY A 1 384 ? -28.132 5.435 16.352 1.00 90.00 384 GLY A O 1
ATOM 3092 N N . PHE A 1 385 ? -26.061 4.565 16.286 1.00 88.69 385 PHE A N 1
ATOM 3093 C CA . PHE A 1 385 ? -26.413 3.453 15.391 1.00 88.69 385 PHE A CA 1
ATOM 3094 C C . PHE A 1 385 ? -27.098 2.271 16.100 1.00 88.69 385 PHE A C 1
ATOM 3096 O O . PHE A 1 385 ? -27.607 1.382 15.425 1.00 88.69 385 PHE A O 1
ATOM 3103 N N . TYR A 1 386 ? -27.131 2.262 17.436 1.00 88.19 386 TYR A N 1
ATOM 3104 C CA . TYR A 1 386 ? -27.718 1.189 18.239 1.00 88.19 386 TYR A CA 1
ATOM 3105 C C . TYR A 1 386 ? -28.961 1.708 18.941 1.00 88.19 386 TYR A C 1
ATOM 3107 O O . TYR A 1 386 ? -28.929 2.781 19.550 1.00 88.19 386 TYR A O 1
ATOM 3115 N N . ASP A 1 387 ? -30.023 0.913 18.894 1.00 87.06 387 ASP A N 1
ATOM 3116 C CA . ASP A 1 387 ? -31.215 1.156 19.692 1.00 87.06 387 ASP A CA 1
ATOM 3117 C C . ASP A 1 387 ? -30.958 0.693 21.130 1.00 87.06 387 ASP A C 1
ATOM 3119 O O . ASP A 1 387 ? -30.784 -0.498 21.405 1.00 87.06 387 ASP A O 1
ATOM 3123 N N . VAL A 1 388 ? -30.840 1.655 22.044 1.00 90.06 388 VAL A N 1
ATOM 3124 C CA . VAL A 1 388 ? -30.529 1.409 23.452 1.00 90.06 388 VAL A CA 1
ATOM 3125 C C . VAL A 1 388 ? -31.445 2.226 24.346 1.00 90.06 388 VAL A C 1
ATOM 3127 O O . VAL A 1 388 ? -31.635 3.426 24.152 1.00 90.06 388 VAL A O 1
ATOM 3130 N N . ASP A 1 389 ? -31.983 1.577 25.375 1.00 91.12 389 ASP A N 1
ATOM 3131 C CA . ASP A 1 389 ? -32.711 2.275 26.425 1.00 91.12 389 ASP A CA 1
ATOM 3132 C C . ASP A 1 389 ? -31.752 3.037 27.359 1.00 91.12 389 ASP A C 1
ATOM 3134 O O . ASP A 1 389 ? -30.530 2.863 27.339 1.00 91.12 389 ASP A O 1
ATOM 3138 N N . GLN A 1 390 ? -32.307 3.891 28.221 1.00 91.44 390 GLN A N 1
ATOM 3139 C CA . GLN A 1 390 ? -31.504 4.707 29.135 1.00 91.44 390 GLN A CA 1
ATOM 3140 C C . GLN A 1 390 ? -30.659 3.854 30.098 1.00 91.44 390 GLN A C 1
ATOM 3142 O O . GLN A 1 390 ? -29.541 4.229 30.451 1.00 91.44 390 GLN A O 1
ATOM 3147 N N . LYS A 1 391 ? -31.180 2.701 30.533 1.00 92.31 391 LYS A N 1
ATOM 3148 C CA . LYS A 1 391 ? -30.501 1.826 31.494 1.00 92.31 391 LYS A CA 1
ATOM 3149 C C . LYS A 1 391 ? -29.270 1.180 30.857 1.00 92.31 391 LYS A C 1
ATOM 3151 O O . LYS A 1 391 ? -28.208 1.139 31.476 1.00 92.31 391 LYS A O 1
ATOM 3156 N N . LYS A 1 392 ? -29.407 0.707 29.620 1.00 92.81 392 LYS A N 1
ATOM 3157 C CA . LYS A 1 392 ? -28.340 0.129 28.808 1.00 92.81 392 LYS A CA 1
ATOM 3158 C C . LYS A 1 392 ? -27.333 1.196 28.393 1.00 92.81 392 LYS A C 1
ATOM 3160 O O . LYS A 1 392 ? -26.136 0.944 28.475 1.00 92.81 392 LYS A O 1
ATOM 3165 N N . ALA A 1 393 ? -27.796 2.394 28.040 1.00 94.12 393 ALA A N 1
ATOM 3166 C CA . ALA A 1 393 ? -26.922 3.526 27.754 1.00 94.12 393 ALA A CA 1
ATOM 3167 C C . ALA A 1 393 ? -26.066 3.913 28.971 1.00 94.12 393 ALA A C 1
ATOM 3169 O O . ALA A 1 393 ? -24.881 4.192 28.819 1.00 94.12 393 ALA A O 1
ATOM 3170 N N . ALA A 1 394 ? -26.628 3.864 30.184 1.00 95.12 394 ALA A N 1
ATOM 3171 C CA . ALA A 1 394 ? -25.874 4.104 31.411 1.00 95.12 394 ALA A CA 1
ATOM 3172 C C . ALA A 1 394 ? -24.855 2.990 31.722 1.00 95.12 394 ALA A C 1
ATOM 3174 O O . ALA A 1 394 ? -23.734 3.281 32.132 1.00 95.12 394 ALA A O 1
ATOM 3175 N N . GLU A 1 395 ? -25.215 1.721 31.495 1.00 95.69 395 GLU A N 1
ATOM 3176 C CA . GLU A 1 395 ? -24.294 0.577 31.611 1.00 95.69 395 GLU A CA 1
ATOM 3177 C C . GLU A 1 395 ? -23.108 0.713 30.641 1.00 95.69 395 GLU A C 1
ATOM 3179 O O . GLU A 1 395 ? -21.950 0.637 31.053 1.00 95.69 395 GLU A O 1
ATOM 3184 N N . ILE A 1 396 ? -23.389 0.978 29.363 1.00 95.56 396 ILE A N 1
ATOM 3185 C CA . ILE A 1 396 ? -22.372 1.169 28.324 1.00 95.56 396 ILE A CA 1
ATOM 3186 C C . ILE A 1 396 ? -21.534 2.423 28.604 1.00 95.56 396 ILE A C 1
ATOM 3188 O O . ILE A 1 396 ? -20.310 2.379 28.487 1.00 95.56 396 ILE A O 1
ATOM 3192 N N . GLY A 1 397 ? -22.170 3.518 29.023 1.00 94.94 397 GLY A N 1
ATOM 3193 C CA . GLY A 1 397 ? -21.504 4.769 29.376 1.00 94.94 397 GLY A CA 1
ATOM 3194 C C . GLY A 1 397 ? -20.519 4.611 30.534 1.00 94.94 397 GLY A C 1
ATOM 3195 O O . GLY A 1 397 ? -19.446 5.207 30.501 1.00 94.94 397 GLY A O 1
ATOM 3196 N N . ALA A 1 398 ? -20.815 3.748 31.510 1.00 95.50 398 ALA A N 1
ATOM 3197 C CA . ALA A 1 398 ? -19.866 3.412 32.568 1.00 95.50 398 ALA A CA 1
ATOM 3198 C C . ALA A 1 398 ? -18.643 2.647 32.030 1.00 95.50 398 ALA A C 1
ATOM 3200 O O . ALA A 1 398 ? -17.519 2.960 32.415 1.00 95.50 398 ALA A O 1
ATOM 3201 N N . TYR A 1 399 ? -18.823 1.710 31.087 1.00 95.75 399 TYR A N 1
ATOM 3202 C CA . TYR A 1 399 ? -17.686 1.050 30.429 1.00 95.75 399 TYR A CA 1
ATOM 3203 C C . TYR A 1 399 ? -16.845 2.017 29.597 1.00 95.75 399 TYR A C 1
ATOM 3205 O O . TYR A 1 399 ? -15.620 1.933 29.635 1.00 95.75 399 TYR A O 1
ATOM 3213 N N . LEU A 1 400 ? -17.479 2.937 28.863 1.00 94.81 400 LEU A N 1
ATOM 3214 C CA . LEU A 1 400 ? -16.769 3.972 28.110 1.00 94.81 400 LEU A CA 1
ATOM 3215 C C . LEU A 1 400 ? -15.994 4.906 29.040 1.00 94.81 400 LEU A C 1
ATOM 3217 O O . LEU A 1 400 ? -14.847 5.228 28.737 1.00 94.81 400 LEU A O 1
ATOM 3221 N N . TYR A 1 401 ? -16.574 5.270 30.190 1.00 94.25 401 TYR A N 1
ATOM 3222 C CA . TYR A 1 401 ? -15.882 6.067 31.197 1.00 94.25 401 TYR A CA 1
ATOM 3223 C C . TYR A 1 401 ? -14.616 5.346 31.665 1.00 94.25 401 TYR A C 1
ATOM 3225 O O . TYR A 1 401 ? -13.533 5.896 31.534 1.00 94.25 401 TYR A O 1
ATOM 3233 N N . THR A 1 402 ? -14.721 4.090 32.110 1.00 92.88 402 THR A N 1
ATOM 3234 C CA . THR A 1 402 ? -13.560 3.303 32.566 1.00 92.88 402 THR A CA 1
ATOM 3235 C C . THR A 1 402 ? -12.535 3.038 31.452 1.00 92.88 402 THR A C 1
ATOM 3237 O O . THR A 1 402 ? -11.351 2.862 31.730 1.00 92.88 402 THR A O 1
ATOM 3240 N N . ALA A 1 403 ? -12.962 2.978 30.187 1.00 92.06 403 ALA A N 1
ATOM 3241 C CA . ALA A 1 403 ? -12.075 2.709 29.056 1.00 92.06 403 ALA A CA 1
ATOM 3242 C C . ALA A 1 403 ? -11.297 3.945 28.570 1.00 92.06 403 ALA A C 1
ATOM 3244 O O . ALA A 1 403 ? -10.164 3.791 28.108 1.00 92.06 403 ALA A O 1
ATOM 3245 N N . PHE A 1 404 ? -11.905 5.135 28.622 1.00 88.44 404 PHE A N 1
ATOM 3246 C CA . PHE A 1 404 ? -11.328 6.379 28.093 1.00 88.44 404 PHE A CA 1
ATOM 3247 C C . PHE A 1 404 ? -10.789 7.321 29.168 1.00 88.44 404 PHE A C 1
ATOM 3249 O O . PHE A 1 404 ? -9.831 8.046 28.908 1.00 88.44 404 PHE A O 1
ATOM 3256 N N . PHE A 1 405 ? -11.389 7.312 30.355 1.00 86.31 405 PHE A N 1
ATOM 3257 C CA . PHE A 1 405 ? -11.074 8.218 31.449 1.00 86.31 405 PHE A CA 1
ATOM 3258 C C . PHE A 1 405 ? -10.468 7.433 32.610 1.00 86.31 405 PHE A C 1
ATOM 3260 O O . PHE A 1 405 ? -10.852 6.301 32.903 1.00 86.31 405 PHE A O 1
ATOM 3267 N N . ASP A 1 406 ? -9.503 8.043 33.287 1.00 77.62 406 ASP A N 1
ATOM 3268 C CA . ASP A 1 406 ? -8.966 7.490 34.524 1.00 77.62 406 ASP A CA 1
ATOM 3269 C C . ASP A 1 406 ? -9.908 7.762 35.716 1.00 77.62 406 ASP A C 1
ATOM 3271 O O . ASP A 1 406 ? -10.858 8.554 35.658 1.00 77.62 406 ASP A O 1
ATOM 3275 N N . GLU A 1 407 ? -9.636 7.115 36.849 1.00 77.94 407 GLU A N 1
ATOM 3276 C CA . GLU A 1 407 ? -10.354 7.384 38.098 1.00 77.94 407 GLU A CA 1
ATOM 3277 C C . GLU A 1 407 ? -9.891 8.676 38.800 1.00 77.94 407 GLU A C 1
ATOM 3279 O O . GLU A 1 407 ? -10.148 8.854 39.996 1.00 77.94 407 GLU A O 1
ATOM 3284 N N . SER A 1 408 ? -9.223 9.594 38.089 1.00 84.56 408 SER A N 1
ATOM 3285 C CA . SER A 1 408 ? -8.730 10.826 38.696 1.00 84.56 408 SER A CA 1
ATOM 3286 C C . SER A 1 408 ? -9.876 11.664 39.282 1.00 84.56 408 SER A C 1
ATOM 3288 O O . SER A 1 408 ? -11.000 11.679 38.755 1.00 84.56 408 SER A O 1
ATOM 3290 N N . PRO A 1 409 ? -9.610 12.425 40.360 1.00 86.38 409 PRO A N 1
ATOM 3291 C CA . PRO A 1 409 ? -10.596 13.337 40.933 1.00 86.38 409 PRO A CA 1
ATOM 3292 C C . PRO A 1 409 ? -11.164 14.335 39.912 1.00 86.38 409 PRO A C 1
ATOM 3294 O O . PRO A 1 409 ? -12.338 14.694 40.004 1.00 86.38 409 PRO A O 1
ATOM 3297 N N . LEU A 1 410 ? -10.357 14.739 38.923 1.00 90.31 410 LEU A N 1
ATOM 3298 C CA . LEU A 1 410 ? -10.749 15.652 37.847 1.00 90.31 410 LEU A CA 1
ATOM 3299 C C . LEU A 1 410 ? -11.842 15.048 36.961 1.00 90.31 410 LEU A C 1
ATOM 3301 O O . LEU A 1 410 ? -12.905 15.652 36.811 1.00 90.31 410 LEU A O 1
ATOM 3305 N N . ASN A 1 411 ? -11.631 13.836 36.442 1.00 88.88 411 ASN A N 1
ATOM 3306 C CA . ASN A 1 411 ? -12.608 13.164 35.583 1.00 88.88 411 ASN A CA 1
ATOM 3307 C C . ASN A 1 411 ? -13.892 12.810 36.346 1.00 88.88 411 ASN A C 1
ATOM 3309 O O . ASN A 1 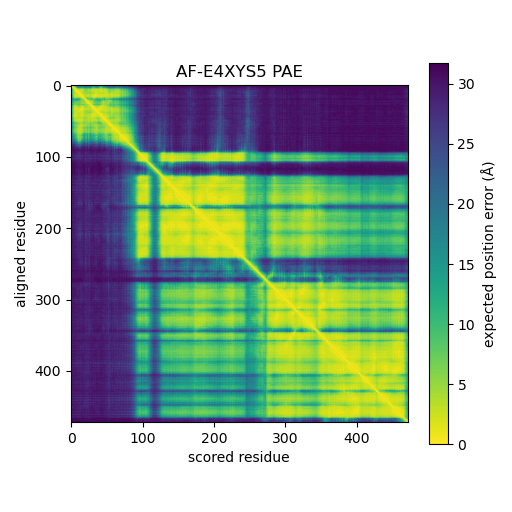411 ? -14.997 13.001 35.830 1.00 88.88 411 ASN A O 1
ATOM 3313 N N . ARG A 1 412 ? -13.776 12.422 37.626 1.00 87.56 412 ARG A N 1
ATOM 3314 C CA . ARG A 1 412 ? -14.949 12.215 38.493 1.00 87.56 412 ARG A CA 1
ATOM 3315 C C . ARG A 1 412 ? -15.739 13.509 38.706 1.00 87.56 412 ARG A C 1
ATOM 3317 O O . ARG A 1 412 ? -16.970 13.481 38.727 1.00 87.56 412 ARG A O 1
ATOM 3324 N N . GLN A 1 413 ? -15.063 14.647 38.869 1.00 90.62 413 GLN A N 1
ATOM 3325 C CA . GLN A 1 413 ? -15.728 15.942 39.008 1.00 90.62 413 GLN A CA 1
ATOM 3326 C C . GLN A 1 413 ? -16.383 16.389 37.693 1.00 90.62 413 GLN A C 1
ATOM 3328 O O . GLN A 1 413 ? -17.506 16.895 37.725 1.00 90.62 413 GLN A O 1
ATOM 3333 N N . ALA A 1 414 ? -15.724 16.170 36.553 1.00 90.69 414 ALA A N 1
ATOM 3334 C CA . ALA A 1 414 ? -16.265 16.469 35.230 1.00 90.69 414 ALA A CA 1
ATOM 3335 C C . ALA A 1 414 ? -17.537 15.655 34.941 1.00 90.69 414 ALA A C 1
ATOM 3337 O O . ALA A 1 414 ? -18.535 16.215 34.480 1.00 90.69 414 ALA A O 1
ATOM 3338 N N . LEU A 1 415 ? -17.551 14.364 35.306 1.00 90.62 415 LEU A N 1
ATOM 3339 C CA . LEU A 1 415 ? -18.748 13.526 35.223 1.00 90.62 415 LEU A CA 1
ATOM 3340 C C . LEU A 1 415 ? -19.876 14.070 36.103 1.00 90.62 415 LEU A C 1
ATOM 3342 O O . LEU A 1 415 ? -20.989 14.254 35.617 1.00 90.62 415 LEU A O 1
ATOM 3346 N N . LYS A 1 416 ? -19.588 14.404 37.370 1.00 89.38 416 LYS A N 1
ATOM 3347 C CA . LYS A 1 416 ? -20.584 14.954 38.308 1.00 89.38 416 LYS A CA 1
ATOM 3348 C C . LYS A 1 416 ? -21.194 16.273 37.838 1.00 89.38 416 LYS A C 1
ATOM 3350 O O . LYS A 1 416 ? -22.359 16.537 38.134 1.00 89.38 416 LYS A O 1
ATOM 3355 N N . LYS A 1 417 ? -20.420 17.090 37.121 1.00 89.81 417 LYS A N 1
ATOM 3356 C CA . LYS A 1 417 ? -20.870 18.344 36.497 1.00 89.81 417 LYS A CA 1
ATOM 3357 C C . LYS A 1 417 ? -21.567 18.134 35.145 1.00 89.81 417 LYS A C 1
ATOM 3359 O O . LYS A 1 417 ? -22.038 19.104 34.566 1.00 89.81 417 LYS A O 1
ATOM 3364 N N . GLY A 1 418 ? -21.627 16.900 34.638 1.00 87.12 418 GLY A N 1
ATOM 3365 C CA . GLY A 1 418 ? -22.239 16.561 33.351 1.00 87.12 418 GLY A CA 1
ATOM 3366 C C . GLY A 1 418 ? -21.403 16.933 32.121 1.00 87.12 418 GLY A C 1
ATOM 3367 O O . GLY A 1 418 ? -21.894 16.812 31.004 1.00 87.12 418 GLY A O 1
ATOM 3368 N N . GLN A 1 419 ? -20.152 17.368 32.299 1.00 89.00 419 GLN A N 1
ATOM 3369 C CA . GLN A 1 419 ? -19.326 17.944 31.227 1.00 89.00 419 GLN A CA 1
ATOM 3370 C C . GLN A 1 419 ? -18.893 16.916 30.176 1.00 89.00 419 GLN A C 1
ATOM 3372 O O . GLN A 1 419 ? -18.733 17.270 29.017 1.00 89.00 419 GLN A O 1
ATOM 3377 N N . ILE A 1 420 ? -18.737 15.653 30.579 1.00 90.19 420 ILE A N 1
ATOM 3378 C CA . ILE A 1 420 ? -18.310 14.551 29.702 1.00 90.19 420 ILE A CA 1
ATOM 3379 C C . ILE A 1 420 ? -19.444 13.564 29.396 1.00 90.19 420 ILE A C 1
ATOM 3381 O O . ILE A 1 420 ? -19.241 12.579 28.697 1.00 90.19 420 ILE A O 1
ATOM 3385 N N . THR A 1 421 ? -20.659 13.784 29.916 1.00 89.19 421 THR A N 1
ATOM 3386 C CA . THR A 1 421 ? -21.766 12.822 29.759 1.00 89.19 421 THR A CA 1
ATOM 3387 C C . THR A 1 421 ? -22.130 12.614 28.289 1.00 89.19 421 THR A C 1
ATOM 3389 O O . THR A 1 421 ? -22.429 11.492 27.896 1.00 89.19 421 THR A O 1
ATOM 3392 N N . THR A 1 422 ? -22.033 13.657 27.462 1.00 89.38 422 THR A N 1
ATOM 3393 C CA . THR A 1 422 ? -22.267 13.599 26.009 1.00 89.38 422 THR A CA 1
ATOM 3394 C C . THR A 1 422 ? -21.237 12.765 25.245 1.00 89.38 422 THR A C 1
ATOM 3396 O O . THR A 1 422 ? -21.518 12.337 24.132 1.00 89.38 422 THR A O 1
ATOM 3399 N N . GLU A 1 423 ? -20.062 12.507 25.825 1.00 91.06 423 GLU A N 1
ATOM 3400 C CA . GLU A 1 423 ? -19.021 11.643 25.245 1.00 91.06 423 GLU A CA 1
ATOM 3401 C C . GLU A 1 423 ? -19.214 10.161 25.611 1.00 91.06 423 GLU A C 1
ATOM 3403 O O . GLU A 1 423 ? -18.506 9.294 25.104 1.00 91.06 423 GLU A O 1
ATOM 3408 N N . LEU A 1 424 ? -20.177 9.861 26.490 1.00 93.44 424 LEU A N 1
ATOM 3409 C CA . LEU A 1 424 ? -20.435 8.522 27.030 1.00 93.44 424 LEU A CA 1
ATOM 3410 C C . LEU A 1 424 ? -21.770 7.930 26.558 1.00 93.44 424 LEU A C 1
ATOM 3412 O O . LEU A 1 424 ? -22.035 6.748 26.787 1.00 93.44 424 LEU A O 1
ATOM 3416 N N . ILE A 1 425 ? -22.620 8.734 25.915 1.00 93.06 425 ILE A N 1
ATOM 3417 C CA . ILE A 1 425 ? -23.960 8.336 25.470 1.00 93.06 425 ILE A CA 1
ATOM 3418 C C . ILE A 1 425 ? -24.168 8.606 23.967 1.00 93.06 425 ILE A C 1
ATOM 3420 O O . ILE A 1 425 ? -23.482 9.450 23.392 1.00 93.06 425 ILE A O 1
ATOM 3424 N N . PRO A 1 426 ? -25.131 7.928 23.319 1.00 92.12 426 PRO A N 1
ATOM 3425 C CA . PRO A 1 426 ? -25.501 8.181 21.930 1.00 92.12 426 PRO A CA 1
ATOM 3426 C C . PRO A 1 426 ? -26.069 9.588 21.696 1.00 92.12 426 PRO A C 1
ATOM 3428 O O . PRO A 1 426 ? -26.961 10.028 22.419 1.00 92.12 426 PRO A O 1
ATOM 3431 N N . GLN A 1 427 ? -25.629 10.257 20.627 1.00 86.62 427 GLN A N 1
ATOM 3432 C CA . GLN A 1 427 ? -26.055 11.621 20.272 1.00 86.62 427 GLN A CA 1
ATOM 3433 C C . GLN A 1 427 ? -27.516 11.722 19.804 1.00 86.62 427 GLN A C 1
ATOM 3435 O O . GLN A 1 427 ? -28.149 12.762 19.971 1.00 86.62 427 GLN A O 1
ATOM 3440 N N . ASN A 1 428 ? -28.070 10.650 19.232 1.00 73.81 428 ASN A N 1
ATOM 3441 C CA . ASN A 1 428 ? -29.385 10.683 18.580 1.00 73.81 428 ASN A CA 1
ATOM 3442 C C . ASN A 1 428 ? -30.555 10.314 19.507 1.00 73.81 428 ASN A C 1
ATOM 3444 O O . ASN A 1 428 ? -31.692 10.235 19.043 1.00 73.81 428 ASN A O 1
ATOM 3448 N N . VAL A 1 429 ? -30.307 10.079 20.802 1.00 75.25 429 VAL A N 1
ATOM 3449 C CA . VAL A 1 429 ? -31.339 9.601 21.733 1.00 75.25 429 VAL A CA 1
ATOM 3450 C C . VAL A 1 429 ? -31.669 10.658 22.783 1.00 75.25 429 VAL A C 1
ATOM 3452 O O . VAL A 1 429 ? -30.796 11.204 23.456 1.00 75.25 429 VAL A O 1
ATOM 3455 N N . LYS A 1 430 ? -32.966 10.943 22.942 1.00 82.06 430 LYS A N 1
ATOM 3456 C CA . LYS A 1 430 ? -33.475 11.911 23.922 1.00 82.06 430 LYS A CA 1
ATOM 3457 C C . LYS A 1 430 ? -33.506 11.291 25.319 1.00 82.06 430 LYS A C 1
ATOM 3459 O O . LYS A 1 430 ? -34.546 10.830 25.781 1.00 82.06 430 LYS A O 1
ATOM 3464 N N . PHE A 1 431 ? -32.364 11.289 25.996 1.00 85.38 431 PHE A N 1
ATOM 3465 C CA . PHE A 1 431 ? -32.282 10.923 27.407 1.00 85.38 431 PHE A CA 1
ATOM 3466 C C . PHE A 1 431 ? -32.425 12.141 28.319 1.00 85.38 431 PHE A C 1
ATOM 3468 O O . PHE A 1 431 ? -32.031 13.255 27.979 1.00 85.38 431 PHE A O 1
ATOM 3475 N N . SER A 1 432 ? -32.930 11.913 29.532 1.00 89.88 432 SER A N 1
ATOM 3476 C CA . SER A 1 432 ? -32.727 12.875 30.614 1.00 89.88 432 SER A CA 1
ATOM 3477 C C . SER A 1 432 ? -31.253 12.834 31.017 1.00 89.88 432 SER A C 1
ATOM 3479 O O . SER A 1 432 ? -30.799 11.850 31.604 1.00 89.88 432 SER A O 1
ATOM 3481 N N . MET A 1 433 ? -30.515 13.901 30.698 1.00 87.12 433 MET A N 1
ATOM 3482 C CA . MET A 1 433 ? -29.073 13.997 30.955 1.00 87.12 433 MET A CA 1
ATOM 3483 C C . MET A 1 433 ? -28.732 13.803 32.434 1.00 87.12 433 MET A C 1
ATOM 3485 O O . MET A 1 433 ? -27.811 13.062 32.768 1.00 87.12 433 MET A O 1
ATOM 3489 N N . ASP A 1 434 ? -29.518 14.390 33.337 1.00 89.25 434 ASP A N 1
ATOM 3490 C CA . ASP A 1 434 ? -29.317 14.215 34.775 1.00 89.25 434 ASP A CA 1
ATOM 3491 C C . ASP A 1 434 ? -29.562 12.784 35.238 1.00 89.25 434 ASP A C 1
ATOM 3493 O O . ASP A 1 434 ? -28.827 12.268 36.083 1.00 89.25 434 ASP A O 1
ATOM 3497 N N . LYS A 1 435 ? -30.596 12.138 34.692 1.00 92.62 435 LYS A N 1
ATOM 3498 C CA . LYS A 1 435 ? -30.943 10.773 35.075 1.00 92.62 435 LYS A CA 1
ATOM 3499 C C . LYS A 1 435 ? -29.890 9.791 34.561 1.00 92.62 435 LYS A C 1
ATOM 3501 O O . LYS A 1 435 ? -29.380 9.006 35.352 1.00 92.62 435 LYS A O 1
ATOM 3506 N N . VAL A 1 436 ? -29.494 9.892 33.287 1.00 92.56 436 VAL A N 1
ATOM 3507 C CA . VAL A 1 436 ? -28.475 9.004 32.704 1.00 92.56 436 VAL A CA 1
ATOM 3508 C C . VAL A 1 436 ? -27.113 9.205 33.368 1.00 92.56 436 VAL A C 1
ATOM 3510 O O . VAL A 1 436 ? -26.437 8.227 33.661 1.00 92.56 436 VAL A O 1
ATOM 3513 N N . ARG A 1 437 ? -26.735 10.447 33.708 1.00 93.94 437 ARG A N 1
ATOM 3514 C CA . ARG A 1 437 ? -25.509 10.739 34.465 1.00 93.94 437 ARG A CA 1
ATOM 3515 C C . ARG A 1 437 ? -25.505 10.042 35.824 1.00 93.94 437 ARG A C 1
ATOM 3517 O O . ARG A 1 437 ? -24.538 9.360 36.149 1.00 93.94 437 ARG A O 1
ATOM 3524 N N . LYS A 1 438 ? -26.577 10.190 36.611 1.00 93.88 438 LYS A N 1
ATOM 3525 C CA . LYS A 1 438 ? -26.697 9.530 37.923 1.00 93.88 438 LYS A CA 1
ATOM 3526 C C . LYS A 1 438 ? -26.671 8.006 37.792 1.00 93.88 438 LYS A C 1
ATOM 3528 O O . LYS A 1 438 ? -26.055 7.333 38.616 1.00 93.88 438 LYS A O 1
ATOM 3533 N N . ASP A 1 439 ? -27.300 7.469 36.749 1.00 95.06 439 ASP A N 1
ATOM 3534 C CA . ASP A 1 439 ? -27.276 6.036 36.462 1.00 95.06 439 ASP A CA 1
ATOM 3535 C C . ASP A 1 439 ? -25.854 5.557 36.101 1.00 95.06 439 ASP A C 1
ATOM 3537 O O . ASP A 1 439 ? -25.439 4.505 36.583 1.00 95.06 439 ASP A O 1
ATOM 3541 N N . ILE A 1 440 ? -25.074 6.335 35.335 1.00 94.56 440 ILE A N 1
ATOM 3542 C CA . ILE A 1 440 ? -23.656 6.047 35.037 1.00 94.56 440 ILE A CA 1
ATOM 3543 C C . ILE A 1 440 ? -22.824 6.059 36.324 1.00 94.56 440 ILE A C 1
ATOM 3545 O O . ILE A 1 440 ? -22.090 5.107 36.581 1.00 94.56 440 ILE A O 1
ATOM 3549 N N . GLU A 1 441 ? -22.963 7.091 37.166 1.00 92.44 441 GLU A N 1
ATOM 3550 C CA . GLU A 1 441 ? -22.265 7.179 38.460 1.00 92.44 441 GLU A CA 1
ATOM 3551 C C . GLU A 1 441 ? -22.554 5.949 39.338 1.00 92.44 441 GLU A C 1
ATOM 3553 O O . GLU A 1 441 ? -21.644 5.393 39.956 1.00 92.44 441 GLU A O 1
ATOM 3558 N N . LYS A 1 442 ? -23.805 5.473 39.339 1.00 93.94 442 LYS A N 1
ATOM 3559 C CA . LYS A 1 442 ? -24.205 4.252 40.047 1.00 93.94 442 LYS A CA 1
ATOM 3560 C C . LYS A 1 442 ? -23.607 2.985 39.431 1.00 93.94 442 LYS A C 1
ATOM 3562 O O . LYS A 1 442 ? -23.288 2.055 40.160 1.00 93.94 442 LYS A O 1
ATOM 3567 N N . GLN A 1 443 ? -23.469 2.903 38.111 1.00 93.12 443 GLN A N 1
ATOM 3568 C CA . GLN A 1 443 ? -22.846 1.738 37.475 1.00 93.12 443 GLN A CA 1
ATOM 3569 C C . GLN A 1 443 ? -21.332 1.697 37.702 1.00 93.12 443 GLN A C 1
ATOM 3571 O O . GLN A 1 443 ? -20.771 0.610 37.839 1.00 93.12 443 GLN A O 1
ATOM 3576 N N . LEU A 1 444 ? -20.675 2.854 37.821 1.00 91.56 444 LEU A N 1
ATOM 3577 C CA . LEU A 1 444 ? -19.236 2.935 38.083 1.00 91.56 444 LEU A CA 1
ATOM 3578 C C . LEU A 1 444 ? -18.828 2.302 39.417 1.00 91.56 444 LEU A C 1
ATOM 3580 O O . LEU A 1 444 ? -17.748 1.722 39.495 1.00 91.56 444 LEU A O 1
ATOM 3584 N N . THR A 1 445 ? -19.685 2.315 40.444 1.00 89.56 445 THR A N 1
ATOM 3585 C CA . THR A 1 445 ? -19.373 1.626 41.711 1.00 89.56 445 THR A CA 1
ATOM 3586 C C . THR A 1 445 ? -19.206 0.117 41.526 1.00 89.56 445 THR A C 1
ATOM 3588 O O . THR A 1 445 ? -18.415 -0.500 42.232 1.00 89.56 445 THR A O 1
ATOM 3591 N N . ASN A 1 446 ? -19.900 -0.475 40.548 1.00 89.56 446 ASN A N 1
ATOM 3592 C CA . ASN A 1 446 ? -19.800 -1.901 40.217 1.00 89.56 446 ASN A CA 1
ATOM 3593 C C . ASN A 1 446 ? -18.563 -2.229 39.362 1.00 89.56 446 ASN A C 1
ATOM 3595 O O . ASN A 1 446 ? -18.295 -3.400 39.086 1.00 89.56 446 ASN A O 1
ATOM 3599 N N . LEU A 1 447 ? -17.836 -1.207 38.904 1.00 88.62 447 LEU A N 1
ATOM 3600 C CA . LEU A 1 447 ? -16.640 -1.327 38.071 1.00 88.62 447 LEU A CA 1
ATOM 3601 C C . LEU A 1 447 ? -15.361 -0.931 38.814 1.00 88.62 447 LEU A C 1
ATOM 3603 O O . LEU A 1 447 ? -14.316 -0.802 38.182 1.00 88.62 447 LEU A O 1
ATOM 3607 N N . ALA A 1 448 ? -15.421 -0.790 40.140 1.00 85.44 448 ALA A N 1
ATOM 3608 C CA . ALA A 1 448 ? -14.251 -0.485 40.952 1.00 85.44 448 ALA A CA 1
ATOM 3609 C C . ALA A 1 448 ? -13.147 -1.538 40.736 1.00 85.44 448 ALA A C 1
ATOM 3611 O O . ALA A 1 448 ? -13.378 -2.738 40.895 1.00 85.44 448 ALA A O 1
ATOM 3612 N N . GLY A 1 449 ? -11.954 -1.082 40.346 1.00 84.94 449 GLY A N 1
ATOM 3613 C CA . GLY A 1 449 ? -10.799 -1.949 40.082 1.00 84.94 449 GLY A CA 1
ATOM 3614 C C . GLY A 1 449 ? -10.825 -2.690 38.738 1.00 84.94 449 GLY A C 1
ATOM 3615 O O . GLY A 1 449 ? -9.932 -3.493 38.473 1.00 84.94 449 GLY A O 1
ATOM 3616 N N . VAL A 1 450 ? -11.813 -2.439 37.873 1.00 90.56 450 VAL A N 1
ATOM 3617 C CA . VAL A 1 450 ? -11.840 -2.986 36.509 1.00 90.56 450 VAL A CA 1
ATOM 3618 C C . VAL A 1 450 ? -10.813 -2.250 35.652 1.00 90.56 450 VAL A C 1
ATOM 3620 O O . VAL A 1 450 ? -10.804 -1.022 35.603 1.00 90.56 450 VAL A O 1
ATOM 3623 N N . SER A 1 451 ? -9.960 -2.993 34.942 1.00 91.88 451 SER A N 1
ATOM 3624 C CA . SER A 1 451 ? -8.976 -2.375 34.053 1.00 91.88 451 SER A CA 1
ATOM 3625 C C . SER A 1 451 ? -9.650 -1.718 32.834 1.00 91.88 451 SER A C 1
ATOM 3627 O O . SER A 1 451 ? -10.707 -2.184 32.389 1.00 91.88 451 SER A O 1
ATOM 3629 N N . PRO A 1 452 ? -9.038 -0.689 32.214 1.00 91.50 452 PRO A N 1
ATOM 3630 C CA . PRO A 1 452 ? -9.563 -0.096 30.981 1.00 91.50 452 PRO A CA 1
ATOM 3631 C C . PRO A 1 452 ? -9.763 -1.127 29.865 1.00 91.50 452 PRO A C 1
ATOM 3633 O O . PRO A 1 452 ? -10.704 -1.046 29.082 1.00 91.50 452 PRO A O 1
ATOM 3636 N N . ASP A 1 453 ? -8.897 -2.134 29.803 1.00 91.31 453 ASP A N 1
ATOM 3637 C CA . ASP A 1 453 ? -8.971 -3.200 28.810 1.00 91.31 453 ASP A CA 1
ATOM 3638 C C . ASP A 1 453 ? -10.129 -4.175 29.069 1.00 91.31 453 ASP A C 1
ATOM 3640 O O . ASP A 1 453 ? -10.819 -4.571 28.127 1.00 91.31 453 ASP A O 1
ATOM 3644 N N . ASP A 1 454 ? -10.406 -4.497 30.333 1.00 92.94 454 ASP A N 1
ATOM 3645 C CA . ASP A 1 454 ? -11.586 -5.282 30.704 1.00 92.94 454 ASP A CA 1
ATOM 3646 C C . ASP A 1 454 ? -12.879 -4.501 30.459 1.00 92.94 454 ASP A C 1
ATOM 3648 O O . ASP A 1 454 ? -13.890 -5.085 30.062 1.00 92.94 454 ASP A O 1
ATOM 3652 N N . ALA A 1 455 ? -12.861 -3.178 30.650 1.00 94.12 455 ALA A N 1
ATOM 3653 C CA . ALA A 1 455 ? -13.987 -2.312 30.318 1.00 94.12 455 ALA A CA 1
ATOM 3654 C C . ALA A 1 455 ? -14.282 -2.319 28.809 1.00 94.12 455 ALA A C 1
ATOM 3656 O O . ALA A 1 455 ? -15.439 -2.487 28.423 1.00 94.12 455 ALA A O 1
ATOM 3657 N N . LYS A 1 456 ? -13.252 -2.256 27.947 1.00 94.38 456 LYS A N 1
ATOM 3658 C CA . LYS A 1 456 ? -13.403 -2.411 26.483 1.00 94.38 456 LYS A CA 1
ATOM 3659 C C . LYS A 1 456 ? -14.017 -3.760 26.108 1.00 94.38 456 LYS A C 1
ATOM 3661 O O . LYS A 1 456 ? -14.903 -3.824 25.257 1.00 94.38 456 LYS A O 1
ATOM 3666 N N . PHE A 1 457 ? -13.578 -4.841 26.752 1.00 94.38 457 PHE A N 1
ATOM 3667 C CA . PHE A 1 457 ? -14.153 -6.169 26.537 1.00 94.38 457 PHE A CA 1
ATOM 3668 C C . PHE A 1 457 ? -15.622 -6.240 26.980 1.00 94.38 457 PHE A C 1
ATOM 3670 O O . PHE A 1 457 ? -16.469 -6.722 26.225 1.00 94.38 457 PHE A O 1
ATOM 3677 N N . LYS A 1 458 ? -15.949 -5.737 28.179 1.00 95.06 458 LYS A N 1
ATOM 3678 C CA . LYS A 1 458 ? -17.330 -5.694 28.689 1.00 95.06 458 LYS A CA 1
ATOM 3679 C C . LYS A 1 458 ? -18.240 -4.867 27.779 1.00 95.06 458 LYS A C 1
ATOM 3681 O O . LYS A 1 458 ? -19.339 -5.321 27.470 1.00 95.06 458 LYS A O 1
ATOM 3686 N N . PHE A 1 459 ? -17.753 -3.729 27.284 1.00 95.50 459 PHE A N 1
ATOM 3687 C CA . PHE A 1 459 ? -18.425 -2.911 26.276 1.00 95.50 459 PHE A CA 1
ATOM 3688 C C . PHE A 1 459 ? -18.778 -3.731 25.026 1.00 95.50 459 PHE A C 1
ATOM 3690 O O . PHE A 1 459 ? -19.951 -3.829 24.663 1.00 95.50 459 PHE A O 1
ATOM 3697 N N . LEU A 1 460 ? -17.787 -4.388 24.412 1.00 94.62 460 LEU A N 1
ATOM 3698 C CA . LEU A 1 460 ? -17.992 -5.200 23.207 1.00 94.62 460 LEU A CA 1
ATOM 3699 C C . LEU A 1 460 ? -18.964 -6.360 23.455 1.00 94.62 460 LEU A C 1
ATOM 3701 O O . LEU A 1 460 ? -19.825 -6.635 22.625 1.00 94.62 460 LEU A O 1
ATOM 3705 N N . LYS A 1 461 ? -18.864 -7.012 24.618 1.00 93.75 461 LYS A N 1
ATOM 3706 C CA . LYS A 1 461 ? -19.746 -8.113 25.028 1.00 93.75 461 LYS A CA 1
ATOM 3707 C C . LYS A 1 461 ? -21.198 -7.679 25.229 1.00 93.75 461 LYS A C 1
ATOM 3709 O O . LYS A 1 461 ? -22.104 -8.495 25.063 1.00 93.75 461 LYS A O 1
ATOM 3714 N N . VAL A 1 462 ? -21.433 -6.437 25.649 1.00 93.44 462 VAL A N 1
ATOM 3715 C CA . VAL A 1 462 ? -22.790 -5.894 25.770 1.00 93.44 462 VAL A CA 1
ATOM 3716 C C . VAL A 1 462 ? -23.341 -5.518 24.401 1.00 93.44 462 VAL A C 1
ATOM 3718 O O . VAL A 1 462 ? -24.460 -5.922 24.095 1.00 93.44 462 VAL A O 1
ATOM 3721 N N . LEU A 1 463 ? -22.562 -4.833 23.558 1.00 91.31 463 LEU A N 1
ATOM 3722 C CA . LEU A 1 463 ? -23.002 -4.477 22.205 1.00 91.31 463 LEU A CA 1
ATOM 3723 C C . LEU A 1 463 ? -23.314 -5.700 21.339 1.00 91.31 463 LEU A C 1
ATOM 3725 O O . LEU A 1 463 ? -24.346 -5.718 20.674 1.00 91.31 463 LEU A O 1
ATOM 3729 N N . SER A 1 464 ? -22.503 -6.760 21.424 1.00 88.12 464 SER A N 1
ATOM 3730 C CA . SER A 1 464 ? -22.710 -7.991 20.648 1.00 88.12 464 SER A CA 1
ATOM 3731 C C . SER A 1 464 ? -24.009 -8.737 20.979 1.00 88.12 464 SER A C 1
ATOM 3733 O O . SER A 1 464 ? -24.322 -9.729 20.331 1.00 88.12 464 SER A O 1
ATOM 3735 N N . LYS A 1 465 ? -24.717 -8.338 22.044 1.00 87.12 465 LYS A N 1
ATOM 3736 C CA . LYS A 1 465 ? -26.037 -8.866 22.418 1.00 87.12 465 LYS A CA 1
ATOM 3737 C C . LYS A 1 465 ? -27.192 -7.975 21.963 1.00 87.12 465 LYS A C 1
ATOM 3739 O O . LYS A 1 465 ? -28.327 -8.435 21.959 1.00 87.12 465 LYS A O 1
ATOM 3744 N N . ILE A 1 466 ? -26.917 -6.701 21.686 1.00 82.88 466 ILE A N 1
ATOM 3745 C CA . ILE A 1 466 ? -27.903 -5.710 21.236 1.00 82.88 466 ILE A CA 1
ATOM 3746 C C . ILE A 1 466 ? -28.077 -5.848 19.729 1.00 82.88 466 ILE A C 1
ATOM 3748 O O . ILE A 1 466 ? -29.193 -5.925 19.227 1.00 82.88 466 ILE A O 1
ATOM 3752 N N . GLU A 1 467 ? -26.959 -5.946 19.016 1.00 65.56 467 GLU A N 1
ATOM 3753 C CA . GLU A 1 467 ? -26.962 -6.354 17.625 1.00 65.56 467 GLU A CA 1
ATOM 3754 C C . GLU A 1 467 ? -26.975 -7.881 17.552 1.00 65.56 467 GLU A C 1
ATOM 3756 O O . GLU A 1 467 ? -26.054 -8.547 18.026 1.00 65.56 467 GLU A O 1
ATOM 3761 N N . ASN A 1 468 ? -27.943 -8.449 16.834 1.00 54.38 468 ASN A N 1
ATOM 3762 C CA . ASN A 1 468 ? -27.624 -9.619 16.025 1.00 54.38 468 ASN A CA 1
ATOM 3763 C C . ASN A 1 468 ? -26.557 -9.153 15.016 1.00 54.38 468 ASN A C 1
ATOM 3765 O O . ASN A 1 468 ? -26.902 -8.786 13.899 1.00 54.38 468 ASN A O 1
ATOM 3769 N N . MET A 1 469 ? -25.267 -9.126 15.398 1.00 52.34 469 MET A N 1
ATOM 3770 C CA . MET A 1 469 ? -24.123 -8.688 14.559 1.00 52.34 469 MET A CA 1
ATOM 3771 C C . MET A 1 469 ? -23.919 -9.562 13.299 1.00 52.34 469 MET A C 1
ATOM 3773 O O . MET A 1 469 ? -22.903 -9.484 12.610 1.00 52.34 469 MET A O 1
ATOM 3777 N N . ILE A 1 470 ? -24.893 -10.418 13.000 1.00 39.19 470 ILE A N 1
ATOM 3778 C CA . ILE A 1 470 ? -24.979 -11.322 11.874 1.00 39.19 470 ILE A CA 1
ATOM 3779 C C . ILE A 1 470 ? -26.044 -10.730 10.940 1.00 39.19 470 ILE A C 1
ATOM 3781 O O . ILE A 1 470 ? -27.238 -10.891 11.164 1.00 39.19 470 ILE A O 1
ATOM 3785 N N . VAL A 1 471 ? -25.565 -10.084 9.873 1.00 34.91 471 VAL A N 1
ATOM 3786 C CA . VAL A 1 471 ? -26.311 -9.628 8.683 1.00 34.91 471 VAL A CA 1
ATOM 3787 C C . VAL A 1 471 ? -27.023 -8.271 8.802 1.00 34.91 471 VAL A C 1
ATOM 3789 O O . VAL A 1 471 ? -28.212 -8.189 9.101 1.00 34.91 471 VAL A O 1
ATOM 3792 N N . ARG A 1 472 ? -26.315 -7.212 8.391 1.00 32.94 472 ARG A N 1
ATOM 3793 C CA . ARG A 1 472 ? -26.787 -6.303 7.334 1.00 32.94 472 ARG A CA 1
ATOM 3794 C C . ARG A 1 472 ? -25.642 -5.956 6.396 1.00 32.94 472 ARG A C 1
ATOM 3796 O O . ARG A 1 472 ? -24.526 -5.714 6.911 1.00 32.94 472 ARG A O 1
#

Mean predicted aligned error: 16.11 Å

Solvent-accessible surface area (backbone atoms only — not comparable to full-atom values): 27550 Å² total; per-residue (Å²): 135,85,64,95,58,61,48,88,80,58,84,52,63,56,68,50,57,79,52,84,87,52,54,49,33,78,74,67,49,40,35,53,28,30,33,66,87,78,68,51,66,24,38,44,50,40,93,82,56,84,90,77,96,65,99,59,84,79,52,73,68,63,44,47,58,61,54,47,50,72,70,52,48,54,50,49,52,51,50,52,54,51,48,59,60,59,60,68,74,77,69,81,76,81,76,73,64,49,62,70,60,36,74,80,42,34,54,68,93,69,83,82,75,79,87,80,85,84,79,91,70,73,76,87,72,68,76,55,92,42,38,40,73,69,69,74,52,92,57,47,60,36,60,85,43,56,76,93,45,27,67,59,45,26,51,24,47,44,30,49,32,34,67,27,68,53,37,93,68,79,96,74,91,53,73,59,76,48,46,44,63,47,47,56,58,31,74,75,37,71,69,39,36,51,44,51,50,52,57,40,50,14,39,52,22,87,45,88,48,64,71,31,30,57,39,28,50,52,51,49,50,52,43,65,50,73,50,77,63,48,85,84,50,37,64,60,57,48,51,57,34,64,55,87,67,87,84,58,91,90,51,76,61,54,66,40,51,79,72,51,57,42,72,48,75,47,66,34,43,29,60,34,69,88,53,76,49,71,46,76,45,79,38,35,60,77,35,26,39,39,59,50,50,53,50,50,30,59,73,70,62,42,83,70,59,76,36,50,38,45,31,40,35,40,81,92,47,75,44,75,56,53,49,88,40,43,48,60,57,54,55,49,54,51,45,50,54,36,48,74,71,75,39,72,89,58,76,68,46,38,31,56,45,74,74,45,61,66,92,70,53,74,73,76,37,60,54,46,38,62,45,36,50,37,36,55,50,51,55,41,42,38,64,38,76,59,94,68,56,65,70,55,39,13,52,45,19,26,25,46,40,45,46,77,42,66,92,45,73,65,54,55,48,36,46,76,70,52,75,50,47,75,82,35,32,41,71,74,57,95,65,60,65,72,59,38,45,53,46,18,61,61,43,40,68,80,45,70,90,56,49,38,68,56,22,40,41,52,38,45,54,53,49,61,69,71,38,75,64,71,82,134

Organism: Oikopleura dioica (NCBI:txid34765)

=== Feature glossary ===
Key to the feature types in this record:

Secondary structure (8-state, DSSP). Secondary structure is the local, repeating backbone conformation. DSSP classifies it into eight states by reading the hydrogen-bond network: three helix types (H, G, I), two β types (E, B), two non-regular types (T, S), and unstructured coil (-).

Backbone torsions (φ/ψ). Backbone dihedral angles. Every residue except chain termini has a φ (preceding-C → N → Cα → C) and a ψ (N → Cα → C → next-N). They are reported in degrees following the IUPAC sign convention. Secondary structure is essentially a statement about which (φ, ψ) basin each residue occupies.

Predicted aligned error. Predicted Aligned Error (PAE) is an AlphaFold confidence matrix: entry (i, j) is the expected error in the position of residue j, in ångströms, when the prediction is superimposed on the true structure at residue i. Low PAE within a block of residues means that block is internally rigid and well-predicted; high PAE between two blocks means their relative placement is uncertain even if each block individually is confident.

B-factor. B-factor (Debye–Waller factor) reflects atomic displacement in the crystal lattice. It is an experimental observable (units Å²), not a prediction; low values mean the atom is pinned down, high values mean it moves or is heterogeneous across the crystal.

Secondary structure (3-state, P-SEA). Three-state secondary structure (P-SEA) collapses the eight DSSP classes into helix (a), strand (b), and coil (c). P-SEA assigns these from Cα geometry alone — distances and angles — without requiring backbone oxygens, so it works on any Cα trace.

Sequence. Primary structure: the covalent order of the twenty standard amino acids along the backbone. Two proteins with the same sequence will (almost always) fold to the same structure; two with 30% identity often share a fold but not the details.

pLDDT. pLDDT is the predicted lDDT-Cα score: AlphaFold's confidence that the local environment of each residue (all inter-atomic distances within 15 Å) is correctly placed. It is a per-residue number between 0 and 100, with higher meaning more reliable.

InterPro / GO / CATH / organism. Functional annotations link the protein to curated databases. InterPro entries identify conserved domains and families by matching the sequence against member-database signatures (Pfam, PROSITE, CDD, …). Gene Ontology (GO) terms describe molecular function, biological process, and cellular component in a controlled vocabulary. CATH places the structure in a hierarchical fold classification (Class/Architecture/Topology/Homologous-superfamily). The organism is the source species.

Contact-map, Ramachandran, and PAE plots. Three diagnostic plots accompany the record. The Cα contact map visualizes the tertiary structure as a 2D adjacency matrix (8 Å cutoff, sequence-local contacts suppressed). The Ramachandran plot shows the distribution of backbone (φ, ψ) torsions, with points in the α and β basins reflecting secondary structure content. The PAE plot shows AlphaFold's inter-residue confidence as a color matrix.

mmCIF coordinates. The mmCIF table is the protein's shape written out atom by atom. For each backbone N, Cα, C, and carbonyl O, it records an (x, y, z) coordinate triple in Å plus the residue type, chain letter, and residue number.

Radius of gyration, Cα contacts, bounding box. Three whole-structure scalars: the radius of gyration (RMS distance of Cα from centroid, in Å), the count of Cα–Cα contacts (pairs closer than 8 Å and separated by more than four residues in sequence — i.e. tertiary, not local, contacts), and the bounding-box dimensions. Together they distinguish compact globular folds from extended fibres or disordered chains.

Foldseek 3Di. The Foldseek 3Di string encodes local tertiary geometry as a 20-letter alphabet — one character per residue — derived from the relative positions of nearby Cα atoms. Unlike the amino-acid sequence, 3Di is a direct function of the 3D structure, so two proteins with the same fold have similar 3Di strings even at low sequence identity.

Rendered structure images. Six rendered views show the 3D structure from the faces of a cube — i.e. along ±x, ±y, ±z. Rendering representation is drawn randomly per protein from cartoon (secondary-structure ribbons), sticks (backbone bonds), or molecular surface; coloring is either N→C rainbow (blue at the N-terminus through red at the C-terminus) or one color per chain.

Nearest PDB structures. The Foldseek neighbor list gives the closest experimentally determined structures in the PDB, ranked by structural alignment. TM-score near 1 means near-identical fold; near 0.3 means only rough topology match. This is how one finds what a novel AlphaFold prediction most resembles in the solved-structure universe.

Solvent-accessible surface area. SASA measures how much of the protein is reachable by solvent. It is computed by rolling a water-sized probe over the atomic surface and summing the exposed area (Å²). Per-residue SASA distinguishes core (buried, low SASA) from surface (exposed, high SASA) residues; total SASA is a whole-molecule size measure.